Protein 9KMF (pdb70)

Foldseek 3Di:
DFLQDDADQDDLVQLLDLAHQFDKDKDWAQQVNADLFRTWMKIAGPDPVSDAAAEEEEEEAALDFLLLQVSLRRRLRRRGYTYIGGHGPDSHDALLSLLRSRVSRLVCQCPDPPRVRRHDSLQYEYEYAARNLSNRLNNCLVVVSHFEGEYEQYDDPDLARCSHAHEYEYEHECPEPPSHCVRHVVSNQVRPVNYPKYKYWYFYPDYSSVSRDDDSVVSSVVNLRSCCTSRVNCSSVVCQVVHDDCDPPDRTPDMDMD/DQLLDDADQDDLVQLLDLAHQFAKDKDWQQCVRADLFRTWMKIAGPDPPSDAAAEEEEEEAAQDFLLLQVSLRRRLRRNPYTYTRGHGPDSHDALLSLLRVRVSRLVCQCVDPPRVRRHDSQQYEYEYAARNLSNRLNNCLVPVSHFEYEYEQYDDPDLARCSHAHEYEYEHECAEPRRHCVRHVVSNQVRPPNYPKYKYWYFYPDYSSVSRDDDSVVRSVVNLRSCCGSSVNCSSVVCQVVHDDCDPPDRTVDMDMD

Nearest PDB structures (foldseek):
  7yko-assembly1_A  TM=9.903E-01  e=3.322E-44  Thermomonospora curvata DSM 43183
  7nei-assembly1_A  TM=9.880E-01  e=2.426E-43  unidentified
  1jfr-assembly2_B  TM=9.735E-01  e=8.978E-44  Streptomyces exfoliatus
  8a2c-assembly2_B  TM=9.863E-01  e=4.245E-43  unclassified Amycolatopsis
  8brb-assembly2_B  TM=9.893E-01  e=1.886E-42  unidentified

Structure (mmCIF, N/CA/C/O backbone):
data_9KMF
#
_entry.id   9KMF
#
_cell.length_a   43.670
_cell.length_b   71.748
_cell.length_c   168.896
_cell.angle_alpha   90.000
_cell.angle_beta   90.000
_cell.angle_gamma   90.000
#
_symmetry.space_group_name_H-M   'P 21 21 21'
#
loop_
_entity.id
_entity.type
_entity.pdbx_description
1 polymer 'Alpha/beta hydrolase'
2 non-polymer 2-AMINO-2-HYDROXYMETHYL-PROPANE-1,3-DIOL
3 non-polymer GLYCEROL
4 non-polymer 'CALCIUM ION'
5 non-polymer 1,2-ETHANEDIOL
6 water water
#
loop_
_atom_site.group_PDB
_atom_site.id
_atom_site.type_symbol
_atom_site.label_atom_id
_atom_site.label_alt_id
_atom_site.label_comp_id
_atom_site.label_asym_id
_atom_site.label_entity_id
_atom_site.label_seq_id
_atom_site.pdbx_PDB_ins_code
_atom_site.Cartn_x
_atom_site.Cartn_y
_atom_site.Cartn_z
_atom_site.occupancy
_atom_site.B_iso_or_equiv
_atom_site.auth_seq_id
_atom_site.auth_comp_id
_atom_site.auth_asym_id
_atom_site.auth_atom_id
_atom_site.pdbx_PDB_model_num
ATOM 1 N N . GLU A 1 4 ? -5.394 -9.645 9.760 1.000 40.613 4 GLU A N 1
ATOM 2 C CA . GLU A 1 4 ? -5.233 -10.489 8.541 1.000 41.673 4 GLU A CA 1
ATOM 3 C C . GLU A 1 4 ? -4.244 -9.779 7.610 1.000 36.401 4 GLU A C 1
ATOM 4 O O . GLU A 1 4 ? -4.418 -8.594 7.315 1.000 39.480 4 GLU A O 1
ATOM 10 N N . ASN A 1 5 ? -3.199 -10.489 7.165 1.000 29.911 5 ASN A N 1
ATOM 11 C CA . ASN A 1 5 ? -2.211 -9.910 6.252 1.000 22.037 5 ASN A CA 1
ATOM 12 C C . ASN A 1 5 ? -1.746 -10.955 5.217 1.000 16.264 5 ASN A C 1
ATOM 13 O O . ASN A 1 5 ? -0.917 -11.801 5.555 1.000 19.953 5 ASN A O 1
ATOM 18 N N . ASP A 1 6 ? -2.169 -10.711 3.981 1.000 17.645 6 ASP A N 1
ATOM 19 C CA . ASP A 1 6 ? -1.833 -11.463 2.774 1.000 17.485 6 ASP A CA 1
ATOM 20 C C . ASP A 1 6 ? -0.314 -11.449 2.503 1.000 15.088 6 ASP A C 1
ATOM 21 O O . ASP A 1 6 ? 0.161 -12.362 1.813 1.000 13.802 6 ASP A O 1
ATOM 26 N N . TYR A 1 7 ? 0.450 -10.474 3.057 1.000 12.528 7 TYR A N 1
ATOM 27 C CA . TYR A 1 7 ? 1.831 -10.235 2.623 1.000 11.019 7 TYR A CA 1
ATOM 28 C C . TYR A 1 7 ? 2.881 -10.809 3.553 1.000 10.535 7 TYR A C 1
ATOM 29 O O . TYR A 1 7 ? 4.074 -10.713 3.246 1.000 10.705 7 TYR A O 1
ATOM 38 N N . GLU A 1 8 ? 2.523 -11.486 4.657 1.000 11.260 8 GLU A N 1
ATOM 39 C CA . GLU A 1 8 ? 3.498 -12.058 5.548 1.000 11.593 8 GLU A CA 1
ATOM 40 C C . GLU A 1 8 ? 4.215 -13.215 4.848 1.000 10.791 8 GLU A C 1
ATOM 41 O O . GLU A 1 8 ? 3.566 -14.043 4.184 1.000 11.866 8 GLU A O 1
ATOM 47 N N . ARG A 1 9 ? 5.532 -13.239 5.004 1.000 10.544 9 ARG A N 1
ATOM 48 C CA . ARG A 1 9 ? 6.372 -14.290 4.461 1.000 10.753 9 ARG A CA 1
ATOM 49 C C . ARG A 1 9 ? 7.304 -14.766 5.557 1.000 11.926 9 ARG A C 1
ATOM 50 O O . ARG A 1 9 ? 7.818 -13.989 6.363 1.000 11.963 9 ARG A O 1
ATOM 58 N N . GLY A 1 10 ? 7.611 -16.078 5.566 1.000 12.806 10 GLY A N 1
ATOM 59 C CA . GLY A 1 10 ? 8.605 -16.602 6.465 1.000 12.191 10 GLY A CA 1
ATOM 60 C C . GLY A 1 10 ? 8.094 -16.863 7.879 1.000 12.922 10 GLY A C 1
ATOM 61 O O . GLY A 1 10 ? 7.018 -16.407 8.230 1.000 13.171 10 GLY A O 1
ATOM 62 N N . PRO A 1 11 ? 8.905 -17.562 8.701 1.000 15.004 11 PRO A N 1
ATOM 63 C CA . PRO A 1 11 ? 8.490 -17.860 10.067 1.000 17.898 11 PRO A CA 1
ATOM 64 C C . PRO A 1 11 ? 8.451 -16.630 10.964 1.000 17.768 11 PRO A C 1
ATOM 65 O O . PRO A 1 11 ? 8.973 -15.563 10.641 1.000 17.329 11 PRO A O 1
ATOM 69 N N . ASP A 1 12 ? 7.852 -16.782 12.127 1.000 16.429 12 ASP A N 1
ATOM 70 C CA . ASP A 1 12 ? 7.851 -15.709 13.094 1.000 17.248 12 ASP A CA 1
ATOM 71 C C . ASP A 1 12 ? 9.277 -15.358 13.454 1.000 16.951 12 ASP A C 1
ATOM 72 O O . ASP A 1 12 ? 10.112 -16.208 13.695 1.000 16.710 12 ASP A O 1
ATOM 77 N N . PRO A 1 13 ? 9.649 -14.058 13.475 1.000 14.292 13 PRO A N 1
ATOM 78 C CA . PRO A 1 13 ? 11.046 -13.691 13.656 1.000 14.431 13 PRO A CA 1
ATOM 79 C C . PRO A 1 13 ? 11.493 -13.681 15.107 1.000 15.052 13 PRO A C 1
ATOM 80 O O . PRO A 1 13 ? 10.659 -13.533 16.016 1.000 16.657 13 PRO A O 1
ATOM 84 N N . THR A 1 14 ? 12.804 -13.782 15.277 1.000 15.681 14 THR A N 1
ATOM 85 C CA . THR A 1 14 ? 13.479 -13.608 16.548 1.000 17.466 14 THR A CA 1
ATOM 86 C C . THR A 1 14 ? 14.695 -12.706 16.346 1.000 18.009 14 THR A C 1
ATOM 87 O O . THR A 1 14 ? 15.111 -12.484 15.226 1.000 16.407 14 THR A O 1
ATOM 91 N N . SER A 1 15 ? 15.335 -12.241 17.422 1.000 19.560 15 SER A N 1
ATOM 92 C CA . SER A 1 15 ? 16.566 -11.473 17.291 1.000 22.233 15 SER A CA 1
ATOM 93 C C . SER A 1 15 ? 17.609 -12.260 16.506 1.000 21.824 15 SER A C 1
ATOM 94 O O . SER A 1 15 ? 18.293 -11.766 15.602 1.000 20.538 15 SER A O 1
ATOM 97 N N . SER A 1 16 ? 17.691 -13.558 16.776 1.000 19.572 16 SER A N 1
ATOM 98 C CA . SER A 1 16 ? 18.653 -14.408 16.113 1.000 21.135 16 SER A CA 1
ATOM 99 C C . SER A 1 16 ? 18.344 -14.496 14.613 1.000 18.463 16 SER A C 1
ATOM 100 O O . SER A 1 16 ? 19.248 -14.427 13.761 1.000 17.510 16 SER A O 1
ATOM 103 N N . SER A 1 17 ? 17.066 -14.689 14.284 1.000 16.942 17 SER A N 1
ATOM 104 C CA . SER A 1 17 ? 16.691 -14.904 12.888 1.000 15.797 17 SER A CA 1
ATOM 105 C C . SER A 1 17 ? 17.016 -13.685 12.033 1.000 14.119 17 SER A C 1
ATOM 106 O O . SER A 1 17 ? 17.432 -13.841 10.896 1.000 14.538 17 SER A O 1
ATOM 109 N N . ILE A 1 18 ? 16.773 -12.487 12.559 1.000 13.953 18 ILE A N 1
ATOM 110 C CA . ILE A 1 18 ? 16.916 -11.273 11.764 1.000 13.026 18 ILE A CA 1
ATOM 111 C C . ILE A 1 18 ? 18.371 -10.875 11.673 1.000 13.929 18 ILE A C 1
ATOM 112 O O . ILE A 1 18 ? 18.728 -10.032 10.854 1.000 13.475 18 ILE A O 1
ATOM 117 N N . GLU A 1 19 ? 19.243 -11.470 12.491 1.000 12.633 19 GLU A N 1
ATOM 118 C CA . GLU A 1 19 ? 20.666 -11.233 12.436 1.000 14.341 19 GLU A CA 1
ATOM 119 C C . GLU A 1 19 ? 21.377 -12.206 11.493 1.000 12.934 19 GLU A C 1
ATOM 120 O O . GLU A 1 19 ? 22.559 -12.021 11.220 1.000 15.471 19 GLU A O 1
ATOM 126 N N . ALA A 1 20 ? 20.688 -13.253 11.039 1.000 13.449 20 ALA A N 1
ATOM 127 C CA . ALA A 1 20 ? 21.348 -14.311 10.275 1.000 13.726 20 ALA A CA 1
ATOM 128 C C . ALA A 1 20 ? 21.831 -13.780 8.922 1.000 12.873 20 ALA A C 1
ATOM 129 O O . ALA A 1 20 ? 21.204 -12.911 8.322 1.000 13.190 20 ALA A O 1
ATOM 131 N N . SER A 1 21 ? 22.946 -14.287 8.419 1.000 13.126 21 SER A N 1
ATOM 132 C CA A SER A 1 21 ? 23.501 -13.860 7.140 0.500 12.716 21 SER A CA 1
ATOM 133 C CA B SER A 1 21 ? 23.501 -13.866 7.141 0.500 12.788 21 SER A CA 1
ATOM 134 C C . SER A 1 21 ? 22.544 -14.130 5.978 1.000 11.788 21 SER A C 1
ATOM 135 O O . SER A 1 21 ? 22.561 -13.407 4.964 1.000 11.985 21 SER A O 1
ATOM 140 N N . ARG A 1 22 ? 21.779 -15.211 6.084 1.000 12.090 22 ARG A N 1
ATOM 141 C CA A ARG A 1 22 ? 20.754 -15.558 5.105 0.500 12.425 22 ARG A CA 1
ATOM 142 C CA B ARG A 1 22 ? 20.739 -15.513 5.110 0.500 13.275 22 ARG A CA 1
ATOM 143 C C . ARG A 1 22 ? 19.469 -15.894 5.847 1.000 12.761 22 ARG A C 1
ATOM 144 O O . ARG A 1 22 ? 19.517 -16.571 6.883 1.000 15.328 22 ARG A O 1
ATOM 159 N N . GLY A 1 23 ? 18.337 -15.457 5.330 1.000 11.446 23 GLY A N 1
ATOM 160 C CA . GLY A 1 23 ? 17.033 -15.855 5.793 1.000 11.625 23 GLY A CA 1
ATOM 161 C C . GLY A 1 23 ? 16.638 -17.203 5.191 1.000 11.525 23 GLY A C 1
ATOM 162 O O . GLY A 1 23 ? 17.472 -17.938 4.654 1.000 12.015 23 GLY A O 1
ATOM 163 N N . PRO A 1 24 ? 15.352 -17.501 5.235 1.000 10.950 24 PRO A N 1
ATOM 164 C CA . PRO A 1 24 ? 14.899 -18.841 4.891 1.000 12.103 24 PRO A CA 1
ATOM 165 C C . PRO A 1 24 ? 14.770 -19.124 3.412 1.000 12.543 24 PRO A C 1
ATOM 166 O O . PRO A 1 24 ? 14.519 -20.269 3.037 1.000 13.084 24 PRO A O 1
ATOM 170 N N . TYR A 1 25 ? 14.872 -18.118 2.531 1.000 10.225 25 TYR A N 1
ATOM 171 C CA . TYR A 1 25 ? 14.692 -18.309 1.097 1.000 9.503 25 TYR A CA 1
ATOM 172 C C . TYR A 1 25 ? 16.052 -18.497 0.444 1.000 9.210 25 TYR A C 1
ATOM 173 O O . TYR A 1 25 ? 16.903 -17.591 0.598 1.000 10.063 25 TYR A O 1
ATOM 182 N N . ALA A 1 26 ? 16.130 -19.508 -0.443 1.000 9.852 26 ALA A N 1
ATOM 183 C CA . ALA A 1 26 ? 17.167 -19.635 -1.438 1.000 9.060 26 ALA A CA 1
ATOM 184 C C . ALA A 1 26 ? 16.991 -18.490 -2.432 1.000 8.936 26 ALA A C 1
ATOM 185 O O . ALA A 1 26 ? 15.867 -18.070 -2.690 1.000 9.088 26 ALA A O 1
ATOM 187 N N . VAL A 1 27 ? 18.138 -18.004 -2.894 1.000 8.566 27 VAL A N 1
ATOM 188 C CA . VAL A 1 27 ? 18.158 -16.845 -3.770 1.000 8.325 27 VAL A CA 1
ATOM 189 C C . VAL A 1 27 ? 18.691 -17.187 -5.154 1.000 8.337 27 VAL A C 1
ATOM 190 O O . VAL A 1 27 ? 19.751 -17.846 -5.265 1.000 10.713 27 VAL A O 1
ATOM 194 N N . SER A 1 28 ? 18.025 -16.638 -6.176 1.000 8.368 28 SER A N 1
ATOM 195 C CA . SER A 1 28 ? 18.451 -16.695 -7.547 1.000 8.633 28 SER A CA 1
ATOM 196 C C . SER A 1 28 ? 18.897 -15.294 -7.963 1.000 8.698 28 SER A C 1
ATOM 197 O O . SER A 1 28 ? 18.494 -14.299 -7.341 1.000 8.816 28 SER A O 1
ATOM 200 N N . THR A 1 29 ? 19.671 -15.188 -9.046 1.000 8.374 29 THR A N 1
ATOM 201 C CA A THR A 1 29 ? 20.151 -13.883 -9.476 0.500 9.836 29 THR A CA 1
ATOM 202 C CA B THR A 1 29 ? 20.356 -13.967 -9.466 0.500 9.354 29 THR A CA 1
ATOM 203 C C . THR A 1 29 ? 20.118 -13.783 -10.977 1.000 9.764 29 THR A C 1
ATOM 204 O O . THR A 1 29 ? 20.231 -14.753 -11.755 1.000 11.974 29 THR A O 1
ATOM 211 N N . LYS A 1 30 ? 19.867 -12.569 -11.426 1.000 9.051 30 LYS A N 1
ATOM 212 C CA . LYS A 1 30 ? 19.851 -12.226 -12.837 1.000 8.537 30 LYS A CA 1
ATOM 213 C C . LYS A 1 30 ? 20.632 -10.949 -13.045 1.000 8.847 30 LYS A C 1
ATOM 214 O O . LYS A 1 30 ? 20.305 -9.908 -12.451 1.000 9.659 30 LYS A O 1
ATOM 220 N N . SER A 1 31 ? 21.637 -10.973 -13.901 1.000 9.202 31 SER A N 1
ATOM 221 C CA A SER A 1 31 ? 22.459 -9.809 -14.195 0.210 9.522 31 SER A CA 1
ATOM 222 C CA B SER A 1 31 ? 22.474 -9.827 -14.218 0.310 9.635 31 SER A CA 1
ATOM 223 C CA C SER A 1 31 ? 22.474 -9.824 -14.216 0.480 9.507 31 SER A CA 1
ATOM 224 C C . SER A 1 31 ? 21.842 -8.998 -15.325 1.000 9.094 31 SER A C 1
ATOM 225 O O . SER A 1 31 ? 21.219 -9.523 -16.251 1.000 11.055 31 SER A O 1
ATOM 232 N N . ILE A 1 32 ? 22.002 -7.688 -15.245 1.000 8.101 32 ILE A N 1
ATOM 233 C CA . ILE A 1 32 ? 21.576 -6.736 -16.251 1.000 8.641 32 ILE A CA 1
ATOM 234 C C . ILE A 1 32 ? 22.803 -5.899 -16.604 1.000 8.245 32 ILE A C 1
ATOM 235 O O . ILE A 1 32 ? 23.344 -5.189 -15.773 1.000 8.320 32 ILE A O 1
ATOM 240 N N . SER A 1 33 ? 23.274 -5.973 -17.838 1.000 8.151 33 SER A N 1
ATOM 241 C CA . SER A 1 33 ? 24.415 -5.191 -18.278 1.000 7.952 33 SER A CA 1
ATOM 242 C C . SER A 1 33 ? 24.066 -3.703 -18.296 1.000 8.016 33 SER A C 1
ATOM 243 O O . SER A 1 33 ? 22.922 -3.298 -18.334 1.000 8.104 33 SER A O 1
ATOM 246 N N . ARG A 1 34 ? 25.094 -2.859 -18.335 1.000 7.868 34 ARG A N 1
ATOM 247 C CA . ARG A 1 34 ? 24.902 -1.436 -18.449 1.000 7.791 34 ARG A CA 1
ATOM 248 C C . ARG A 1 34 ? 24.025 -1.105 -19.637 1.000 8.171 34 ARG A C 1
ATOM 249 O O . ARG A 1 34 ? 23.150 -0.241 -19.532 1.000 9.355 34 ARG A O 1
ATOM 257 N N . PHE A 1 35 ? 24.197 -1.794 -20.769 1.000 7.697 35 PHE A N 1
ATOM 258 C CA . PHE A 1 35 ? 23.475 -1.401 -21.975 1.000 8.088 35 PHE A CA 1
ATOM 259 C C . PHE A 1 35 ? 22.088 -2.040 -22.076 1.000 9.540 35 PHE A C 1
ATOM 260 O O . PHE A 1 35 ? 21.257 -1.498 -22.820 1.000 12.969 35 PHE A O 1
ATOM 268 N N . ALA A 1 36 ? 21.822 -3.037 -21.234 1.000 8.222 36 ALA A N 1
ATOM 269 C CA . ALA A 1 36 ? 20.495 -3.652 -21.121 1.000 9.388 36 ALA A CA 1
ATOM 270 C C . ALA A 1 36 ? 19.647 -2.954 -20.078 1.000 9.841 36 ALA A C 1
ATOM 271 O O . ALA A 1 36 ? 18.468 -3.266 -19.964 1.000 11.171 36 ALA A O 1
ATOM 273 N N . ALA A 1 37 ? 20.205 -2.021 -19.330 1.000 8.517 37 ALA A N 1
ATOM 274 C CA . ALA A 1 37 ? 19.490 -1.289 -18.292 1.000 8.410 37 ALA A CA 1
ATOM 275 C C . ALA A 1 37 ? 18.846 -0.029 -18.842 1.000 8.530 37 ALA A C 1
ATOM 276 O O . ALA A 1 37 ? 19.461 0.712 -19.603 1.000 10.019 37 ALA A O 1
ATOM 278 N N . ARG A 1 38 ? 17.596 0.219 -18.469 1.000 8.417 38 ARG A N 1
ATOM 279 C CA . ARG A 1 38 ? 16.856 1.364 -18.917 1.000 8.637 38 ARG A CA 1
ATOM 280 C C . ARG A 1 38 ? 16.840 2.380 -17.779 1.000 8.756 38 ARG A C 1
ATOM 281 O O . ARG A 1 38 ? 16.147 2.196 -16.774 1.000 8.154 38 ARG A O 1
ATOM 289 N N . GLY A 1 39 ? 17.657 3.413 -17.872 1.000 8.221 39 GLY A N 1
ATOM 290 C CA . GLY A 1 39 ? 17.620 4.514 -16.928 1.000 8.475 39 GLY A CA 1
ATOM 291 C C . GLY A 1 39 ? 18.586 4.372 -15.768 1.000 8.763 39 GLY A C 1
ATOM 292 O O . GLY A 1 39 ? 18.513 5.163 -14.833 1.000 11.546 39 GLY A O 1
ATOM 293 N N . PHE A 1 40 ? 19.461 3.394 -15.769 1.000 7.172 40 PHE A N 1
ATOM 294 C CA . PHE A 1 40 ? 20.476 3.211 -14.736 1.000 7.131 40 PHE A CA 1
ATOM 295 C C . PHE A 1 40 ? 21.633 2.463 -15.369 1.000 7.000 40 PHE A C 1
ATOM 296 O O . PHE A 1 40 ? 21.527 2.089 -16.543 1.000 8.091 40 PHE A O 1
ATOM 304 N N . GLY A 1 41 ? 22.702 2.208 -14.640 1.000 7.382 41 GLY A N 1
ATOM 305 C CA . GLY A 1 41 ? 23.968 1.737 -15.218 1.000 7.771 41 GLY A CA 1
ATOM 306 C C . GLY A 1 41 ? 24.232 0.242 -15.186 1.000 8.073 41 GLY A C 1
ATOM 307 O O . GLY A 1 41 ? 25.393 -0.160 -15.305 1.000 9.451 41 GLY A O 1
ATOM 308 N N . GLY A 1 42 ? 23.186 -0.553 -15.074 1.000 7.823 42 GLY A N 1
ATOM 309 C CA . GLY A 1 42 ? 23.335 -2.002 -14.971 1.000 8.169 42 GLY A CA 1
ATOM 310 C C . GLY A 1 42 ? 23.225 -2.415 -13.519 1.000 7.146 42 GLY A C 1
ATOM 311 O O . GLY A 1 42 ? 23.282 -1.589 -12.606 1.000 7.938 42 GLY A O 1
ATOM 312 N N . GLY A 1 43 ? 23.017 -3.707 -13.305 1.000 7.268 43 GLY A N 1
ATOM 313 C CA . GLY A 1 43 ? 22.902 -4.168 -11.938 1.000 7.429 43 GLY A CA 1
ATOM 314 C C . GLY A 1 43 ? 22.568 -5.642 -11.874 1.000 7.776 43 GLY A C 1
ATOM 315 O O . GLY A 1 43 ? 22.786 -6.373 -12.822 1.000 8.900 43 GLY A O 1
ATOM 316 N N . THR A 1 44 ? 22.081 -6.057 -10.723 1.000 6.934 44 THR A N 1
ATOM 317 C CA . THR A 1 44 ? 21.832 -7.449 -10.412 1.000 7.120 44 THR A CA 1
ATOM 318 C C . THR A 1 44 ? 20.505 -7.539 -9.685 1.000 7.074 44 THR A C 1
ATOM 319 O O . THR A 1 44 ? 20.296 -6.841 -8.668 1.000 6.722 44 THR A O 1
ATOM 323 N N . ILE A 1 45 ? 19.608 -8.404 -10.159 1.000 6.993 45 ILE A N 1
ATOM 324 C CA . ILE A 1 45 ? 18.377 -8.702 -9.443 1.000 6.785 45 ILE A CA 1
ATOM 325 C C . ILE A 1 45 ? 18.561 -9.957 -8.631 1.000 7.002 45 ILE A C 1
ATOM 326 O O . ILE A 1 45 ? 19.007 -10.983 -9.157 1.000 8.237 45 ILE A O 1
ATOM 331 N N . HIS A 1 46 ? 18.270 -9.903 -7.359 1.000 6.275 46 HIS A N 1
ATOM 332 C CA . HIS A 1 46 ? 18.353 -11.008 -6.408 1.000 6.880 46 HIS A CA 1
ATOM 333 C C . HIS A 1 46 ? 16.925 -11.333 -6.006 1.000 7.884 46 HIS A C 1
ATOM 334 O O . HIS A 1 46 ? 16.159 -10.434 -5.636 1.000 8.463 46 HIS A O 1
ATOM 341 N N . TYR A 1 47 ? 16.500 -12.600 -6.097 1.000 7.401 47 TYR A N 1
ATOM 342 C CA . TYR A 1 47 ? 15.089 -12.898 -5.896 1.000 7.354 47 TYR A CA 1
ATOM 343 C C . TYR A 1 47 ? 14.941 -14.261 -5.241 1.000 7.350 47 TYR A C 1
ATOM 344 O O . TYR A 1 47 ? 15.745 -15.159 -5.491 1.000 7.970 47 TYR A O 1
ATOM 353 N N . PRO A 1 48 ? 13.886 -14.486 -4.435 1.000 7.008 48 PRO A N 1
ATOM 354 C CA . PRO A 1 48 ? 13.665 -15.831 -3.897 1.000 7.514 48 PRO A CA 1
ATOM 355 C C . PRO A 1 48 ? 13.400 -16.798 -5.027 1.000 7.653 48 PRO A C 1
ATOM 356 O O . PRO A 1 48 ? 12.582 -16.537 -5.879 1.000 8.664 48 PRO A O 1
ATOM 360 N N . THR A 1 49 ? 14.132 -17.921 -5.059 1.000 8.486 49 THR A N 1
ATOM 361 C CA . THR A 1 49 ? 13.903 -18.924 -6.087 1.000 9.128 49 THR A CA 1
ATOM 362 C C . THR A 1 49 ? 12.457 -19.451 -6.101 1.000 8.636 49 THR A C 1
ATOM 363 O O . THR A 1 49 ? 11.877 -19.628 -7.156 1.000 9.438 49 THR A O 1
ATOM 367 N N . THR A 1 50 ? 11.890 -19.687 -4.925 1.000 8.613 50 THR A N 1
ATOM 368 C CA . THR A 1 50 ? 10.578 -20.317 -4.880 1.000 9.325 50 THR A CA 1
ATOM 369 C C . THR A 1 50 ? 9.470 -19.346 -5.272 1.000 9.736 50 THR A C 1
ATOM 370 O O . THR A 1 50 ? 9.499 -18.175 -4.892 1.000 9.366 50 THR A O 1
ATOM 374 N N . THR A 1 51 ? 8.457 -19.860 -5.941 1.000 9.568 51 THR A N 1
ATOM 375 C CA . THR A 1 51 ? 7.196 -19.190 -6.178 1.000 10.565 51 THR A CA 1
ATOM 376 C C . THR A 1 51 ? 6.104 -19.743 -5.224 1.000 9.538 51 THR A C 1
ATOM 377 O O . THR A 1 51 ? 4.952 -19.279 -5.286 1.000 10.453 51 THR A O 1
ATOM 381 N N . ALA A 1 52 ? 6.439 -20.666 -4.337 1.000 9.549 52 ALA A N 1
ATOM 382 C CA . ALA A 1 52 ? 5.407 -21.377 -3.572 1.000 10.672 52 ALA A CA 1
ATOM 383 C C . ALA A 1 52 ? 4.700 -20.501 -2.559 1.000 10.927 52 ALA A C 1
ATOM 384 O O . ALA A 1 52 ? 3.611 -20.845 -2.085 1.000 11.726 52 ALA A O 1
ATOM 386 N N . ASP A 1 53 ? 5.287 -19.354 -2.171 1.000 9.927 53 ASP A N 1
ATOM 387 C CA . ASP A 1 53 ? 4.756 -18.575 -1.075 1.000 11.123 53 ASP A CA 1
ATOM 388 C C . ASP A 1 53 ? 4.051 -17.306 -1.534 1.000 11.586 53 ASP A C 1
ATOM 389 O O . ASP A 1 53 ? 3.500 -16.575 -0.672 1.000 13.938 53 ASP A O 1
ATOM 394 N N . GLY A 1 54 ? 3.969 -17.084 -2.836 1.000 10.134 54 GLY A N 1
ATOM 395 C CA . GLY A 1 54 ? 3.392 -15.872 -3.406 1.000 10.441 54 GLY A CA 1
ATOM 396 C C . GLY A 1 54 ? 4.455 -14.875 -3.911 1.000 9.745 54 GLY A C 1
ATOM 397 O O . GLY A 1 54 ? 5.635 -15.194 -3.996 1.000 10.219 54 GLY A O 1
ATOM 398 N N . THR A 1 55 ? 3.962 -13.704 -4.273 1.000 8.828 55 THR A N 1
ATOM 399 C CA . THR A 1 55 ? 4.829 -12.631 -4.747 1.000 8.617 55 THR A CA 1
ATOM 400 C C . THR A 1 55 ? 5.416 -11.867 -3.566 1.000 8.484 55 THR A C 1
ATOM 401 O O . THR A 1 55 ? 5.014 -12.002 -2.420 1.000 9.135 55 THR A O 1
ATOM 405 N N . PHE A 1 56 ? 6.389 -11.005 -3.879 1.000 7.543 56 PHE A N 1
ATOM 406 C CA . PHE A 1 56 ? 7.164 -10.268 -2.886 1.000 7.124 56 PHE A CA 1
ATOM 407 C C . PHE A 1 56 ? 7.203 -8.810 -3.293 1.000 7.076 56 PHE A C 1
ATOM 408 O O . PHE A 1 56 ? 7.072 -8.447 -4.451 1.000 7.581 56 PHE A O 1
ATOM 416 N N . GLY A 1 57 ? 7.485 -7.957 -2.327 1.000 6.296 57 GLY A N 1
ATOM 417 C CA . GLY A 1 57 ? 7.811 -6.577 -2.644 1.000 6.461 57 GLY A CA 1
ATOM 418 C C . GLY A 1 57 ? 9.167 -6.441 -3.336 1.000 6.474 57 GLY A C 1
ATOM 419 O O . GLY A 1 57 ? 9.970 -7.365 -3.293 1.000 7.106 57 GLY A O 1
ATOM 420 N N . VAL A 1 58 ? 9.347 -5.288 -3.970 1.000 6.124 58 VAL A N 1
ATOM 421 C CA . VAL A 1 58 ? 10.539 -4.983 -4.758 1.000 5.874 58 VAL A CA 1
ATOM 422 C C . VAL A 1 58 ? 11.304 -3.829 -4.127 1.000 5.963 58 VAL A C 1
ATOM 423 O O . VAL A 1 58 ? 10.706 -2.818 -3.733 1.000 6.548 58 VAL A O 1
ATOM 427 N N . VAL A 1 59 ? 12.619 -4.009 -4.007 1.000 5.749 59 VAL A N 1
ATOM 428 C CA . VAL A 1 59 ? 13.510 -3.098 -3.285 1.000 5.993 59 VAL A CA 1
ATOM 429 C C . VAL A 1 59 ? 14.669 -2.749 -4.196 1.000 5.889 59 VAL A C 1
ATOM 430 O O . VAL A 1 59 ? 15.313 -3.690 -4.681 1.000 6.663 59 VAL A O 1
ATOM 434 N N . ALA A 1 60 ? 14.963 -1.481 -4.441 1.000 5.475 60 ALA A N 1
ATOM 435 C CA . ALA A 1 60 ? 16.173 -1.090 -5.159 1.000 5.773 60 ALA A CA 1
ATOM 436 C C . ALA A 1 60 ? 17.181 -0.526 -4.168 1.000 5.221 60 ALA A C 1
ATOM 437 O O . ALA A 1 60 ? 16.803 0.153 -3.215 1.000 5.915 60 ALA A O 1
ATOM 439 N N . VAL A 1 61 ? 18.459 -0.799 -4.440 1.000 5.636 61 VAL A N 1
ATOM 440 C CA . VAL A 1 61 ? 19.559 -0.426 -3.564 1.000 5.611 61 VAL A CA 1
ATOM 441 C C . VAL A 1 61 ? 20.617 0.347 -4.339 1.000 5.624 61 VAL A C 1
ATOM 442 O O . VAL A 1 61 ? 21.272 -0.235 -5.215 1.000 6.132 61 VAL A O 1
ATOM 446 N N . SER A 1 62 ? 20.803 1.635 -4.001 1.000 5.497 62 SER A N 1
ATOM 447 C CA . SER A 1 62 ? 21.739 2.524 -4.680 1.000 5.619 62 SER A CA 1
ATOM 448 C C . SER A 1 62 ? 23.069 2.630 -3.946 1.000 5.920 62 SER A C 1
ATOM 449 O O . SER A 1 62 ? 23.066 2.830 -2.720 1.000 6.245 62 SER A O 1
ATOM 452 N N . PRO A 1 63 ? 24.202 2.635 -4.677 1.000 6.398 63 PRO A N 1
ATOM 453 C CA . PRO A 1 63 ? 25.474 3.043 -4.104 1.000 6.161 63 PRO A CA 1
ATOM 454 C C . PRO A 1 63 ? 25.543 4.552 -3.926 1.000 6.843 63 PRO A C 1
ATOM 455 O O . PRO A 1 63 ? 24.634 5.290 -4.315 1.000 6.228 63 PRO A O 1
ATOM 459 N N . GLY A 1 64 ? 26.667 4.958 -3.319 1.000 7.200 64 GLY A N 1
ATOM 460 C CA . GLY A 1 64 ? 26.918 6.356 -3.048 1.000 7.389 64 GLY A CA 1
ATOM 461 C C . GLY A 1 64 ? 27.896 6.998 -4.011 1.000 6.879 64 GLY A C 1
ATOM 462 O O . GLY A 1 64 ? 28.329 6.431 -5.030 1.000 7.460 64 GLY A O 1
ATOM 463 N N . TYR A 1 65 ? 28.213 8.276 -3.712 1.000 7.760 65 TYR A N 1
ATOM 464 C CA . TYR A 1 65 ? 29.081 9.082 -4.536 1.000 7.789 65 TYR A CA 1
ATOM 465 C C . TYR A 1 65 ? 30.448 8.434 -4.718 1.000 7.238 65 TYR A C 1
ATOM 466 O O . TYR A 1 65 ? 31.042 7.987 -3.754 1.000 8.258 65 TYR A O 1
ATOM 475 N N . THR A 1 66 ? 30.881 8.382 -5.950 1.000 7.771 66 THR A N 1
ATOM 476 C CA . THR A 1 66 ? 32.127 7.786 -6.444 1.000 8.373 66 THR A CA 1
ATOM 477 C C . THR A 1 66 ? 32.076 6.274 -6.562 1.000 9.253 66 THR A C 1
ATOM 478 O O . THR A 1 66 ? 33.038 5.674 -7.056 1.000 10.200 66 THR A O 1
ATOM 482 N N . ALA A 1 67 ? 30.999 5.615 -6.115 1.000 7.400 67 ALA A N 1
ATOM 483 C CA . ALA A 1 67 ? 31.062 4.202 -5.785 1.000 8.114 67 ALA A CA 1
ATOM 484 C C . ALA A 1 67 ? 30.386 3.298 -6.813 1.000 7.799 67 ALA A C 1
ATOM 485 O O . ALA A 1 67 ? 29.398 3.636 -7.452 1.000 8.205 67 ALA A O 1
ATOM 487 N N . SER A 1 68 ? 30.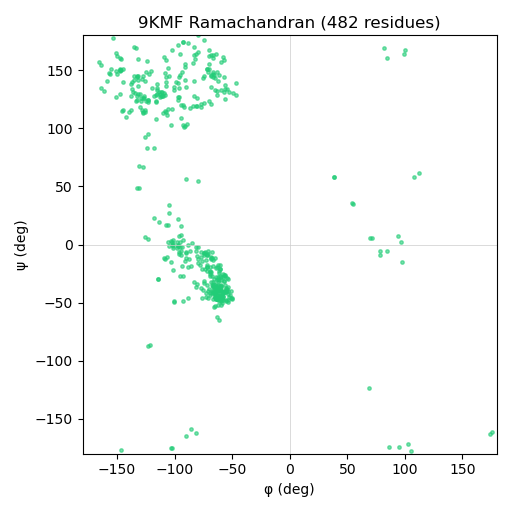898 2.082 -6.886 1.000 9.135 68 SER A N 1
ATOM 488 C CA A SER A 1 68 ? 30.306 1.042 -7.721 0.650 8.782 68 SER A CA 1
ATOM 489 C CA B SER A 1 68 ? 30.390 0.969 -7.673 0.350 8.271 68 SER A CA 1
ATOM 490 C C . SER A 1 68 ? 29.291 0.227 -6.914 1.000 7.978 68 SER A C 1
ATOM 491 O O . SER A 1 68 ? 29.196 0.266 -5.678 1.000 8.543 68 SER A O 1
ATOM 496 N N . GLU A 1 69 ? 28.478 -0.530 -7.655 1.000 8.109 69 GLU A N 1
ATOM 497 C CA A GLU A 1 69 ? 27.518 -1.477 -7.096 0.650 8.318 69 GLU A CA 1
ATOM 498 C CA B GLU A 1 69 ? 27.509 -1.452 -7.084 0.350 8.517 69 GLU A CA 1
ATOM 499 C C . GLU A 1 69 ? 28.139 -2.393 -6.064 1.000 8.377 69 GLU A C 1
ATOM 500 O O . GLU A 1 69 ? 27.486 -2.768 -5.100 1.000 8.130 69 GLU A O 1
ATOM 511 N N . SER A 1 70 ? 29.428 -2.746 -6.259 1.000 8.242 70 SER A N 1
ATOM 512 C CA . SER A 1 70 ? 30.065 -3.662 -5.342 1.000 8.626 70 SER A CA 1
ATOM 513 C C . SER A 1 70 ? 30.019 -3.191 -3.901 1.000 8.808 70 SER A C 1
ATOM 514 O O . SER A 1 70 ? 30.045 -4.013 -3.005 1.000 10.334 70 SER A O 1
ATOM 517 N N . THR A 1 71 ? 29.942 -1.879 -3.645 1.000 7.540 71 THR A N 1
ATOM 518 C CA . THR A 1 71 ? 29.927 -1.354 -2.297 1.000 8.339 71 THR A CA 1
ATOM 519 C C . THR A 1 71 ? 28.654 -1.595 -1.530 1.000 9.230 71 THR A C 1
ATOM 520 O O . THR A 1 71 ? 28.653 -1.490 -0.299 1.000 10.589 71 THR A O 1
ATOM 524 N N . ILE A 1 72 ? 27.554 -1.919 -2.242 1.000 7.643 72 ILE A N 1
ATOM 525 C CA . ILE A 1 72 ? 26.290 -2.197 -1.574 1.000 7.742 72 ILE A CA 1
ATOM 526 C C . ILE A 1 72 ? 25.727 -3.565 -1.978 1.000 7.329 72 ILE A C 1
ATOM 527 O O . ILE A 1 72 ? 24.676 -3.953 -1.498 1.000 7.040 72 ILE A O 1
ATOM 532 N N . ARG A 1 73 ? 26.493 -4.354 -2.740 1.000 7.397 73 ARG A N 1
ATOM 533 C CA A ARG A 1 73 ? 26.006 -5.614 -3.288 0.450 8.175 73 ARG A CA 1
ATOM 534 C CA B ARG A 1 73 ? 25.928 -5.577 -3.286 0.550 7.828 73 ARG A CA 1
ATOM 535 C C . ARG A 1 73 ? 25.554 -6.571 -2.188 1.000 8.160 73 ARG A C 1
ATOM 536 O O . ARG A 1 73 ? 24.596 -7.327 -2.354 1.000 7.364 73 ARG A O 1
ATOM 551 N N . TRP A 1 74 ? 26.273 -6.579 -1.066 1.000 7.052 74 TRP A N 1
ATOM 552 C CA . TRP A 1 74 ? 25.988 -7.518 0.021 1.000 6.790 74 TRP A CA 1
ATOM 553 C C . TRP A 1 74 ? 24.545 -7.481 0.506 1.000 7.272 74 TRP A C 1
ATOM 554 O O . TRP A 1 74 ? 23.997 -8.465 0.985 1.000 7.966 74 TRP A O 1
ATOM 565 N N . LEU A 1 75 ? 23.884 -6.328 0.388 1.000 7.157 75 LEU A N 1
ATOM 566 C CA . LEU A 1 75 ? 22.479 -6.216 0.775 1.000 7.415 75 LEU A CA 1
ATOM 567 C C . LEU A 1 75 ? 21.530 -6.995 -0.124 1.000 6.846 75 LEU A C 1
ATOM 568 O O . LEU A 1 75 ? 20.444 -7.338 0.323 1.000 7.851 75 LEU A O 1
ATOM 573 N N . GLY A 1 76 ? 21.954 -7.251 -1.350 1.000 6.933 76 GLY A N 1
ATOM 574 C CA . GLY A 1 76 ? 21.102 -7.926 -2.332 1.000 7.461 76 GLY A CA 1
ATOM 575 C C . GLY A 1 76 ? 20.740 -9.337 -1.922 1.000 7.547 76 GLY A C 1
ATOM 576 O O . GLY A 1 76 ? 19.581 -9.648 -1.712 1.000 7.683 76 GLY A O 1
ATOM 577 N N . PRO A 1 77 ? 21.741 -10.230 -1.779 1.000 7.570 77 PRO A N 1
ATOM 578 C CA . PRO A 1 77 ? 21.399 -11.603 -1.416 1.000 8.085 77 PRO A CA 1
ATOM 579 C C . PRO A 1 77 ? 20.834 -11.651 -0.015 1.000 8.065 77 PRO A C 1
ATOM 580 O O . PRO A 1 77 ? 19.971 -12.473 0.287 1.000 8.689 77 PRO A O 1
ATOM 584 N N . ARG A 1 78 ? 21.344 -10.823 0.896 1.000 7.654 78 ARG A N 1
ATOM 585 C CA . ARG A 1 78 ? 20.928 -10.924 2.284 1.000 7.593 78 ARG A CA 1
ATOM 586 C C . ARG A 1 78 ? 19.454 -10.556 2.378 1.000 7.743 78 ARG A C 1
ATOM 587 O O . ARG A 1 78 ? 18.642 -11.284 2.946 1.000 8.675 78 ARG A O 1
ATOM 595 N N . LEU A 1 79 ? 19.068 -9.378 1.868 1.000 7.559 79 LEU A N 1
ATOM 596 C CA . LEU A 1 79 ? 17.661 -8.984 1.953 1.000 7.881 79 LEU A CA 1
ATOM 597 C C . LEU A 1 79 ? 16.781 -9.935 1.153 1.000 7.575 79 LEU A C 1
ATOM 598 O O . LEU A 1 79 ? 15.679 -10.282 1.587 1.000 7.883 79 LEU A O 1
ATOM 603 N N . ALA A 1 80 ? 17.221 -10.321 -0.043 1.000 7.135 80 ALA A N 1
ATOM 604 C CA . ALA A 1 80 ? 16.372 -11.180 -0.854 1.000 7.245 80 ALA A CA 1
ATOM 605 C C . ALA A 1 80 ? 16.052 -12.492 -0.148 1.000 7.516 80 ALA A C 1
ATOM 606 O O . ALA A 1 80 ? 14.950 -13.013 -0.295 1.000 8.483 80 ALA A O 1
ATOM 608 N N . SER A 1 81 ? 17.018 -13.002 0.615 1.000 7.345 81 SER A N 1
ATOM 609 C CA . SER A 1 81 ? 16.870 -14.284 1.287 1.000 8.099 81 SER A CA 1
ATOM 610 C C . SER A 1 81 ? 15.832 -14.223 2.389 1.000 8.705 81 SER A C 1
ATOM 611 O O . SER A 1 81 ? 15.464 -15.269 2.928 1.000 9.050 81 SER A O 1
ATOM 614 N N . PHE A 1 82 ? 15.351 -13.023 2.775 1.000 8.152 82 PHE A N 1
ATOM 615 C CA . PHE A 1 82 ? 14.253 -12.908 3.704 1.000 8.352 82 PHE A CA 1
ATOM 616 C C . PHE A 1 82 ? 12.909 -12.685 3.042 1.000 8.533 82 PHE A C 1
ATOM 617 O O . PHE A 1 82 ? 11.889 -12.606 3.733 1.000 10.447 82 PHE A O 1
ATOM 625 N N . GLY A 1 83 ? 12.852 -12.665 1.717 1.000 7.954 83 GLY A N 1
ATOM 626 C CA . GLY A 1 83 ? 11.617 -12.563 0.985 1.000 7.214 83 GLY A CA 1
ATOM 627 C C . GLY A 1 83 ? 11.392 -11.215 0.321 1.000 6.957 83 GLY A C 1
ATOM 628 O O . GLY A 1 83 ? 10.361 -10.571 0.531 1.000 7.322 83 GLY A O 1
ATOM 629 N N . PHE A 1 84 ? 12.309 -10.795 -0.560 1.000 6.602 84 PHE A N 1
ATOM 630 C CA . PHE A 1 84 ? 12.184 -9.545 -1.312 1.000 6.674 84 PHE A CA 1
ATOM 631 C C . PHE A 1 84 ? 12.831 -9.769 -2.663 1.000 6.553 84 PHE A C 1
ATOM 632 O O . PHE A 1 84 ? 13.804 -10.538 -2.744 1.000 6.549 84 PHE A O 1
ATOM 640 N N . VAL A 1 85 ? 12.330 -9.091 -3.676 1.000 6.312 85 VAL A N 1
ATOM 641 C CA . VAL A 1 85 ? 13.071 -9.007 -4.935 1.000 6.392 85 VAL A CA 1
ATOM 642 C C . VAL A 1 85 ? 13.930 -7.758 -4.870 1.000 6.908 85 VAL A C 1
ATOM 643 O O . VAL A 1 85 ? 13.373 -6.667 -4.710 1.000 7.755 85 VAL A O 1
ATOM 647 N N . VAL A 1 86 ? 15.255 -7.887 -4.928 1.000 6.305 86 VAL A N 1
ATOM 648 C CA . VAL A 1 86 ? 16.160 -6.783 -4.606 1.000 6.376 86 VAL A CA 1
ATOM 649 C C . VAL A 1 86 ? 17.058 -6.519 -5.793 1.000 6.730 86 VAL A C 1
ATOM 650 O O . VAL A 1 86 ? 17.756 -7.434 -6.246 1.000 7.659 86 VAL A O 1
ATOM 654 N N . ILE A 1 87 ? 17.063 -5.289 -6.290 1.000 6.053 87 ILE A N 1
ATOM 655 C CA . ILE A 1 87 ? 17.929 -4.906 -7.373 1.000 6.384 87 ILE A CA 1
ATOM 656 C C . ILE A 1 87 ? 19.033 -3.993 -6.862 1.000 6.248 87 ILE A C 1
ATOM 657 O O . ILE A 1 87 ? 18.752 -2.879 -6.385 1.000 7.058 87 ILE A O 1
ATOM 662 N N . THR A 1 88 ? 20.288 -4.457 -6.919 1.000 6.187 88 THR A N 1
ATOM 663 C CA . THR A 1 88 ? 21.447 -3.638 -6.601 1.000 6.402 88 THR A CA 1
ATOM 664 C C . THR A 1 88 ? 21.966 -3.116 -7.925 1.000 7.268 88 THR A C 1
ATOM 665 O O . THR A 1 88 ? 21.907 -3.818 -8.940 1.000 9.320 88 THR A O 1
ATOM 669 N N . PHE A 1 89 ? 22.473 -1.897 -8.017 1.000 6.154 89 PHE A N 1
ATOM 670 C CA . PHE A 1 89 ? 22.804 -1.356 -9.323 1.000 6.215 89 PHE A CA 1
ATOM 671 C C . PHE A 1 89 ? 23.962 -0.370 -9.294 1.000 6.115 89 PHE A C 1
ATOM 672 O O . PHE A 1 89 ? 24.345 0.168 -8.239 1.000 6.836 89 PHE A O 1
ATOM 680 N N . ASP A 1 90 ? 24.518 -0.154 -10.502 1.000 6.378 90 ASP A N 1
ATOM 681 C CA . ASP A 1 90 ? 25.432 0.949 -10.765 1.000 7.059 90 ASP A CA 1
ATOM 682 C C . ASP A 1 90 ? 24.633 2.106 -11.304 1.000 6.726 90 ASP A C 1
ATOM 683 O O . ASP A 1 90 ? 23.662 1.947 -12.027 1.000 6.872 90 ASP A O 1
ATOM 688 N N . THR A 1 91 ? 25.088 3.314 -11.000 1.000 7.504 91 THR A N 1
ATOM 689 C CA . THR A 1 91 ? 24.513 4.531 -11.528 1.000 7.438 91 THR A CA 1
ATOM 690 C C . THR A 1 91 ? 25.063 4.870 -12.918 1.000 6.714 91 THR A C 1
ATOM 691 O O . THR A 1 91 ? 26.070 4.357 -13.378 1.000 8.040 91 THR A O 1
ATOM 695 N N . ASN A 1 92 ? 24.365 5.752 -13.614 1.000 6.353 92 ASN A N 1
ATOM 696 C CA . ASN A 1 92 ? 24.798 6.227 -14.925 1.000 6.847 92 ASN A CA 1
ATOM 697 C C . ASN A 1 92 ? 26.186 6.859 -14.816 1.000 7.768 92 ASN A C 1
ATOM 698 O O . ASN A 1 92 ? 27.043 6.590 -15.683 1.000 7.720 92 ASN A O 1
ATOM 703 N N . SER A 1 93 ? 26.407 7.680 -13.804 1.000 7.339 93 SER A N 1
ATOM 704 C CA . SER A 1 93 ? 27.725 8.218 -13.491 1.000 6.839 93 SER A CA 1
ATOM 705 C C . SER A 1 93 ? 28.058 7.905 -12.042 1.000 6.361 93 SER A C 1
ATOM 706 O O . SER A 1 93 ? 27.185 8.086 -11.157 1.000 6.869 93 SER A O 1
ATOM 709 N N . ARG A 1 94 ? 29.289 7.559 -11.739 1.000 6.705 94 ARG A N 1
ATOM 710 C CA . ARG A 1 94 ? 29.719 7.443 -10.361 1.000 7.216 94 ARG A CA 1
ATOM 711 C C . ARG A 1 94 ? 29.583 8.760 -9.615 1.000 7.342 94 ARG A C 1
ATOM 712 O O . ARG A 1 94 ? 29.545 8.712 -8.372 1.000 7.326 94 ARG A O 1
ATOM 720 N N . TYR A 1 95 ? 29.457 9.886 -10.297 1.000 6.649 95 TYR A N 1
ATOM 721 C CA . TYR A 1 95 ? 29.384 11.171 -9.620 1.000 7.131 95 TYR A CA 1
ATOM 722 C C . TYR A 1 95 ? 27.979 11.755 -9.673 1.000 7.979 95 TYR A C 1
ATOM 723 O O . TYR A 1 95 ? 27.802 12.940 -9.349 1.000 9.198 95 TYR A O 1
ATOM 732 N N . ASP A 1 96 ? 26.969 10.942 -9.975 1.000 7.172 96 ASP A N 1
ATOM 733 C CA . ASP A 1 96 ? 25.586 11.384 -9.905 1.000 7.324 96 ASP A CA 1
ATOM 734 C C . ASP A 1 96 ? 25.249 11.887 -8.494 1.000 6.425 96 ASP A C 1
ATOM 735 O O . ASP A 1 96 ? 25.717 11.349 -7.508 1.000 6.900 96 ASP A O 1
ATOM 740 N N . GLN A 1 97 ? 24.410 12.923 -8.481 1.000 6.788 97 GLN A N 1
ATOM 741 C CA . GLN A 1 97 ? 23.930 13.540 -7.252 1.000 6.811 97 GLN A CA 1
ATOM 742 C C . GLN A 1 97 ? 22.654 12.853 -6.741 1.000 6.823 97 GLN A C 1
ATOM 743 O O . GLN A 1 97 ? 22.063 12.028 -7.470 1.000 7.231 97 GLN A O 1
ATOM 749 N N . PRO A 1 98 ? 22.155 13.202 -5.544 1.000 6.884 98 PRO A N 1
ATOM 750 C CA . PRO A 1 98 ? 20.944 12.546 -5.033 1.000 6.978 98 PRO A CA 1
ATOM 751 C C . PRO A 1 98 ? 19.710 12.588 -5.924 1.000 7.891 98 PRO A C 1
ATOM 752 O O . PRO A 1 98 ? 19.011 11.565 -5.981 1.000 7.255 98 PRO A O 1
ATOM 756 N N . ARG A 1 99 ? 19.420 13.690 -6.603 1.000 7.484 99 ARG A N 1
ATOM 757 C CA . ARG A 1 99 ? 18.241 13.721 -7.470 1.000 8.447 99 ARG A CA 1
ATOM 758 C C . ARG A 1 99 ? 18.343 12.649 -8.548 1.000 8.446 99 ARG A C 1
ATOM 759 O O . ARG A 1 99 ? 17.376 11.892 -8.812 1.000 9.198 99 ARG A O 1
ATOM 767 N N . ALA A 1 100 ? 19.476 12.580 -9.212 1.000 8.374 100 ALA A N 1
ATOM 768 C CA . ALA A 1 100 ? 19.679 11.593 -10.252 1.000 7.680 100 ALA A CA 1
ATOM 769 C C . ALA A 1 100 ? 19.603 10.193 -9.673 1.000 7.643 100 ALA A C 1
ATOM 770 O O . ALA A 1 100 ? 19.057 9.278 -10.301 1.000 7.156 100 ALA A O 1
ATOM 772 N N . ARG A 1 101 ? 20.135 9.963 -8.481 1.000 6.949 101 ARG A N 1
ATOM 773 C CA . ARG A 1 101 ? 20.061 8.659 -7.852 1.000 6.439 101 ARG A CA 1
ATOM 774 C C . ARG A 1 101 ? 18.624 8.274 -7.527 1.000 6.562 101 ARG A C 1
ATOM 775 O O . ARG A 1 101 ? 18.257 7.094 -7.622 1.000 7.054 101 ARG A O 1
ATOM 783 N N . GLY A 1 102 ? 17.828 9.250 -7.115 1.000 6.710 102 GLY A N 1
ATOM 784 C CA . GLY A 1 102 ? 16.401 8.984 -6.910 1.000 6.916 102 GLY A CA 1
ATOM 785 C C . GLY A 1 102 ? 15.728 8.509 -8.183 1.000 6.655 102 GLY A C 1
ATOM 786 O O . GLY A 1 102 ? 14.984 7.504 -8.165 1.000 6.809 102 GLY A O 1
ATOM 787 N N . THR A 1 103 ? 15.985 9.172 -9.304 1.000 6.467 103 THR A N 1
ATOM 788 C CA . THR A 1 103 ? 15.399 8.783 -10.568 1.000 6.673 103 THR A CA 1
ATOM 789 C C . THR A 1 103 ? 15.850 7.378 -10.949 1.000 7.002 103 THR A C 1
ATOM 790 O O . THR A 1 103 ? 15.062 6.565 -11.432 1.000 7.021 103 THR A O 1
ATOM 794 N N . GLN A 1 104 ? 17.112 7.045 -10.682 1.000 6.275 104 GLN A N 1
ATOM 795 C CA . GLN A 1 104 ? 17.637 5.735 -11.020 1.000 6.291 104 GLN A CA 1
ATOM 796 C C . GLN A 1 104 ? 17.133 4.634 -10.088 1.000 6.556 104 GLN A C 1
ATOM 797 O O . GLN A 1 104 ? 16.930 3.505 -10.556 1.000 6.807 104 GLN A O 1
ATOM 803 N N . LEU A 1 105 ? 16.896 4.907 -8.799 1.000 5.979 105 LEU A N 1
ATOM 804 C CA . LEU A 1 105 ? 16.202 3.982 -7.954 1.000 6.091 105 LEU A CA 1
ATOM 805 C C . LEU A 1 105 ? 14.863 3.584 -8.559 1.000 6.330 105 LEU A C 1
ATOM 806 O O . LEU A 1 105 ? 14.540 2.393 -8.601 1.000 6.650 105 LEU A O 1
ATOM 811 N N . LEU A 1 106 ? 14.111 4.576 -8.997 1.000 6.292 106 LEU A N 1
ATOM 812 C CA . LEU A 1 106 ? 12.799 4.285 -9.578 1.000 6.447 106 LEU A CA 1
ATOM 813 C C . LEU A 1 106 ? 12.928 3.543 -10.901 1.000 6.711 106 LEU A C 1
ATOM 814 O O . LEU A 1 106 ? 12.107 2.643 -11.168 1.000 7.025 106 LEU A O 1
ATOM 819 N N . ALA A 1 107 ? 13.948 3.838 -11.688 1.000 6.123 107 ALA A N 1
ATOM 820 C CA . ALA A 1 107 ? 14.171 3.148 -12.953 1.000 6.082 107 ALA A CA 1
ATOM 821 C C . ALA A 1 107 ? 14.528 1.692 -12.680 1.000 6.454 107 ALA A C 1
ATOM 822 O O . ALA A 1 107 ? 14.085 0.778 -13.398 1.000 6.655 107 ALA A O 1
ATOM 824 N N . ALA A 1 108 ? 15.336 1.411 -11.664 1.000 6.142 108 ALA A N 1
ATOM 825 C CA . ALA A 1 108 ? 15.700 0.043 -11.331 1.000 6.256 108 ALA A CA 1
ATOM 826 C C . ALA A 1 108 ? 14.470 -0.741 -10.886 1.000 6.373 108 ALA A C 1
ATOM 827 O O . ALA A 1 108 ? 14.286 -1.882 -11.287 1.000 6.997 108 ALA A O 1
ATOM 829 N N . ILE A 1 109 ? 13.646 -0.147 -10.015 1.000 6.291 109 ILE A N 1
ATOM 830 C CA . ILE A 1 109 ? 12.378 -0.784 -9.625 1.000 6.720 109 ILE A CA 1
ATOM 831 C C . ILE A 1 109 ? 11.550 -1.102 -10.852 1.000 7.091 109 ILE A C 1
ATOM 832 O O . ILE A 1 109 ? 11.046 -2.224 -10.999 1.000 6.719 109 ILE A O 1
ATOM 837 N N . ASP A 1 110 ? 11.401 -0.138 -11.732 1.000 6.833 110 ASP A N 1
ATOM 838 C CA . ASP A 1 110 ? 10.500 -0.299 -12.863 1.000 7.247 110 ASP A CA 1
ATOM 839 C C . ASP A 1 110 ? 11.017 -1.370 -13.821 1.000 7.692 110 ASP A C 1
ATOM 840 O O . ASP A 1 110 ? 10.224 -2.112 -14.414 1.000 7.561 110 ASP A O 1
ATOM 845 N N . GLN A 1 111 ? 12.346 -1.476 -14.000 1.000 7.112 111 GLN A N 1
ATOM 846 C CA . GLN A 1 111 ? 12.869 -2.511 -14.882 1.000 7.177 111 GLN A CA 1
ATOM 847 C C . GLN A 1 111 ? 12.616 -3.884 -14.254 1.000 7.118 111 GLN A C 1
ATOM 848 O O . GLN A 1 111 ? 12.217 -4.814 -14.947 1.000 7.838 111 GLN A O 1
ATOM 854 N N . ALA A 1 112 ? 12.805 -4.042 -12.953 1.000 6.523 112 ALA A N 1
ATOM 855 C CA . ALA A 1 112 ? 12.512 -5.302 -12.296 1.000 6.899 112 ALA A CA 1
ATOM 856 C C . ALA A 1 112 ? 11.043 -5.665 -12.436 1.000 6.231 112 ALA A C 1
ATOM 857 O O . ALA A 1 112 ? 10.696 -6.794 -12.736 1.000 6.574 112 ALA A O 1
ATOM 859 N N . ILE A 1 113 ? 10.151 -4.694 -12.219 1.000 6.103 113 ILE A N 1
ATOM 860 C CA . ILE A 1 113 ? 8.706 -4.944 -12.333 1.000 6.752 113 ILE A CA 1
ATOM 861 C C . ILE A 1 113 ? 8.323 -5.529 -13.688 1.000 7.212 113 ILE A C 1
ATOM 862 O O . ILE A 1 113 ? 7.454 -6.398 -13.749 1.000 7.673 113 ILE A O 1
ATOM 867 N N . GLY A 1 114 ? 8.980 -5.064 -14.752 1.000 7.965 114 GLY A N 1
ATOM 868 C CA . GLY A 1 114 ? 8.647 -5.484 -16.100 1.000 8.886 114 GLY A CA 1
ATOM 869 C C . GLY A 1 114 ? 9.466 -6.651 -16.614 1.000 8.860 114 GLY A C 1
ATOM 870 O O . GLY A 1 114 ? 9.279 -7.106 -17.748 1.000 9.966 114 GLY A O 1
ATOM 871 N N . ASP A 1 115 ? 10.421 -7.146 -15.834 1.000 8.102 115 ASP A N 1
ATOM 872 C CA . ASP A 1 115 ? 11.404 -8.117 -16.297 1.000 8.232 115 ASP A CA 1
ATOM 873 C C . ASP A 1 115 ? 10.742 -9.466 -16.597 1.000 9.279 115 ASP A C 1
ATOM 874 O O . ASP A 1 115 ? 9.869 -9.919 -15.861 1.000 9.637 115 ASP A O 1
ATOM 879 N N . SER A 1 116 ? 11.255 -10.158 -17.625 1.000 9.399 116 SER A N 1
ATOM 880 C CA . SER A 1 116 ? 10.651 -11.411 -18.070 1.000 11.097 116 SER A CA 1
ATOM 881 C C . SER A 1 116 ? 10.836 -12.537 -17.060 1.000 11.736 116 SER A C 1
ATOM 882 O O . SER A 1 116 ? 10.056 -13.499 -17.098 1.000 15.017 116 SER A O 1
ATOM 885 N N . THR A 1 117 ? 11.842 -12.469 -16.191 1.000 10.120 117 THR A N 1
ATOM 886 C CA . THR A 1 117 ? 12.122 -13.502 -15.208 1.000 11.925 117 THR A CA 1
ATOM 887 C C . THR A 1 117 ? 11.418 -13.188 -13.893 1.000 11.486 117 THR A C 1
ATOM 888 O O . THR A 1 117 ? 10.829 -14.061 -13.253 1.000 13.986 117 THR A O 1
ATOM 892 N N . VAL A 1 118 ? 11.562 -11.948 -13.415 1.000 9.425 118 VAL A N 1
ATOM 893 C CA . VAL A 1 118 ? 11.147 -11.651 -12.049 1.000 9.690 118 VAL A CA 1
ATOM 894 C C . VAL A 1 118 ? 9.862 -10.846 -11.986 1.000 9.150 118 VAL A C 1
ATOM 895 O O . VAL A 1 118 ? 9.309 -10.707 -10.894 1.000 9.112 118 VAL A O 1
ATOM 899 N N . GLY A 1 119 ? 9.336 -10.300 -13.076 1.000 8.652 119 GLY A N 1
ATOM 900 C CA . GLY A 1 119 ? 8.115 -9.503 -12.986 1.000 8.411 119 GLY A CA 1
ATOM 901 C C . GLY A 1 119 ? 6.975 -10.255 -12.326 1.000 9.573 119 GLY A C 1
ATOM 902 O O . GLY A 1 119 ? 6.229 -9.671 -11.522 1.000 10.410 119 GLY A O 1
ATOM 903 N N . SER A 1 120 ? 6.824 -11.548 -12.644 1.000 9.375 120 SER A N 1
ATOM 904 C CA . SER A 1 120 ? 5.748 -12.359 -12.092 1.000 9.798 120 SER A CA 1
ATOM 905 C C . SER A 1 120 ? 5.986 -12.706 -10.639 1.000 9.457 120 SER A C 1
ATOM 906 O O . SER A 1 120 ? 5.108 -13.283 -9.985 1.000 11.616 120 SER A O 1
ATOM 909 N N . ARG A 1 121 ? 7.160 -12.358 -10.083 1.000 8.438 121 ARG A N 1
ATOM 910 C CA A ARG A 1 121 ? 7.465 -12.628 -8.685 0.610 8.274 121 ARG A CA 1
ATOM 911 C CA B ARG A 1 121 ? 7.523 -12.623 -8.695 0.390 8.047 121 ARG A CA 1
ATOM 912 C C . ARG A 1 121 ? 7.281 -11.400 -7.807 1.000 7.423 121 ARG A C 1
ATOM 913 O O . ARG A 1 121 ? 7.407 -11.512 -6.594 1.000 7.494 121 ARG A O 1
ATOM 928 N N . ILE A 1 122 ? 6.968 -10.265 -8.423 1.000 7.454 122 ILE A N 1
ATOM 929 C CA . ILE A 1 122 ? 6.878 -8.987 -7.720 1.000 7.460 122 ILE A CA 1
ATOM 930 C C . ILE A 1 122 ? 5.415 -8.570 -7.597 1.000 7.741 122 ILE A C 1
ATOM 931 O O . ILE A 1 122 ? 4.649 -8.667 -8.579 1.000 8.408 122 ILE A O 1
ATOM 936 N N . ASP A 1 123 ? 5.074 -8.025 -6.435 1.000 7.240 123 ASP A N 1
ATOM 937 C CA . ASP A 1 123 ? 3.861 -7.250 -6.270 1.000 8.105 123 ASP A CA 1
ATOM 938 C C . ASP A 1 123 ? 4.206 -5.780 -6.498 1.000 7.636 123 ASP A C 1
ATOM 939 O O . ASP A 1 123 ? 4.836 -5.130 -5.639 1.000 7.645 123 ASP A O 1
ATOM 944 N N . PRO A 1 124 ? 3.867 -5.198 -7.674 1.000 7.293 124 PRO A N 1
ATOM 945 C CA . PRO A 1 124 ? 4.345 -3.860 -8.001 1.000 8.179 124 PRO A CA 1
ATOM 946 C C . PRO A 1 124 ? 3.742 -2.785 -7.127 1.000 8.664 124 PRO A C 1
ATOM 947 O O . PRO A 1 124 ? 4.230 -1.660 -7.164 1.000 9.733 124 PRO A O 1
ATOM 951 N N . SER A 1 125 ? 2.698 -3.085 -6.364 1.000 8.665 125 SER A N 1
ATOM 952 C CA . SER A 1 125 ? 2.118 -2.127 -5.446 1.000 8.878 125 SER A CA 1
ATOM 953 C C . SER A 1 125 ? 2.997 -1.927 -4.216 1.000 9.503 125 SER A C 1
ATOM 954 O O . SER A 1 125 ? 2.665 -1.073 -3.362 1.000 11.524 125 SER A O 1
ATOM 957 N N . ARG A 1 126 ? 4.038 -2.729 -4.005 1.000 7.115 126 ARG A N 1
ATOM 958 C CA . ARG A 1 126 ? 4.816 -2.726 -2.766 1.000 7.078 126 ARG A CA 1
ATOM 959 C C . ARG A 1 126 ? 6.296 -2.535 -3.084 1.000 7.197 126 ARG A C 1
ATOM 960 O O . ARG A 1 126 ? 7.024 -3.515 -3.336 1.000 7.563 126 ARG A O 1
ATOM 968 N N . GLN A 1 127 ? 6.728 -1.270 -3.076 1.000 6.412 127 GLN A N 1
ATOM 969 C CA . GLN A 1 127 ? 8.063 -0.880 -3.500 1.000 6.628 127 GLN A CA 1
ATOM 970 C C . GLN A 1 127 ? 8.796 -0.187 -2.365 1.000 7.042 127 GLN A C 1
ATOM 971 O O . GLN A 1 127 ? 8.224 0.542 -1.547 1.000 7.551 127 GLN A O 1
ATOM 977 N N . ALA A 1 128 ? 10.123 -0.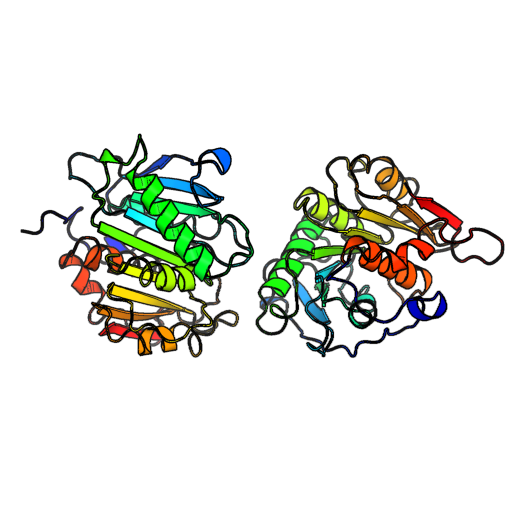344 -2.366 1.000 6.138 128 ALA A N 1
ATOM 978 C CA . ALA A 1 128 ? 10.988 0.307 -1.401 1.000 6.318 128 ALA A CA 1
ATOM 979 C C . ALA A 1 128 ? 12.337 0.663 -2.028 1.000 5.509 128 ALA A C 1
ATOM 980 O O . ALA A 1 128 ? 12.756 0.105 -3.048 1.000 5.651 128 ALA A O 1
ATOM 982 N N . VAL A 1 129 ? 12.998 1.624 -1.370 1.000 5.667 129 VAL A N 1
ATOM 983 C CA . VAL A 1 129 ? 14.281 2.138 -1.802 1.000 5.978 129 VAL A CA 1
ATOM 984 C C . VAL A 1 129 ? 15.254 2.176 -0.633 1.000 5.998 129 VAL A C 1
ATOM 985 O O . VAL A 1 129 ? 14.891 2.564 0.483 1.000 7.213 129 VAL A O 1
ATOM 989 N N . VAL A 1 130 ? 16.485 1.754 -0.881 1.000 5.788 130 VAL A N 1
ATOM 990 C CA . VAL A 1 130 ? 17.579 1.744 0.079 1.000 5.671 130 VAL A CA 1
ATOM 991 C C . VAL A 1 130 ? 18.789 2.357 -0.612 1.000 5.692 130 VAL A C 1
ATOM 992 O O . VAL A 1 130 ? 18.987 2.203 -1.811 1.000 6.019 130 VAL A O 1
ATOM 996 N N . GLY A 1 131 ? 19.643 3.097 0.125 1.000 5.828 131 GLY A N 1
ATOM 997 C CA . GLY A 1 131 ? 20.849 3.578 -0.521 1.000 5.923 131 GLY A CA 1
ATOM 998 C C . GLY A 1 131 ? 21.872 4.077 0.473 1.000 6.338 131 GLY A C 1
ATOM 999 O O . GLY A 1 131 ? 21.503 4.450 1.593 1.000 6.753 131 GLY A O 1
ATOM 1000 N N . HIS A 1 132 ? 23.140 4.069 0.026 1.000 5.920 132 HIS A N 1
ATOM 1001 C CA . HIS A 1 132 ? 24.264 4.581 0.807 1.000 6.784 132 HIS A CA 1
ATOM 1002 C C . HIS A 1 132 ? 24.655 5.970 0.345 1.000 7.019 132 HIS A C 1
ATOM 1003 O O . HIS A 1 132 ? 24.720 6.223 -0.848 1.000 6.231 132 HIS A O 1
ATOM 1010 N N . SER A 1 133 ? 24.908 6.897 1.280 1.000 6.898 133 SER A N 1
ATOM 1011 C CA A SER A 1 133 ? 25.543 8.169 0.941 0.730 7.636 133 SER A CA 1
ATOM 1012 C CA B SER A 1 133 ? 25.517 8.187 0.992 0.270 7.041 133 SER A CA 1
ATOM 1013 C C . SER A 1 133 ? 24.597 8.960 0.047 1.000 6.886 133 SER A C 1
ATOM 1014 O O . SER A 1 133 ? 23.422 9.135 0.420 1.000 7.100 133 SER A O 1
ATOM 1019 N N . MET A 1 134 ? 25.037 9.469 -1.083 1.000 6.883 134 MET A N 1
ATOM 1020 C CA . MET A 1 134 ? 24.126 10.178 -1.959 1.000 6.516 134 MET A CA 1
ATOM 1021 C C . MET A 1 134 ? 22.998 9.258 -2.441 1.000 7.401 134 MET A C 1
ATOM 1022 O O . MET A 1 134 ? 21.943 9.756 -2.833 1.000 7.383 134 MET A O 1
ATOM 1027 N N . GLY A 1 135 ? 23.212 7.937 -2.457 1.000 6.500 135 GLY A N 1
ATOM 1028 C CA . GLY A 1 135 ? 22.128 6.996 -2.720 1.000 6.934 135 GLY A CA 1
ATOM 1029 C C . GLY A 1 135 ? 21.102 7.004 -1.614 1.000 7.391 135 GLY A C 1
ATOM 1030 O O . GLY A 1 135 ? 19.918 6.798 -1.879 1.000 7.277 135 GLY A O 1
ATOM 1031 N N . GLY A 1 136 ? 21.550 7.195 -0.371 1.000 7.122 136 GLY A N 1
ATOM 1032 C CA . GLY A 1 136 ? 20.641 7.360 0.748 1.000 7.134 136 GLY A CA 1
ATOM 1033 C C . GLY A 1 136 ? 19.880 8.670 0.637 1.000 6.985 136 GLY A C 1
ATOM 1034 O O . GLY A 1 136 ? 18.681 8.710 0.872 1.000 8.313 136 GLY A O 1
ATOM 1035 N N . GLY A 1 137 ? 20.530 9.756 0.206 1.000 7.250 137 GLY A N 1
ATOM 1036 C CA . GLY A 1 137 ? 19.817 10.964 -0.147 1.000 7.345 137 GLY A CA 1
ATOM 1037 C C . GLY A 1 137 ? 18.829 10.738 -1.272 1.000 7.535 137 GLY A C 1
ATOM 1038 O O . GLY A 1 137 ? 17.723 11.305 -1.319 1.000 8.182 137 GLY A O 1
ATOM 1039 N N . GLY A 1 138 ? 19.195 9.878 -2.208 1.000 7.137 138 GLY A N 1
ATOM 1040 C CA . GLY A 1 138 ? 18.326 9.493 -3.305 1.000 7.371 138 GLY A CA 1
ATOM 1041 C C . GLY A 1 138 ? 17.074 8.749 -2.865 1.000 5.698 138 GLY A C 1
ATOM 1042 O O . GLY A 1 138 ? 16.078 8.868 -3.563 1.000 6.453 138 GLY A O 1
ATOM 1043 N N . THR A 1 139 ? 17.113 8.034 -1.748 1.000 5.899 139 THR A N 1
ATOM 1044 C CA . THR A 1 139 ? 15.906 7.378 -1.281 1.000 6.217 139 THR A CA 1
ATOM 1045 C C . THR A 1 139 ? 14.844 8.412 -0.966 1.000 6.663 139 THR A C 1
ATOM 1046 O O . THR A 1 139 ? 13.659 8.166 -1.257 1.000 6.925 139 THR A O 1
ATOM 1050 N N . LEU A 1 140 ? 15.230 9.537 -0.394 1.000 6.460 140 LEU A N 1
ATOM 1051 C CA . LEU A 1 140 ? 14.279 10.594 -0.052 1.000 7.500 140 LEU A CA 1
ATOM 1052 C C . LEU A 1 140 ? 13.782 11.261 -1.323 1.000 7.129 140 LEU A C 1
ATOM 1053 O O . LEU A 1 140 ? 12.577 11.538 -1.487 1.000 7.457 140 LEU A O 1
ATOM 1058 N N . GLU A 1 141 ? 14.659 11.479 -2.305 1.000 6.265 141 GLU A N 1
ATOM 1059 C CA . GLU A 1 141 ? 14.281 12.006 -3.584 1.000 6.535 141 GLU A CA 1
ATOM 1060 C C . GLU A 1 141 ? 13.250 11.115 -4.267 1.000 6.864 141 GLU A C 1
ATOM 1061 O O . GLU A 1 141 ? 12.236 11.586 -4.830 1.000 7.076 141 GLU A O 1
ATOM 1067 N N . ALA A 1 142 ? 13.497 9.818 -4.258 1.000 6.951 142 ALA A N 1
ATOM 1068 C CA . ALA A 1 142 ? 12.591 8.851 -4.899 1.000 6.847 142 ALA A CA 1
ATOM 1069 C C . ALA A 1 142 ? 11.239 8.808 -4.208 1.000 7.146 142 ALA A C 1
ATOM 1070 O O . ALA A 1 142 ? 10.206 8.770 -4.897 1.000 7.072 142 ALA A O 1
ATOM 1072 N N . ALA A 1 143 ? 11.235 8.865 -2.883 1.000 6.805 143 ALA A N 1
ATOM 1073 C CA . ALA A 1 143 ? 9.982 8.806 -2.119 1.000 7.291 143 ALA A CA 1
ATOM 1074 C C . ALA A 1 143 ? 9.207 10.118 -2.234 1.000 7.991 143 ALA A C 1
ATOM 1075 O O . ALA A 1 143 ? 7.983 10.120 -1.984 1.000 9.034 143 ALA A O 1
ATOM 1077 N N . LYS A 1 144 ? 9.857 11.229 -2.587 1.000 7.865 144 LYS A N 1
ATOM 1078 C CA . LYS A 1 144 ? 9.190 12.475 -2.875 1.000 8.169 144 LYS A CA 1
ATOM 1079 C C . LYS A 1 144 ? 8.546 12.396 -4.243 1.000 8.325 144 LYS A C 1
ATOM 1080 O O . LYS A 1 144 ? 7.376 12.770 -4.438 1.000 10.519 144 LYS A O 1
ATOM 1086 N N . THR A 1 145 ? 9.273 11.903 -5.255 1.000 7.980 145 THR A N 1
ATOM 1087 C CA . THR A 1 145 ? 8.769 11.798 -6.615 1.000 8.865 145 THR A CA 1
ATOM 1088 C C . THR A 1 145 ? 7.607 10.804 -6.687 1.000 9.746 145 THR A C 1
ATOM 1089 O O . THR A 1 145 ? 6.644 11.011 -7.475 1.000 10.946 145 THR A O 1
ATOM 1093 N N . ARG A 1 146 ? 7.731 9.656 -6.017 1.000 8.117 146 ARG A N 1
ATOM 1094 C CA . ARG A 1 146 ? 6.791 8.541 -6.086 1.000 8.239 146 ARG A CA 1
ATOM 1095 C C . ARG A 1 146 ? 6.240 8.374 -4.675 1.000 8.789 146 ARG A C 1
ATOM 1096 O O . ARG A 1 146 ? 6.701 7.542 -3.888 1.000 8.854 146 ARG A O 1
ATOM 1104 N N . PRO A 1 147 ? 5.215 9.159 -4.281 1.000 9.155 147 PRO A N 1
ATOM 1105 C CA . PRO A 1 147 ? 4.799 9.133 -2.911 1.000 9.146 147 PRO A CA 1
ATOM 1106 C C . PRO A 1 147 ? 4.287 7.793 -2.394 1.000 8.881 147 PRO A C 1
ATOM 1107 O O . PRO A 1 147 ? 4.353 7.520 -1.212 1.000 8.949 147 PRO A O 1
ATOM 1111 N N . SER A 1 148 ? 3.826 6.934 -3.334 1.000 8.607 148 SER A N 1
ATOM 1112 C CA . SER A 1 148 ? 3.336 5.601 -3.025 1.000 8.879 148 SER A CA 1
ATOM 1113 C C . SER A 1 148 ? 4.421 4.597 -2.595 1.000 8.726 148 SER A C 1
ATOM 1114 O O . SER A 1 148 ? 4.088 3.524 -2.123 1.000 9.763 148 SER A O 1
ATOM 1117 N N . ILE A 1 149 ? 5.716 4.949 -2.687 1.000 7.864 149 ILE A N 1
ATOM 1118 C CA A ILE A 1 149 ? 6.787 4.136 -2.112 0.500 7.952 149 ILE A CA 1
ATOM 1119 C CA B ILE A 1 149 ? 6.734 4.074 -2.134 0.500 8.311 149 ILE A CA 1
ATOM 1120 C C . ILE A 1 149 ? 6.379 3.717 -0.698 1.000 8.100 149 ILE A C 1
ATOM 1121 O O . ILE A 1 149 ? 5.977 4.567 0.098 1.000 8.236 149 ILE A O 1
ATOM 1130 N N . GLU A 1 150 ? 6.542 2.450 -0.345 1.000 7.550 150 GLU A N 1
ATOM 1131 C CA . GLU A 1 150 ? 6.183 1.987 0.984 1.000 7.249 150 GLU A CA 1
ATOM 1132 C C . GLU A 1 150 ? 7.194 2.364 2.048 1.000 7.686 150 GLU A C 1
ATOM 1133 O O . GLU A 1 150 ? 6.857 2.584 3.218 1.000 8.906 150 GLU A O 1
ATOM 1139 N N . ALA A 1 151 ? 8.493 2.333 1.697 1.000 6.965 151 ALA A N 1
ATOM 1140 C CA . ALA A 1 151 ? 9.524 2.442 2.709 1.000 7.203 151 ALA A CA 1
ATOM 1141 C C . ALA A 1 151 ? 10.797 2.949 2.039 1.000 7.044 151 ALA A C 1
ATOM 1142 O O . ALA A 1 151 ? 11.098 2.621 0.859 1.000 7.006 151 ALA A O 1
ATOM 1144 N N . ALA A 1 152 ? 11.567 3.707 2.802 1.000 7.436 152 ALA A N 1
ATOM 1145 C CA . ALA A 1 152 ? 12.838 4.272 2.369 1.000 7.369 152 ALA A CA 1
ATOM 1146 C C . ALA A 1 152 ? 13.846 4.094 3.480 1.000 8.503 152 ALA A C 1
ATOM 1147 O O . ALA A 1 152 ? 13.537 4.378 4.652 1.000 10.331 152 ALA A O 1
ATOM 1149 N N . VAL A 1 153 ? 15.045 3.589 3.180 1.000 7.057 153 VAL A N 1
ATOM 1150 C CA . VAL A 1 153 ? 16.116 3.425 4.167 1.000 7.022 153 VAL A CA 1
ATOM 1151 C C . VAL A 1 153 ? 17.363 4.106 3.672 1.000 7.208 153 VAL A C 1
ATOM 1152 O O . VAL A 1 153 ? 17.941 3.705 2.659 1.000 7.101 153 VAL A O 1
ATOM 1156 N N . GLY A 1 154 ? 17.788 5.166 4.352 1.000 7.312 154 GLY A N 1
ATOM 1157 C CA . GLY A 1 154 ? 19.018 5.847 4.033 1.000 7.441 154 GLY A CA 1
ATOM 1158 C C . GLY A 1 154 ? 20.146 5.391 4.917 1.000 7.720 154 GLY A C 1
ATOM 1159 O O . GLY A 1 154 ? 20.030 5.472 6.142 1.000 8.789 154 GLY A O 1
ATOM 1160 N N . LEU A 1 155 ? 21.228 4.934 4.313 1.000 7.028 155 LEU A N 1
ATOM 1161 C CA . LEU A 1 155 ? 22.413 4.463 5.028 1.000 7.270 155 LEU A CA 1
ATOM 1162 C C . LEU A 1 155 ? 23.492 5.523 4.880 1.000 7.136 155 LEU A C 1
ATOM 1163 O O . LEU A 1 155 ? 23.908 5.862 3.776 1.000 8.060 155 LEU A O 1
ATOM 1168 N N . THR A 1 156 ? 23.886 6.111 6.027 1.000 7.910 156 THR A N 1
ATOM 1169 C CA . THR A 1 156 ? 24.765 7.289 6.128 1.000 7.809 156 THR A CA 1
ATOM 1170 C C . THR A 1 156 ? 24.441 8.274 5.010 1.000 6.938 156 THR A C 1
ATOM 1171 O O . THR A 1 156 ? 25.252 8.616 4.164 1.000 7.695 156 THR A O 1
ATOM 1175 N N . PRO A 1 157 ? 23.163 8.744 4.945 1.000 7.049 157 PRO A N 1
ATOM 1176 C CA . PRO A 1 157 ? 22.700 9.467 3.784 1.000 7.393 157 PRO A CA 1
ATOM 1177 C C . PRO A 1 157 ? 23.304 10.856 3.678 1.000 7.429 157 PRO A C 1
ATOM 1178 O O . PRO A 1 157 ? 23.545 11.527 4.694 1.000 8.743 157 PRO A O 1
ATOM 1182 N N . TRP A 1 158 ? 23.435 11.350 2.477 1.000 6.670 158 TRP A N 1
ATOM 1183 C CA . TRP A 1 158 ? 23.924 12.671 2.131 1.000 6.813 158 TRP A CA 1
ATOM 1184 C C . TRP A 1 158 ? 22.898 13.340 1.230 1.000 7.154 158 TRP A C 1
ATOM 1185 O O . TRP A 1 158 ? 22.504 12.776 0.220 1.000 7.333 158 TRP A O 1
ATOM 1196 N N . ASN A 1 159 ? 22.477 14.576 1.579 1.000 7.171 159 ASN A N 1
ATOM 1197 C CA . ASN A 1 159 ? 21.638 15.391 0.752 1.000 7.797 159 ASN A CA 1
ATOM 1198 C C . ASN A 1 159 ? 21.766 16.818 1.248 1.000 8.317 159 ASN A C 1
ATOM 1199 O O . ASN A 1 159 ? 21.686 17.082 2.417 1.000 8.561 159 ASN A O 1
ATOM 1204 N N . LEU A 1 160 ? 21.977 17.672 0.335 1.000 10.049 160 LEU A N 1
ATOM 1205 C CA . LEU A 1 160 ? 22.003 19.119 0.577 1.000 9.053 160 LEU A CA 1
ATOM 1206 C C . LEU A 1 160 ? 20.638 19.680 0.962 1.000 9.997 160 LEU A C 1
ATOM 1207 O O . LEU A 1 160 ? 20.543 20.720 1.630 1.000 10.658 160 LEU A O 1
ATOM 1212 N N . ASP A 1 161 ? 19.549 19.036 0.524 1.000 8.790 161 ASP A N 1
ATOM 1213 C CA . ASP A 1 161 ? 18.202 19.437 0.906 1.000 9.886 161 ASP A CA 1
ATOM 1214 C C . ASP A 1 161 ? 17.853 18.745 2.214 1.000 8.814 161 ASP A C 1
ATOM 1215 O O . ASP A 1 161 ? 17.890 17.533 2.338 1.000 8.716 161 ASP A O 1
ATOM 1220 N N . LYS A 1 162 ? 17.621 19.533 3.248 1.000 8.814 162 LYS A N 1
ATOM 1221 C CA . LYS A 1 162 ? 17.448 19.035 4.594 1.000 8.628 162 LYS A CA 1
ATOM 1222 C C . LYS A 1 162 ? 15.998 18.818 4.986 1.000 8.679 162 LYS A C 1
ATOM 1223 O O . LYS A 1 162 ? 15.749 18.187 5.999 1.000 9.513 162 LYS A O 1
ATOM 1229 N N . THR A 1 163 ? 15.051 19.271 4.157 1.000 8.222 163 THR A N 1
ATOM 1230 C CA . THR A 1 163 ? 13.643 19.264 4.514 1.000 8.631 163 THR A CA 1
ATOM 1231 C C . THR A 1 163 ? 12.855 18.285 3.663 1.000 7.707 163 THR A C 1
ATOM 1232 O O . THR A 1 163 ? 12.898 18.352 2.444 1.000 7.803 163 THR A O 1
ATOM 1236 N N . TRP A 1 164 ? 12.099 17.390 4.293 1.000 6.917 164 TRP A N 1
ATOM 1237 C CA . TRP A 1 164 ? 11.436 16.305 3.594 1.000 7.491 164 TRP A CA 1
ATOM 1238 C C . TRP A 1 164 ? 9.966 16.149 3.934 1.000 7.731 164 TRP A C 1
ATOM 1239 O O . TRP A 1 164 ? 9.481 15.047 4.138 1.000 7.880 164 TRP A O 1
ATOM 1250 N N . PRO A 1 165 ? 9.181 17.256 3.904 1.000 7.802 165 PRO A N 1
ATOM 1251 C CA . PRO A 1 165 ? 7.740 17.121 4.149 1.000 8.280 165 PRO A CA 1
ATOM 1252 C C . PRO A 1 165 ? 6.982 16.393 3.055 1.000 8.356 165 PRO A C 1
ATOM 1253 O O . PRO A 1 165 ? 5.847 15.976 3.284 1.000 8.249 165 PRO A O 1
ATOM 1257 N N . GLU A 1 166 ? 7.574 16.150 1.886 1.000 8.146 166 GLU A N 1
ATOM 1258 C CA . GLU A 1 166 ? 6.890 15.465 0.806 1.000 9.134 166 GLU A CA 1
ATOM 1259 C C . GLU A 1 166 ? 6.811 13.964 0.993 1.000 9.429 166 GLU A C 1
ATOM 1260 O O . GLU A 1 166 ? 6.032 13.308 0.264 1.000 11.927 166 GLU A O 1
ATOM 1266 N N . VAL A 1 167 ? 7.637 13.382 1.868 1.000 7.757 167 VAL A N 1
ATOM 1267 C CA . VAL A 1 167 ? 7.729 11.950 1.960 1.000 7.600 167 VAL A CA 1
ATOM 1268 C C . VAL A 1 167 ? 6.594 11.390 2.792 1.000 8.275 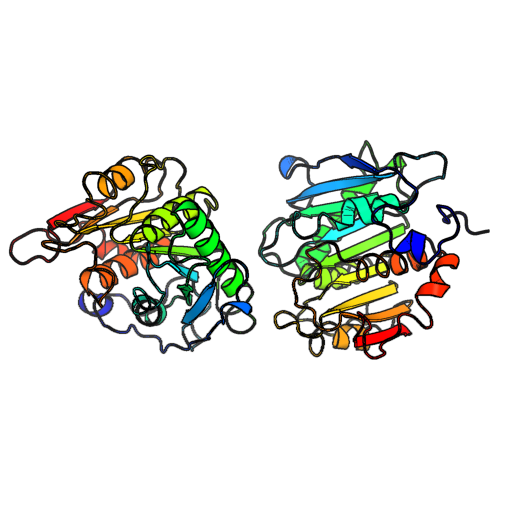167 VAL A C 1
ATOM 1269 O O . VAL A 1 167 ? 6.425 11.753 3.950 1.000 9.123 167 VAL A O 1
ATOM 1273 N N . GLU A 1 168 ? 5.860 10.442 2.223 1.000 8.307 168 GLU A N 1
ATOM 1274 C CA A GLU A 1 168 ? 4.775 9.751 2.906 0.500 9.476 168 GLU A CA 1
ATOM 1275 C CA B GLU A 1 168 ? 4.781 9.757 2.918 0.500 9.368 168 GLU A CA 1
ATOM 1276 C C . GLU A 1 168 ? 5.164 8.337 3.312 1.000 9.071 168 GLU A C 1
ATOM 1277 O O . GLU A 1 168 ? 4.592 7.760 4.225 1.000 10.530 168 GLU A O 1
ATOM 1288 N N . ALA A 1 169 ? 6.197 7.766 2.648 1.000 8.401 169 ALA A N 1
ATOM 1289 C CA . ALA A 1 169 ? 6.721 6.463 2.994 1.000 7.955 169 ALA A CA 1
ATOM 1290 C C . ALA A 1 169 ? 7.183 6.415 4.437 1.000 8.640 169 ALA A C 1
ATOM 1291 O O . ALA A 1 169 ? 7.541 7.451 5.014 1.000 9.964 169 ALA A O 1
ATOM 1293 N N . ALA A 1 170 ? 7.322 5.224 4.978 1.000 7.168 170 ALA A N 1
ATOM 1294 C CA . ALA A 1 170 ? 8.000 5.009 6.225 1.000 7.270 170 ALA A CA 1
ATOM 1295 C C . ALA A 1 170 ? 9.496 5.148 5.989 1.000 7.781 170 ALA A C 1
ATOM 1296 O O . ALA A 1 170 ? 10.054 4.409 5.148 1.000 8.191 170 ALA A O 1
ATOM 1298 N N . ALA A 1 171 ? 10.175 6.057 6.673 1.000 7.659 171 ALA A N 1
ATOM 1299 C CA . ALA A 1 171 ? 11.553 6.404 6.343 1.000 7.285 171 ALA A CA 1
ATOM 1300 C C . ALA A 1 171 ? 12.464 6.235 7.544 1.000 7.674 171 ALA A C 1
ATOM 1301 O O . ALA A 1 171 ? 12.254 6.843 8.616 1.000 8.274 171 ALA A O 1
ATOM 1303 N N . LEU A 1 172 ? 13.507 5.423 7.397 1.000 7.098 172 LEU A N 1
ATOM 1304 C CA . LEU A 1 172 ? 14.531 5.145 8.402 1.000 7.198 172 LEU A CA 1
ATOM 1305 C C . LEU A 1 172 ? 15.848 5.702 7.941 1.000 7.782 172 LEU A C 1
ATOM 1306 O O . LEU A 1 172 ? 16.245 5.426 6.794 1.000 8.268 172 LEU A O 1
ATOM 1311 N N . GLN A 1 173 ? 16.542 6.476 8.776 1.000 7.929 173 GLN A N 1
ATOM 1312 C CA . GLN A 1 173 ? 17.908 6.857 8.499 1.000 8.745 173 GLN A CA 1
ATOM 1313 C C . GLN A 1 173 ? 18.843 6.138 9.454 1.000 9.260 173 GLN A C 1
ATOM 1314 O O . GLN A 1 173 ? 18.612 6.175 10.666 1.000 9.289 173 GLN A O 1
ATOM 1320 N N . ILE A 1 174 ? 19.889 5.502 8.936 1.000 8.841 174 ILE A N 1
ATOM 1321 C CA . ILE A 1 174 ? 20.960 4.937 9.738 1.000 9.206 174 ILE A CA 1
ATOM 1322 C C . ILE A 1 174 ? 22.183 5.811 9.578 1.000 9.427 174 ILE A C 1
ATOM 1323 O O . ILE A 1 174 ? 22.777 5.933 8.504 1.000 11.112 174 ILE A O 1
ATOM 1328 N N . GLY A 1 175 ? 22.569 6.519 10.661 1.000 9.684 175 GLY A N 1
ATOM 1329 C CA . GLY A 1 175 ? 23.756 7.350 10.691 1.000 9.964 175 GLY A CA 1
ATOM 1330 C C . GLY A 1 175 ? 24.947 6.612 11.284 1.000 10.027 175 GLY A C 1
ATOM 1331 O O . GLY A 1 175 ? 24.774 5.573 11.894 1.000 11.115 175 GLY A O 1
ATOM 1332 N N . ALA A 1 176 ? 26.130 7.163 11.049 1.000 10.453 176 ALA A N 1
ATOM 1333 C CA . ALA A 1 176 ? 27.347 6.665 11.657 1.000 10.630 176 ALA A CA 1
ATOM 1334 C C . ALA A 1 176 ? 27.853 7.783 12.575 1.000 10.068 176 ALA A C 1
ATOM 1335 O O . ALA A 1 176 ? 28.083 8.906 12.155 1.000 11.213 176 ALA A O 1
ATOM 1337 N N . GLN A 1 177 ? 28.136 7.392 13.822 1.000 12.258 177 GLN A N 1
ATOM 1338 C CA . GLN A 1 177 ? 28.468 8.393 14.834 1.000 12.911 177 GLN A CA 1
ATOM 1339 C C . GLN A 1 177 ? 29.695 9.215 14.467 1.000 12.928 177 GLN A C 1
ATOM 1340 O O . GLN A 1 177 ? 29.689 10.419 14.734 1.000 14.783 177 GLN A O 1
ATOM 1346 N N . ASN A 1 178 ? 30.724 8.602 13.877 1.000 13.459 178 ASN A N 1
ATOM 1347 C CA . ASN A 1 178 ? 31.960 9.300 13.576 1.000 14.941 178 ASN A CA 1
ATOM 1348 C C . ASN A 1 178 ? 32.090 9.617 12.099 1.000 14.585 178 ASN A C 1
ATOM 1349 O O . ASN A 1 178 ? 33.190 9.787 11.572 1.000 17.146 178 ASN A O 1
ATOM 1354 N N . ASP A 1 179 ? 30.928 9.753 11.429 1.000 12.464 179 ASP A N 1
ATOM 1355 C CA . ASP A 1 179 ? 30.937 10.072 10.009 1.000 11.642 179 ASP A CA 1
ATOM 1356 C C . ASP A 1 179 ? 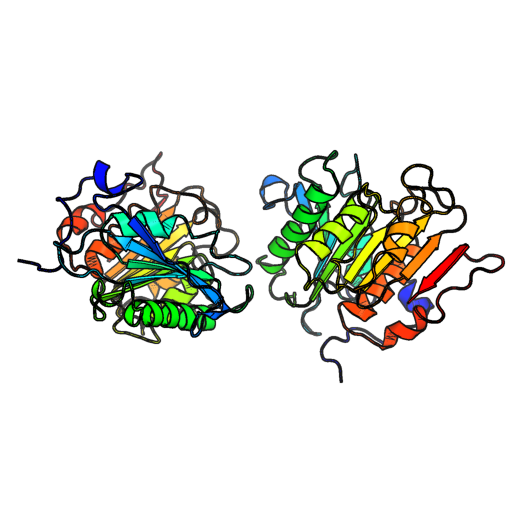31.442 11.499 9.768 1.000 12.365 179 ASP A C 1
ATOM 1357 O O . ASP A 1 179 ? 30.796 12.455 10.179 1.000 13.908 179 ASP A O 1
ATOM 1362 N N . SER A 1 180 ? 32.532 11.628 8.984 1.000 13.331 180 SER A N 1
ATOM 1363 C CA . SER A 1 180 ? 33.041 12.938 8.607 1.000 15.814 180 SER A CA 1
ATOM 1364 C C . SER A 1 180 ? 32.695 13.324 7.176 1.000 17.303 180 SER A C 1
ATOM 1365 O O . SER A 1 180 ? 33.065 14.403 6.723 1.000 20.261 180 SER A O 1
ATOM 1368 N N . VAL A 1 181 ? 31.932 12.473 6.451 1.000 13.033 181 VAL A N 1
ATOM 1369 C CA . VAL A 1 181 ? 31.571 12.749 5.071 1.000 13.305 181 VAL A CA 1
ATOM 1370 C C . VAL A 1 181 ? 30.149 13.300 4.995 1.000 13.158 181 VAL A C 1
ATOM 1371 O O . VAL A 1 181 ? 29.885 14.274 4.268 1.000 15.152 181 VAL A O 1
ATOM 1375 N N . ALA A 1 182 ? 29.240 12.592 5.669 1.000 12.888 182 ALA A N 1
ATOM 1376 C CA . ALA A 1 182 ? 27.838 13.003 5.763 1.000 12.864 182 ALA A CA 1
ATOM 1377 C C . ALA A 1 182 ? 27.462 13.019 7.229 1.000 11.930 182 ALA A C 1
ATOM 1378 O O . ALA A 1 182 ? 26.746 12.136 7.728 1.000 11.722 182 ALA A O 1
ATOM 1380 N N . PRO A 1 183 ? 28.050 13.946 8.023 1.000 12.436 183 PRO A N 1
ATOM 1381 C CA . PRO A 1 183 ? 27.798 13.878 9.450 1.000 11.279 183 PRO A CA 1
ATOM 1382 C C . PRO A 1 183 ? 26.309 13.873 9.788 1.000 10.141 183 PRO A C 1
ATOM 1383 O O . PRO A 1 183 ? 25.545 14.677 9.241 1.000 11.216 183 PRO A O 1
ATOM 1387 N N . PRO A 1 184 ? 25.866 12.979 10.681 1.000 10.490 184 PRO A N 1
ATOM 1388 C CA . PRO A 1 184 ? 24.449 12.927 10.993 1.000 11.734 184 PRO A CA 1
ATOM 1389 C C . PRO A 1 184 ? 23.856 14.231 11.498 1.000 11.424 184 PRO A C 1
ATOM 1390 O O . PRO A 1 184 ? 22.688 14.520 11.249 1.000 11.819 184 PRO A O 1
ATOM 1394 N N . ARG A 1 185 ? 24.656 15.053 12.202 1.000 11.987 185 ARG A N 1
ATOM 1395 C CA . ARG A 1 185 ? 24.078 16.285 12.727 1.000 14.954 185 ARG A CA 1
ATOM 1396 C C . ARG A 1 185 ? 23.599 17.194 11.598 1.000 12.160 185 ARG A C 1
ATOM 1397 O O . ARG A 1 185 ? 22.727 18.027 11.807 1.000 13.265 185 ARG A O 1
ATOM 1405 N N . SER A 1 186 ? 24.220 17.091 10.417 1.000 11.890 186 SER A N 1
ATOM 1406 C CA A SER A 1 186 ? 23.819 17.981 9.334 0.580 10.977 186 SER A CA 1
ATOM 1407 C CA B SER A 1 186 ? 23.986 17.931 9.247 0.420 11.438 186 SER A CA 1
ATOM 1408 C C . SER A 1 186 ? 23.093 17.249 8.191 1.000 9.669 186 SER A C 1
ATOM 1409 O O . SER A 1 186 ? 22.615 17.916 7.270 1.000 10.616 186 SER A O 1
ATOM 1414 N N . HIS A 1 187 ? 23.022 15.910 8.232 1.000 9.723 187 HIS A N 1
ATOM 1415 C CA . HIS A 1 187 ? 22.336 15.132 7.194 1.000 8.912 187 HIS A CA 1
ATOM 1416 C C . HIS A 1 187 ? 21.263 14.266 7.821 1.000 8.431 187 HIS A C 1
ATOM 1417 O O . HIS A 1 187 ? 20.125 14.738 7.926 1.000 8.874 187 HIS A O 1
ATOM 1424 N N . ALA A 1 188 ? 21.573 13.047 8.286 1.000 7.950 188 ALA A N 1
ATOM 1425 C CA . ALA A 1 188 ? 20.560 12.118 8.765 1.000 8.304 188 ALA A CA 1
ATOM 1426 C C . ALA A 1 188 ? 19.585 12.707 9.778 1.000 8.284 188 ALA A C 1
ATOM 1427 O O . ALA A 1 188 ? 18.380 12.433 9.697 1.000 8.834 188 ALA A O 1
ATOM 1429 N N . VAL A 1 189 ? 20.101 13.446 10.780 1.000 8.695 189 VAL A N 1
ATOM 1430 C CA . VAL A 1 189 ? 19.239 13.874 11.863 1.000 8.504 189 VAL A CA 1
ATOM 1431 C C . VAL A 1 189 ? 18.296 14.973 11.404 1.000 8.180 189 VAL A C 1
ATOM 1432 O O . VAL A 1 189 ? 17.088 14.831 11.681 1.000 8.517 189 VAL A O 1
ATOM 1436 N N . PRO A 1 190 ? 18.704 16.013 10.661 1.000 9.132 190 PRO A N 1
ATOM 1437 C CA . PRO A 1 190 ? 17.766 16.912 10.027 1.000 8.634 190 PRO A CA 1
ATOM 1438 C C . PRO A 1 190 ? 16.704 16.192 9.187 1.000 9.202 190 PRO A C 1
ATOM 1439 O O . PRO A 1 190 ? 15.533 16.546 9.206 1.000 9.279 190 PRO A O 1
ATOM 1443 N N . PHE A 1 191 ? 17.097 15.179 8.392 1.000 7.975 191 PHE A N 1
ATOM 1444 C CA . PHE A 1 191 ? 16.100 14.466 7.592 1.000 7.533 191 PHE A CA 1
ATOM 1445 C C . PHE A 1 191 ? 15.052 13.843 8.503 1.000 7.715 191 PHE A C 1
ATOM 1446 O O . PHE A 1 191 ? 13.871 14.032 8.259 1.000 8.097 191 PHE A O 1
ATOM 1454 N N . TYR A 1 192 ? 15.480 13.090 9.502 1.000 8.160 192 TYR A N 1
ATOM 1455 C CA . TYR A 1 192 ? 14.554 12.508 10.456 1.000 7.944 192 TYR A CA 1
ATOM 1456 C C . TYR A 1 192 ? 13.613 13.570 11.023 1.000 8.230 192 TYR A C 1
ATOM 1457 O O . TYR A 1 192 ? 12.394 13.377 11.126 1.000 8.719 192 TYR A O 1
ATOM 1466 N N . GLY A 1 193 ? 14.178 14.719 11.419 1.000 7.417 193 GLY A N 1
ATOM 1467 C CA . GLY A 1 193 ? 13.371 15.751 12.058 1.000 8.262 193 GLY A CA 1
ATOM 1468 C C . GLY A 1 193 ? 12.333 16.366 11.155 1.000 7.461 193 GLY A C 1
ATOM 1469 O O . GLY A 1 193 ? 11.302 16.869 11.621 1.000 8.612 193 GLY A O 1
ATOM 1470 N N . SER A 1 194 ? 12.580 16.430 9.857 1.000 7.685 194 SER A N 1
ATOM 1471 C CA . SER A 1 194 ? 11.723 17.141 8.909 1.000 8.451 194 SER A CA 1
ATOM 1472 C C . SER A 1 194 ? 10.741 16.202 8.217 1.000 8.653 194 SER A C 1
ATOM 1473 O O . SER A 1 194 ? 9.924 16.688 7.425 1.000 10.539 194 SER A O 1
ATOM 1476 N N . LEU A 1 195 ? 10.761 14.890 8.503 1.000 8.306 195 LEU A N 1
ATOM 1477 C CA . LEU A 1 195 ? 9.909 13.892 7.876 1.000 8.423 195 LEU A CA 1
ATOM 1478 C C . LEU A 1 195 ? 8.504 13.893 8.497 1.000 9.413 195 LEU A C 1
ATOM 1479 O O . LEU A 1 195 ? 8.019 12.856 8.922 1.000 10.274 195 LEU A O 1
ATOM 1484 N N . THR A 1 196 ? 7.866 15.070 8.498 1.000 10.539 196 THR A N 1
ATOM 1485 C CA . THR A 1 196 ? 6.646 15.333 9.264 1.000 12.154 196 THR A CA 1
ATOM 1486 C C . THR A 1 196 ? 5.497 14.445 8.809 1.000 11.825 196 THR A C 1
ATOM 1487 O O . THR A 1 196 ? 4.599 14.142 9.610 1.000 14.407 196 THR A O 1
ATOM 1491 N N . ASN A 1 197 ? 5.442 14.148 7.507 1.000 10.384 197 ASN A N 1
ATOM 1492 C CA . ASN A 1 197 ? 4.312 13.440 6.904 1.000 9.681 197 ASN A CA 1
ATOM 1493 C C . ASN A 1 197 ? 4.598 11.964 6.653 1.000 10.051 197 ASN A C 1
ATOM 1494 O O . ASN A 1 197 ? 3.747 11.259 6.087 1.000 12.322 197 ASN A O 1
ATOM 1499 N N . ALA A 1 198 ? 5.760 11.470 7.053 1.000 9.233 198 ALA A N 1
ATOM 1500 C CA . ALA A 1 198 ? 6.121 10.080 6.858 1.000 9.953 198 ALA A CA 1
ATOM 1501 C C . ALA A 1 198 ? 5.210 9.182 7.695 1.000 10.386 198 ALA A C 1
ATOM 1502 O O . ALA A 1 198 ? 4.845 9.540 8.816 1.000 11.027 198 ALA A O 1
ATOM 1504 N N . GLU A 1 199 ? 4.890 7.995 7.195 1.000 9.835 199 GLU A N 1
ATOM 1505 C CA . GLU A 1 199 ? 4.032 7.085 7.949 1.000 10.470 199 GLU A CA 1
ATOM 1506 C C . GLU A 1 199 ? 4.662 6.730 9.282 1.000 11.104 199 GLU A C 1
ATOM 1507 O O . GLU A 1 199 ? 3.971 6.564 10.293 1.000 11.457 199 GLU A O 1
ATOM 1513 N N . ARG A 1 200 ? 5.970 6.548 9.280 1.000 9.500 200 ARG A N 1
ATOM 1514 C CA . ARG A 1 200 ? 6.781 6.309 10.460 1.000 9.306 200 ARG A CA 1
ATOM 1515 C C . ARG A 1 200 ? 8.154 6.879 10.130 1.000 9.517 200 ARG A C 1
ATOM 1516 O O . ARG A 1 200 ? 8.534 6.866 8.953 1.000 9.925 200 ARG A O 1
ATOM 1524 N N . ARG A 1 201 ? 8.870 7.352 11.115 1.000 8.880 201 ARG A N 1
ATOM 1525 C CA A ARG A 1 201 ? 10.212 7.869 10.900 0.500 8.788 201 ARG A CA 1
ATOM 1526 C CA B ARG A 1 201 ? 10.219 7.825 10.888 0.500 9.367 201 ARG A CA 1
ATOM 1527 C C . ARG A 1 201 ? 11.113 7.362 12.015 1.000 8.979 201 ARG A C 1
ATOM 1528 O O . ARG A 1 201 ? 10.715 7.329 13.196 1.000 10.318 201 ARG A O 1
ATOM 1543 N N . ALA A 1 202 ? 12.347 7.042 11.684 1.000 8.628 202 ALA A N 1
ATOM 1544 C CA . ALA A 1 202 ? 13.289 6.584 12.671 1.000 8.763 202 ALA A CA 1
ATOM 1545 C C . ALA A 1 202 ? 14.699 7.029 12.318 1.000 9.444 202 ALA A C 1
ATOM 1546 O O . ALA A 1 202 ? 15.061 7.224 11.152 1.000 8.524 202 ALA A O 1
ATOM 1548 N N . TYR A 1 203 ? 15.506 7.202 13.366 1.000 9.011 203 TYR A N 1
ATOM 1549 C CA . TYR A 1 203 ? 16.916 7.480 13.290 1.000 9.557 203 TYR A CA 1
ATOM 1550 C C . TYR A 1 203 ? 17.665 6.455 14.132 1.000 9.267 203 TYR A C 1
ATOM 1551 O O . TYR A 1 203 ? 17.376 6.291 15.332 1.000 11.072 203 TYR A O 1
ATOM 1560 N N . LEU A 1 204 ? 18.648 5.752 13.579 1.000 9.122 204 LEU A N 1
ATOM 1561 C CA . LEU A 1 204 ? 19.469 4.781 14.281 1.000 9.065 204 LEU A CA 1
ATOM 1562 C C . LEU A 1 204 ? 20.910 5.112 13.999 1.000 9.780 204 LEU A C 1
ATOM 1563 O O . LEU A 1 204 ? 21.330 5.203 12.833 1.000 9.832 204 LEU A O 1
ATOM 1568 N N . GLU A 1 205 ? 21.736 5.333 15.042 1.000 10.462 205 GLU A N 1
ATOM 1569 C CA . GLU A 1 205 ? 23.119 5.734 14.864 1.000 11.121 205 GLU A CA 1
ATOM 1570 C C . GLU A 1 205 ? 24.032 4.567 15.227 1.000 11.127 205 GLU A C 1
ATOM 1571 O O . GLU A 1 205 ? 23.890 4.013 16.327 1.000 12.313 205 GLU A O 1
ATOM 1577 N N . LEU A 1 206 ? 24.968 4.209 14.358 1.000 10.737 206 LEU A N 1
ATOM 1578 C CA . LEU A 1 206 ? 25.971 3.182 14.608 1.000 11.285 206 LEU A CA 1
ATOM 1579 C C . LEU A 1 206 ? 27.123 3.784 15.431 1.000 11.447 206 LEU A C 1
ATOM 1580 O O . LEU A 1 206 ? 27.825 4.686 15.003 1.000 12.307 206 LEU A O 1
ATOM 1585 N N . ARG A 1 207 ? 27.314 3.202 16.627 1.000 13.296 207 ARG A N 1
ATOM 1586 C CA . ARG A 1 207 ? 28.348 3.661 17.543 1.000 14.277 207 ARG A CA 1
ATOM 1587 C C . ARG A 1 207 ? 29.741 3.478 16.955 1.000 14.182 207 ARG A C 1
ATOM 1588 O O . ARG A 1 207 ? 30.047 2.413 16.429 1.000 15.559 207 ARG A O 1
ATOM 1596 N N . GLY A 1 208 ? 30.550 4.534 17.044 1.000 15.647 208 GLY A N 1
ATOM 1597 C CA . GLY A 1 208 ? 31.945 4.460 16.660 1.000 17.487 208 GLY A CA 1
ATOM 1598 C C . GLY A 1 208 ? 32.174 4.317 15.157 1.000 17.278 208 GLY A C 1
ATOM 1599 O O . GLY A 1 208 ? 33.313 4.236 14.703 1.000 20.498 208 GLY A O 1
ATOM 1600 N N . ALA A 1 209 ? 31.103 4.390 14.334 1.000 15.145 209 ALA A N 1
ATOM 1601 C CA . ALA A 1 209 ? 31.229 3.970 12.946 1.000 14.487 209 ALA A CA 1
ATOM 1602 C C . ALA A 1 209 ? 31.628 5.126 12.054 1.000 11.882 209 ALA A C 1
ATOM 1603 O O . ALA A 1 209 ? 31.334 6.284 12.301 1.000 14.125 209 ALA A O 1
ATOM 1605 N N . SER A 1 210 ? 32.248 4.770 10.925 1.000 12.969 210 SER A N 1
ATOM 1606 C CA . SER A 1 210 ? 32.650 5.673 9.869 1.000 13.969 210 SER A CA 1
ATOM 1607 C C . SER A 1 210 ? 31.576 5.665 8.776 1.000 11.768 210 SER A C 1
ATOM 1608 O O . SER A 1 210 ? 30.688 4.813 8.778 1.000 12.354 210 SER A O 1
ATOM 1611 N N . HIS A 1 211 ? 31.756 6.588 7.853 1.000 11.361 211 HIS A N 1
ATOM 1612 C CA . HIS A 1 211 ? 30.867 6.757 6.714 1.000 10.644 211 HIS A CA 1
ATOM 1613 C C . HIS A 1 211 ? 30.827 5.473 5.892 1.000 11.644 211 HIS A C 1
ATOM 1614 O O . HIS A 1 211 ? 29.807 5.235 5.205 1.000 11.404 211 HIS A O 1
ATOM 1621 N N . PHE A 1 212 ? 31.877 4.656 5.893 1.000 11.666 212 PHE A N 1
ATOM 1622 C CA . PHE A 1 212 ? 31.961 3.513 5.012 1.000 12.108 212 PHE A CA 1
ATOM 1623 C C . PHE A 1 212 ? 31.467 2.253 5.673 1.000 11.923 212 PHE A C 1
ATOM 1624 O O . PHE A 1 212 ? 31.491 1.169 5.059 1.000 12.195 212 PHE A O 1
ATOM 1632 N N . ALA A 1 213 ? 30.867 2.332 6.866 1.000 12.442 213 ALA A N 1
ATOM 1633 C CA . ALA A 1 213 ? 30.321 1.167 7.551 1.000 12.070 213 ALA A CA 1
ATOM 1634 C C . ALA A 1 213 ? 29.314 0.397 6.673 1.000 11.815 213 ALA A C 1
ATOM 1635 O O . ALA A 1 213 ? 29.294 -0.858 6.664 1.000 12.059 213 ALA A O 1
ATOM 1637 N N . PRO A 1 214 ? 28.428 1.053 5.893 1.000 9.855 214 PRO A N 1
ATOM 1638 C CA . PRO A 1 214 ? 27.485 0.311 5.059 1.000 10.685 214 PRO A CA 1
ATOM 1639 C C . PRO A 1 214 ? 28.103 -0.469 3.905 1.000 10.340 214 PRO A C 1
ATOM 1640 O O . PRO A 1 214 ? 27.352 -1.164 3.246 1.000 10.610 214 PRO A O 1
ATOM 1644 N N . ASN A 1 215 ? 29.406 -0.337 3.631 1.000 10.496 215 ASN A N 1
ATOM 1645 C CA . ASN A 1 215 ? 30.024 -1.003 2.493 1.000 10.678 215 ASN A CA 1
ATOM 1646 C C . ASN A 1 215 ? 30.626 -2.362 2.834 1.000 12.080 215 ASN A C 1
ATOM 1647 O O . ASN A 1 215 ? 31.183 -3.006 1.942 1.000 12.544 215 ASN A O 1
ATOM 1652 N N . THR A 1 216 ? 30.469 -2.822 4.069 1.000 10.967 216 THR A N 1
ATOM 1653 C CA A THR A 1 216 ? 30.878 -4.157 4.502 0.500 12.186 216 THR A CA 1
ATOM 1654 C CA B THR A 1 216 ? 30.765 -4.222 4.321 0.500 12.877 216 THR A CA 1
ATOM 1655 C C . THR A 1 216 ? 29.695 -4.773 5.239 1.000 12.372 216 THR A C 1
ATOM 1656 O O . THR A 1 216 ? 29.027 -4.069 5.987 1.000 12.506 216 THR A O 1
ATOM 1663 N N . SER A 1 217 ? 29.489 -6.081 5.140 1.000 11.968 217 SER A N 1
ATOM 1664 C CA . SER A 1 217 ? 28.446 -6.744 5.863 1.000 11.597 217 SER A CA 1
ATOM 1665 C C . SER A 1 217 ? 28.436 -6.290 7.320 1.000 11.713 217 SER A C 1
ATOM 1666 O O . SER A 1 217 ? 29.479 -6.325 7.989 1.000 13.247 217 SER A O 1
ATOM 1669 N N . ASN A 1 218 ? 27.266 -5.888 7.795 1.000 11.564 218 ASN A N 1
ATOM 1670 C CA . ASN A 1 218 ? 27.124 -5.270 9.105 1.000 11.618 218 ASN A CA 1
ATOM 1671 C C . ASN A 1 218 ? 25.799 -5.741 9.658 1.000 11.351 218 ASN A C 1
ATOM 1672 O O . ASN A 1 218 ? 24.747 -5.458 9.065 1.000 11.383 218 ASN A O 1
ATOM 1677 N N . THR A 1 219 ? 25.813 -6.495 10.757 1.000 11.954 219 THR A N 1
ATOM 1678 C CA . THR A 1 219 ? 24.639 -7.132 11.291 1.000 11.744 219 THR A CA 1
ATOM 1679 C C . THR A 1 219 ? 23.625 -6.091 11.779 1.000 11.638 219 THR A C 1
ATOM 1680 O O . THR A 1 219 ? 22.417 -6.302 11.617 1.000 11.309 219 THR A O 1
ATOM 1684 N N . THR A 1 220 ? 24.089 -4.974 12.367 1.000 11.227 220 THR A N 1
ATOM 1685 C CA . THR A 1 220 ? 23.144 -3.983 12.863 1.000 12.265 220 THR A CA 1
ATOM 1686 C C . THR A 1 220 ? 22.393 -3.341 11.689 1.000 10.259 220 THR A C 1
ATOM 1687 O O . THR A 1 220 ? 21.176 -3.195 11.720 1.000 10.088 220 THR A O 1
ATOM 1691 N N . ILE A 1 221 ? 23.149 -2.946 10.648 1.000 9.439 221 ILE A N 1
ATOM 1692 C CA . ILE A 1 221 ? 22.495 -2.394 9.454 1.000 9.059 221 ILE A CA 1
ATOM 1693 C C . ILE A 1 221 ? 21.502 -3.387 8.862 1.000 10.170 221 ILE A C 1
ATOM 1694 O O . ILE A 1 221 ? 20.378 -3.039 8.538 1.000 9.625 221 ILE A O 1
ATOM 1699 N N . ALA A 1 222 ? 21.924 -4.641 8.705 1.000 9.498 222 ALA A N 1
ATOM 1700 C CA . ALA A 1 222 ? 21.079 -5.630 8.077 1.000 9.691 222 ALA A CA 1
ATOM 1701 C C . ALA A 1 222 ? 19.813 -5.881 8.874 1.000 9.165 222 ALA A C 1
ATOM 1702 O O . ALA A 1 222 ? 18.721 -5.909 8.333 1.000 9.520 222 ALA A O 1
ATOM 1704 N N . LYS A 1 223 ? 19.936 -6.063 10.204 1.000 10.246 223 LYS A N 1
ATOM 1705 C CA . LYS A 1 223 ? 18.775 -6.435 10.978 1.000 10.153 223 LYS A CA 1
ATOM 1706 C C . LYS A 1 223 ? 17.694 -5.341 10.985 1.000 9.456 223 LYS A C 1
ATOM 1707 O O . LYS A 1 223 ? 16.500 -5.650 10.920 1.000 9.807 223 LYS A O 1
ATOM 1713 N N . TYR A 1 224 ? 18.126 -4.060 11.098 1.000 8.972 224 TYR A N 1
ATOM 1714 C CA . TYR A 1 224 ? 17.150 -2.993 11.163 1.000 9.825 224 TYR A CA 1
ATOM 1715 C C . TYR A 1 224 ? 16.606 -2.594 9.789 1.000 9.248 224 TYR A C 1
ATOM 1716 O O . TYR A 1 224 ? 15.463 -2.189 9.680 1.000 9.329 224 TYR A O 1
ATOM 1725 N N . THR A 1 225 ? 17.462 -2.676 8.751 1.000 8.555 225 THR A N 1
ATOM 1726 C CA . THR A 1 225 ? 16.931 -2.517 7.393 1.000 8.246 225 THR A CA 1
ATOM 1727 C C . THR A 1 225 ? 15.870 -3.580 7.102 1.000 8.051 225 THR A C 1
ATOM 1728 O O . THR A 1 225 ? 14.782 -3.288 6.609 1.000 8.099 225 THR A O 1
ATOM 1732 N N . LEU A 1 226 ? 16.186 -4.822 7.456 1.000 8.099 226 LEU A N 1
ATOM 1733 C CA . LEU A 1 226 ? 15.242 -5.907 7.274 1.000 8.510 226 LEU A CA 1
ATOM 1734 C C . LEU A 1 226 ? 13.946 -5.656 8.037 1.000 7.629 226 LEU A C 1
ATOM 1735 O O . LEU A 1 226 ? 12.856 -5.804 7.508 1.000 9.272 226 LEU A O 1
ATOM 1740 N N . ALA A 1 227 ? 14.072 -5.320 9.325 1.000 9.173 227 ALA A N 1
ATOM 1741 C CA . ALA A 1 227 ? 12.863 -5.153 10.126 1.000 9.124 227 ALA A CA 1
ATOM 1742 C C . ALA A 1 227 ? 11.986 -4.024 9.579 1.000 8.888 227 ALA A C 1
ATOM 1743 O O . ALA A 1 227 ? 10.747 -4.097 9.569 1.000 8.785 227 ALA A O 1
ATOM 1745 N N . TRP A 1 228 ? 12.640 -2.927 9.142 1.000 8.410 228 TRP A N 1
ATOM 1746 C CA . TRP A 1 228 ? 11.903 -1.807 8.592 1.000 8.548 228 TRP A CA 1
ATOM 1747 C C . TRP A 1 228 ? 11.148 -2.194 7.311 1.000 7.887 228 TRP A C 1
ATOM 1748 O O . TRP A 1 228 ? 9.990 -1.878 7.107 1.000 8.202 228 TRP A O 1
ATOM 1759 N N . LEU A 1 229 ? 11.857 -2.911 6.400 1.000 7.611 229 LEU A N 1
ATOM 1760 C CA . LEU A 1 229 ? 11.242 -3.345 5.152 1.000 8.005 229 LEU A CA 1
ATOM 1761 C C . LEU A 1 229 ? 10.127 -4.352 5.392 1.000 7.273 229 LEU A C 1
ATOM 1762 O O . LEU A 1 229 ? 9.060 -4.250 4.787 1.000 8.373 229 LEU A O 1
ATOM 1767 N N . LYS A 1 230 ? 10.343 -5.291 6.309 1.000 7.583 230 LYS A N 1
ATOM 1768 C CA . LYS A 1 230 ? 9.238 -6.200 6.664 1.000 8.434 230 LYS A CA 1
ATOM 1769 C C . LYS A 1 230 ? 8.032 -5.456 7.236 1.000 8.702 230 LYS A C 1
ATOM 1770 O O . LYS A 1 230 ? 6.912 -5.690 6.811 1.000 8.575 230 LYS A O 1
ATOM 1776 N N . ARG A 1 231 ? 8.325 -4.501 8.122 1.000 8.392 231 ARG A N 1
ATOM 1777 C CA . ARG A 1 231 ? 7.247 -3.779 8.777 1.000 9.291 231 ARG A CA 1
ATOM 1778 C C . ARG A 1 231 ? 6.411 -2.970 7.799 1.000 9.329 231 ARG A C 1
ATOM 1779 O O . ARG A 1 231 ? 5.180 -2.851 7.945 1.000 10.097 231 ARG A O 1
ATOM 1787 N N . TYR A 1 232 ? 7.041 -2.381 6.768 1.000 8.057 232 TYR A N 1
ATOM 1788 C CA . TYR A 1 232 ? 6.356 -1.425 5.921 1.000 8.318 232 TYR A CA 1
ATOM 1789 C C . TYR A 1 232 ? 6.163 -1.852 4.472 1.000 7.549 232 TYR A C 1
ATOM 1790 O O . TYR A 1 232 ? 5.195 -1.435 3.847 1.000 8.294 232 TYR A O 1
ATOM 1799 N N . VAL A 1 233 ? 7.061 -2.678 3.898 1.000 7.661 233 VAL A N 1
ATOM 1800 C CA . VAL A 1 233 ? 6.765 -3.222 2.579 1.000 7.576 233 VAL A CA 1
ATOM 1801 C C . VAL A 1 233 ? 5.715 -4.335 2.676 1.000 7.465 233 VAL A C 1
ATOM 1802 O O . VAL A 1 233 ? 4.834 -4.407 1.842 1.000 8.214 233 VAL A O 1
ATOM 1806 N N . ASP A 1 234 ? 5.828 -5.155 3.719 1.000 8.404 234 ASP A N 1
ATOM 1807 C CA . ASP A 1 234 ? 4.913 -6.292 3.906 1.000 8.962 234 ASP A CA 1
ATOM 1808 C C . ASP A 1 234 ? 3.842 -5.975 4.944 1.000 10.683 234 ASP A C 1
ATOM 1809 O O . ASP A 1 234 ? 3.005 -6.847 5.197 1.000 10.592 234 ASP A O 1
ATOM 1814 N N . ASP A 1 235 ? 3.880 -4.803 5.579 1.000 10.013 235 ASP A N 1
ATOM 1815 C CA . ASP A 1 235 ? 2.932 -4.457 6.647 1.000 10.395 235 ASP A CA 1
ATOM 1816 C C . ASP A 1 235 ? 2.972 -5.535 7.708 1.000 11.186 235 ASP A C 1
ATOM 1817 O O . ASP A 1 235 ? 1.936 -5.793 8.347 1.000 13.406 235 ASP A O 1
ATOM 1822 N N . ASP A 1 236 ? 4.142 -6.104 7.960 1.000 10.374 236 ASP A N 1
ATOM 1823 C CA . ASP A 1 236 ? 4.256 -7.282 8.802 1.000 10.551 236 ASP A CA 1
ATOM 1824 C C . ASP A 1 236 ? 4.481 -6.785 10.228 1.000 12.816 236 ASP A C 1
ATOM 1825 O O . ASP A 1 236 ? 5.610 -6.459 10.672 1.000 11.860 236 ASP A O 1
ATOM 1830 N N . THR A 1 237 ? 3.371 -6.844 10.999 1.000 13.018 237 THR A N 1
ATOM 1831 C CA . THR A 1 237 ? 3.419 -6.354 12.372 1.000 13.661 237 THR A CA 1
ATOM 1832 C C . THR A 1 237 ? 4.210 -7.267 13.302 1.000 11.806 237 THR A C 1
ATOM 1833 O O . THR A 1 237 ? 4.532 -6.853 14.412 1.000 12.735 237 THR A O 1
ATOM 1837 N N . ARG A 1 238 ? 4.617 -8.474 12.850 1.000 11.673 238 ARG A N 1
ATOM 1838 C CA . ARG A 1 238 ? 5.502 -9.309 13.636 1.000 12.162 238 ARG A CA 1
ATOM 1839 C C . ARG A 1 238 ? 6.870 -8.690 13.874 1.000 11.582 238 ARG A C 1
ATOM 1840 O O . ARG A 1 238 ? 7.649 -9.131 14.704 1.000 12.847 238 ARG A O 1
ATOM 1848 N N . TYR A 1 239 ? 7.223 -7.698 13.016 1.000 11.971 239 TYR A N 1
ATOM 1849 C CA . TYR A 1 239 ? 8.520 -7.058 13.090 1.000 11.503 239 TYR A CA 1
ATOM 1850 C C . TYR A 1 239 ? 8.462 -5.733 13.852 1.000 10.852 239 TYR A C 1
ATOM 1851 O O . TYR A 1 239 ? 9.511 -5.179 14.135 1.000 10.948 239 TYR A O 1
ATOM 1860 N N . GLU A 1 240 ? 7.273 -5.313 14.290 1.000 11.571 240 GLU A N 1
ATOM 1861 C CA . GLU A 1 240 ? 7.195 -4.113 15.134 1.000 12.510 240 GLU A CA 1
ATOM 1862 C C . GLU A 1 240 ? 7.960 -4.259 16.447 1.000 12.511 240 GLU A C 1
ATOM 1863 O O . GLU A 1 240 ? 8.537 -3.305 16.943 1.000 13.965 240 GLU A O 1
ATOM 1869 N N . GLN A 1 241 ? 8.058 -5.485 16.974 1.000 13.036 241 GLN A N 1
ATOM 1870 C CA . GLN A 1 241 ? 8.769 -5.752 18.217 1.000 13.700 241 GLN A CA 1
ATOM 1871 C C . GLN A 1 241 ? 10.227 -5.308 18.207 1.000 14.543 241 GLN A C 1
ATOM 1872 O O . GLN A 1 241 ? 10.820 -5.055 19.266 1.000 15.878 241 GLN A O 1
ATOM 1878 N N . PHE A 1 242 ? 10.873 -5.247 17.015 1.000 13.198 242 PHE A N 1
ATOM 1879 C CA . PHE A 1 242 ? 12.271 -4.855 16.954 1.000 12.383 242 PHE A CA 1
ATOM 1880 C C . PHE A 1 242 ? 12.453 -3.347 16.884 1.000 10.930 242 PHE A C 1
ATOM 1881 O O . PHE A 1 242 ? 13.569 -2.894 17.084 1.000 12.647 242 PHE A O 1
ATOM 1889 N N . LEU A 1 243 ? 11.382 -2.641 16.515 1.000 12.171 243 LEU A N 1
ATOM 1890 C CA . LEU A 1 243 ? 11.438 -1.214 16.204 1.000 12.620 243 LEU A CA 1
ATOM 1891 C C . LEU A 1 243 ? 11.061 -0.363 17.417 1.000 15.770 243 LEU A C 1
ATOM 1892 O O . LEU A 1 243 ? 11.442 0.806 17.498 1.000 14.110 243 LEU A O 1
ATOM 1897 N N . ALA A 1 244 ? 10.246 -0.944 18.296 1.000 14.467 244 ALA A N 1
ATOM 1898 C CA . ALA A 1 244 ? 9.723 -0.209 19.439 1.000 16.952 244 ALA A CA 1
ATOM 1899 C C . ALA A 1 244 ? 9.742 -1.144 20.630 1.000 17.317 244 ALA A C 1
ATOM 1900 O O . ALA A 1 244 ? 9.077 -2.178 20.567 1.000 17.396 244 ALA A O 1
ATOM 1902 N N . PRO A 1 245 ? 10.553 -0.883 21.679 1.000 17.647 245 PRO A N 1
ATOM 1903 C CA . PRO A 1 245 ? 11.272 0.377 21.841 1.000 18.775 245 PRO A CA 1
ATOM 1904 C C . PRO A 1 245 ? 12.570 0.514 21.056 1.000 16.974 245 PRO A C 1
ATOM 1905 O O . PRO A 1 245 ? 13.170 1.591 21.052 1.000 17.847 245 PRO A O 1
ATOM 1909 N N . GLY A 1 246 ? 13.000 -0.559 20.390 1.000 16.773 246 GLY A N 1
ATOM 1910 C CA . GLY A 1 246 ? 14.144 -0.474 19.499 1.000 15.446 246 GLY A CA 1
ATOM 1911 C C . GLY A 1 246 ? 15.405 -0.885 20.229 1.000 14.872 246 GLY A C 1
ATOM 1912 O O . GLY A 1 246 ? 15.348 -1.342 21.388 1.000 19.163 246 GLY A O 1
ATOM 1913 N N . PRO A 1 247 ? 16.589 -0.760 19.609 1.000 14.573 247 PRO A N 1
ATOM 1914 C CA . PRO A 1 247 ? 17.842 -1.222 20.173 1.000 16.388 247 PRO A CA 1
ATOM 1915 C C . PRO A 1 247 ? 18.245 -0.431 21.410 1.000 16.807 247 PRO A C 1
ATOM 1916 O O . PRO A 1 247 ? 17.982 0.768 21.493 1.000 18.766 247 PRO A O 1
ATOM 1920 N N . SER A 1 248 ? 18.931 -1.122 22.314 1.000 19.918 248 SER A N 1
ATOM 1921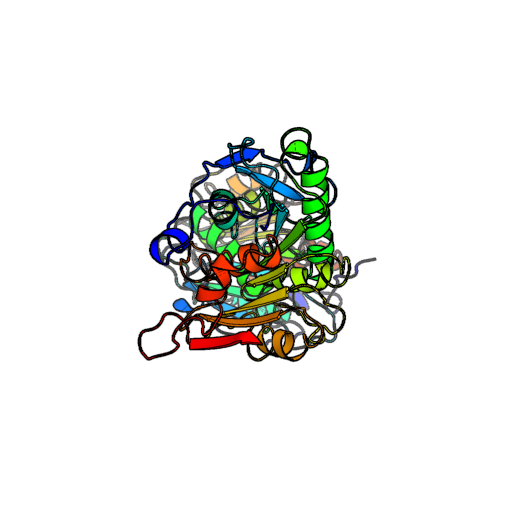 C CA A SER A 1 248 ? 19.565 -0.479 23.443 0.660 21.311 248 SER A CA 1
ATOM 1922 C CA B SER A 1 248 ? 19.518 -0.427 23.440 0.340 20.387 248 SER A CA 1
ATOM 1923 C C . SER A 1 248 ? 20.716 0.402 22.972 1.000 19.943 248 SER A C 1
ATOM 1924 O O . SER A 1 248 ? 21.365 0.104 21.959 1.000 18.727 248 SER A O 1
ATOM 1929 N N . THR A 1 249 ? 21.006 1.461 23.738 1.000 18.958 249 THR A N 1
ATOM 1930 C CA . THR A 1 249 ? 22.127 2.340 23.480 1.000 19.946 249 THR A CA 1
ATOM 1931 C C . THR A 1 249 ? 23.127 2.320 24.640 1.000 19.762 249 THR A C 1
ATOM 1932 O O . THR A 1 249 ? 23.966 3.223 24.734 1.000 24.797 249 THR A O 1
ATOM 1936 N N . GLY A 1 250 ? 23.111 1.236 25.425 1.000 22.542 250 GLY A N 1
ATOM 1937 C CA . GLY A 1 250 ? 23.947 1.148 26.611 1.000 23.703 250 GLY A CA 1
ATOM 1938 C C . GLY A 1 250 ? 25.318 0.537 26.338 1.000 28.204 250 GLY A C 1
ATOM 1939 O O . GLY A 1 250 ? 25.727 0.458 25.182 1.000 25.898 250 GLY A O 1
ATOM 1940 N N . PHE A 1 251 ? 26.013 0.129 27.428 1.000 24.115 251 PHE A N 1
ATOM 1941 C CA . PHE A 1 251 ? 27.358 -0.408 27.382 1.000 25.830 251 PHE A CA 1
ATOM 1942 C C . PHE A 1 251 ? 27.424 -1.605 26.453 1.000 26.097 251 PHE A C 1
ATOM 1943 O O . PHE A 1 251 ? 26.658 -2.558 26.617 1.000 27.112 251 PHE A O 1
ATOM 1951 N N . GLY A 1 252 ? 28.354 -1.514 25.494 1.000 25.164 252 GLY A N 1
ATOM 1952 C CA . GLY A 1 252 ? 28.623 -2.595 24.570 1.000 27.395 252 GLY A CA 1
ATOM 1953 C C . GLY A 1 252 ? 27.675 -2.584 23.368 1.000 24.354 252 GLY A C 1
ATOM 1954 O O . GLY A 1 252 ? 27.830 -3.444 22.513 1.000 28.623 252 GLY A O 1
ATOM 1955 N N . SER A 1 253 ? 26.662 -1.702 23.331 1.000 22.307 253 SER A N 1
ATOM 1956 C CA . SER A 1 253 ? 25.733 -1.714 22.192 1.000 19.721 253 SER A CA 1
ATOM 1957 C C . SER A 1 253 ? 26.451 -1.186 20.957 1.000 16.627 253 SER A C 1
ATOM 1958 O O . SER A 1 253 ? 27.287 -0.299 21.006 1.000 19.392 253 SER A O 1
ATOM 1961 N N . ALA A 1 254 ? 26.033 -1.718 19.798 1.000 17.857 254 ALA A N 1
ATOM 1962 C CA . ALA A 1 254 ? 26.470 -1.188 18.519 1.000 16.312 254 ALA A CA 1
ATOM 1963 C C . ALA A 1 254 ? 25.708 0.072 18.087 1.000 13.858 254 ALA A C 1
ATOM 1964 O O . ALA A 1 254 ? 26.091 0.701 17.095 1.000 14.442 254 ALA A O 1
ATOM 1966 N N . VAL A 1 255 ? 24.742 0.499 18.878 1.000 13.316 255 VAL A N 1
ATOM 1967 C CA . VAL A 1 255 ? 23.879 1.636 18.577 1.000 13.164 255 VAL A CA 1
ATOM 1968 C C . VAL A 1 255 ? 24.130 2.723 19.619 1.000 15.215 255 VAL A C 1
ATOM 1969 O O . VAL A 1 255 ? 24.041 2.428 20.829 1.000 15.899 255 VAL A O 1
ATOM 1973 N N . SER A 1 256 ? 24.389 3.951 19.183 1.000 13.924 256 SER A N 1
ATOM 1974 C CA . SER A 1 256 ? 24.665 5.072 20.081 1.000 13.284 256 SER A CA 1
ATOM 1975 C C . SER A 1 256 ? 23.468 6.003 20.227 1.000 15.772 256 SER A C 1
ATOM 1976 O O . SER A 1 256 ? 23.438 6.845 21.143 1.000 17.269 256 SER A O 1
ATOM 1979 N N . ASP A 1 257 ? 22.475 5.905 19.339 1.000 13.686 257 ASP A N 1
ATOM 1980 C CA . ASP A 1 257 ? 21.295 6.764 19.405 1.000 13.634 257 ASP A CA 1
ATOM 1981 C C . ASP A 1 257 ? 20.187 6.052 18.636 1.000 13.493 257 ASP A C 1
ATOM 1982 O O . ASP A 1 257 ? 20.452 5.437 17.592 1.000 13.481 257 ASP A O 1
ATOM 1987 N N . TYR A 1 258 ? 18.967 6.100 19.128 1.000 12.057 258 TYR A N 1
ATOM 1988 C CA . TYR A 1 258 ? 17.808 5.536 18.471 1.000 12.437 258 TYR A CA 1
ATOM 1989 C C . TYR A 1 258 ? 16.595 6.375 18.794 1.000 14.129 258 TYR A C 1
ATOM 1990 O O . TYR A 1 258 ? 16.269 6.583 19.980 1.000 15.292 258 TYR A O 1
ATOM 1999 N N . ARG A 1 259 ? 15.865 6.768 17.762 1.000 12.966 259 ARG A N 1
ATOM 2000 C CA . ARG A 1 259 ? 14.655 7.557 17.858 1.000 12.373 259 ARG A CA 1
ATOM 2001 C C . ARG A 1 259 ? 13.622 7.010 16.886 1.000 12.966 259 ARG A C 1
ATOM 2002 O O . ARG A 1 259 ? 13.971 6.700 15.737 1.000 11.533 259 ARG A O 1
ATOM 2010 N N . ILE A 1 260 ? 12.355 6.917 17.280 1.000 11.870 260 ILE A N 1
ATOM 2011 C CA . ILE A 1 260 ? 11.284 6.531 16.370 1.000 12.542 260 ILE A CA 1
ATOM 2012 C C . ILE A 1 260 ? 10.022 7.279 16.721 1.000 13.270 260 ILE A C 1
ATOM 2013 O O . ILE A 1 260 ? 9.743 7.441 17.926 1.000 15.445 260 ILE A O 1
ATOM 2018 N N . GLN A 1 261 ? 9.293 7.725 15.707 1.000 12.857 261 GLN A N 1
ATOM 2019 C CA . GLN A 1 261 ? 8.025 8.430 15.828 1.000 14.987 261 GLN A CA 1
ATOM 2020 C C . GLN A 1 261 ? 7.054 8.038 14.709 1.000 17.102 261 GLN A C 1
ATOM 2021 O O . GLN A 1 261 ? 7.510 7.481 13.693 1.000 14.948 261 GLN A O 1
ATOM 2028 N N . GLU B 1 4 ? -16.638 6.670 -55.328 1.000 39.016 4 GLU B N 1
ATOM 2029 C CA . GLU B 1 4 ? -16.039 7.760 -54.510 1.000 36.046 4 GLU B CA 1
ATOM 2030 C C . GLU B 1 4 ? -16.175 7.402 -53.031 1.000 28.269 4 GLU B C 1
ATOM 2031 O O . GLU B 1 4 ? -17.282 7.188 -52.523 1.000 28.483 4 GLU B O 1
ATOM 2037 N N . ASN B 1 5 ? -15.031 7.393 -52.349 1.000 18.315 5 ASN B N 1
ATOM 2038 C CA . ASN B 1 5 ? -14.957 7.105 -50.925 1.000 16.013 5 ASN B CA 1
ATOM 2039 C C . ASN B 1 5 ? -14.990 8.425 -50.167 1.000 13.061 5 ASN B C 1
ATOM 2040 O O . ASN B 1 5 ? -14.001 9.165 -50.137 1.000 12.911 5 ASN B O 1
ATOM 2045 N N . ASP B 1 6 ? -16.123 8.641 -49.516 1.000 14.487 6 ASP B N 1
ATOM 2046 C CA . ASP B 1 6 ? -16.408 9.846 -48.764 1.000 16.616 6 ASP B CA 1
ATOM 2047 C C . ASP B 1 6 ? -15.526 10.005 -47.529 1.000 13.112 6 ASP B C 1
ATOM 2048 O O . ASP B 1 6 ? -15.567 11.063 -46.932 1.000 15.236 6 ASP B O 1
ATOM 2053 N N . TYR B 1 7 ? -14.809 8.947 -47.128 1.000 10.422 7 TYR B N 1
ATOM 2054 C CA . TYR B 1 7 ? -13.927 9.022 -45.956 1.000 9.659 7 TYR B CA 1
ATOM 2055 C C . TYR B 1 7 ? -12.509 9.458 -46.289 1.000 9.229 7 TYR B C 1
ATOM 2056 O O . TYR B 1 7 ? -11.721 9.661 -45.360 1.000 9.838 7 TYR B O 1
ATOM 2065 N N . GLU B 1 8 ? -12.162 9.579 -47.569 1.000 9.310 8 GLU B N 1
ATOM 2066 C CA . GLU B 1 8 ? -10.816 9.982 -47.908 1.000 9.499 8 GLU B CA 1
ATOM 2067 C C . GLU B 1 8 ? -10.530 11.395 -47.427 1.000 8.764 8 GLU B C 1
ATOM 2068 O O . GLU B 1 8 ? -11.346 12.311 -47.619 1.000 10.368 8 GLU B O 1
ATOM 2074 N N . ARG B 1 9 ? -9.374 11.585 -46.784 1.000 8.376 9 ARG B N 1
ATOM 2075 C CA . ARG B 1 9 ? -8.934 12.880 -46.314 1.000 8.386 9 ARG B CA 1
ATOM 2076 C C . ARG B 1 9 ? -7.477 13.094 -46.726 1.000 9.512 9 ARG B C 1
ATOM 2077 O O . ARG B 1 9 ? -6.656 12.174 -46.758 1.000 9.386 9 ARG B O 1
ATOM 2085 N N . GLY B 1 10 ? -7.166 14.358 -47.058 1.000 10.044 10 GLY B N 1
ATOM 2086 C CA . GLY B 1 10 ? -5.820 14.787 -47.372 1.000 10.269 10 GLY B CA 1
ATOM 2087 C C . GLY B 1 10 ? -5.437 14.531 -48.819 1.000 9.792 10 GLY B C 1
ATOM 2088 O O . GLY B 1 10 ? -6.031 13.701 -49.511 1.000 9.701 10 GLY B O 1
ATOM 2089 N N . PRO B 1 11 ? -4.386 15.242 -49.306 1.000 9.726 11 PRO B N 1
ATOM 2090 C CA . PRO B 1 11 ? -3.853 14.960 -50.624 1.000 10.000 11 PRO B CA 1
ATOM 2091 C C . PRO B 1 11 ? -3.417 13.518 -50.775 1.000 10.782 11 PRO B C 1
ATOM 2092 O O . PRO B 1 11 ? -3.053 12.853 -49.785 1.000 10.845 11 PRO B O 1
ATOM 2096 N N . ASP B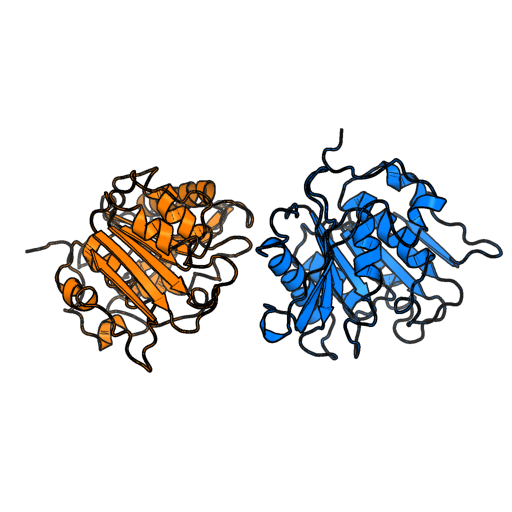 1 12 ? -3.328 13.066 -52.002 1.000 10.626 12 ASP B N 1
ATOM 2097 C CA . ASP B 1 12 ? -2.852 11.729 -52.289 1.000 10.705 12 ASP B CA 1
ATOM 2098 C C . ASP B 1 12 ? -1.473 11.531 -51.686 1.000 11.029 12 ASP B C 1
ATOM 2099 O O . ASP B 1 12 ? -0.607 12.404 -51.749 1.000 12.267 12 ASP B O 1
ATOM 2104 N N . PRO B 1 13 ? -1.229 10.352 -51.059 1.000 10.292 13 PRO B N 1
ATOM 2105 C CA . PRO B 1 13 ? -0.002 10.150 -50.293 1.000 9.719 13 PRO B CA 1
ATOM 2106 C C . PRO B 1 13 ? 1.197 9.733 -51.125 1.000 10.584 13 PRO B C 1
ATOM 2107 O O . PRO B 1 13 ? 1.021 9.145 -52.184 1.000 12.358 13 PRO B O 1
ATOM 2111 N N . THR B 1 14 ? 2.362 10.026 -50.583 1.000 10.864 14 THR B N 1
ATOM 2112 C CA . THR B 1 14 ? 3.634 9.592 -51.148 1.000 12.148 14 THR B CA 1
ATOM 2113 C C . THR B 1 14 ? 4.483 9.083 -50.015 1.000 12.500 14 THR B C 1
ATOM 2114 O O . THR B 1 14 ? 4.210 9.344 -48.853 1.000 11.325 14 THR B O 1
ATOM 2118 N N . SER B 1 15 ? 5.599 8.445 -50.348 1.000 13.155 15 SER B N 1
ATOM 2119 C CA . SER B 1 15 ? 6.568 8.103 -49.318 1.000 13.957 15 SER B CA 1
ATOM 2120 C C . SER B 1 15 ? 6.969 9.317 -48.494 1.000 13.402 15 SER B C 1
ATOM 2121 O O . SER B 1 15 ? 7.050 9.290 -47.260 1.000 13.965 15 SER B O 1
ATOM 2124 N N . SER B 1 16 ? 7.199 10.448 -49.148 1.000 13.255 16 SER B N 1
ATOM 2125 C CA . SER B 1 16 ? 7.568 11.660 -48.463 1.000 12.989 16 SER B CA 1
ATOM 2126 C C . SER B 1 16 ? 6.474 12.101 -47.488 1.000 12.483 16 SER B C 1
ATOM 2127 O O . SER B 1 16 ? 6.765 12.429 -46.353 1.000 13.526 16 SER B O 1
ATOM 2130 N N . SER B 1 17 ? 5.228 12.144 -47.932 1.000 11.396 17 SER B N 1
ATOM 2131 C CA . SER B 1 17 ? 4.156 12.663 -47.087 1.000 11.851 17 SER B CA 1
ATOM 2132 C C . SER B 1 17 ? 3.953 11.775 -45.853 1.000 9.709 17 SER B C 1
ATOM 2133 O O . SER B 1 17 ? 3.842 12.292 -44.749 1.000 10.359 17 SER B O 1
ATOM 2136 N N . ILE B 1 18 ? 4.001 10.446 -46.025 1.000 10.456 18 ILE B N 1
ATOM 2137 C CA . ILE B 1 18 ? 3.657 9.546 -44.925 1.000 10.667 18 ILE B CA 1
ATOM 2138 C C . ILE B 1 18 ? 4.813 9.404 -43.972 1.000 10.624 18 ILE B C 1
ATOM 2139 O O . ILE B 1 18 ? 4.592 8.939 -42.857 1.000 10.452 18 ILE B O 1
ATOM 2144 N N . GLU B 1 19 ? 6.034 9.784 -44.363 1.000 9.190 19 GLU B N 1
ATOM 2145 C CA . GLU B 1 19 ? 7.190 9.756 -43.491 1.000 10.708 19 GLU B CA 1
ATOM 2146 C C . GLU B 1 19 ? 7.418 11.057 -42.731 1.000 9.841 19 GLU B C 1
ATOM 2147 O O . GLU B 1 19 ? 8.201 11.099 -41.784 1.000 11.914 19 GLU B O 1
ATOM 2153 N N . ALA B 1 20 ? 6.762 12.132 -43.144 1.000 12.063 20 ALA B N 1
ATOM 2154 C CA . ALA B 1 20 ? 6.976 13.416 -42.486 1.000 11.451 20 ALA B CA 1
ATOM 2155 C C . ALA B 1 20 ? 6.380 13.423 -41.090 1.000 10.534 20 ALA B C 1
ATOM 2156 O O . ALA B 1 20 ? 5.406 12.724 -40.767 1.000 11.581 20 ALA B O 1
ATOM 2158 N N . SER B 1 21 ? 6.925 14.291 -40.242 1.000 10.985 21 SER B N 1
ATOM 2159 C CA A SER B 1 21 ? 6.581 14.484 -38.848 0.260 10.534 21 SER B CA 1
ATOM 2160 C CA B SER B 1 21 ? 6.525 14.304 -38.850 0.740 11.741 21 SER B CA 1
ATOM 2161 C C . SER B 1 21 ? 5.101 14.836 -38.694 1.000 9.471 21 SER B C 1
ATOM 2162 O O . SER B 1 21 ? 4.446 14.506 -37.710 1.000 9.573 21 SER B O 1
ATOM 2167 N N . ARG B 1 22 ? 4.612 15.651 -39.640 1.000 8.814 22 ARG B N 1
ATOM 2168 C CA . ARG B 1 22 ? 3.238 16.101 -39.629 1.000 8.239 22 ARG B CA 1
ATOM 2169 C C . ARG B 1 22 ? 2.647 15.997 -41.024 1.000 8.432 22 ARG B C 1
ATOM 2170 O O . ARG B 1 22 ? 3.317 16.319 -42.028 1.000 9.522 22 ARG B O 1
ATOM 2178 N N . GLY B 1 23 ? 1.391 15.594 -41.087 1.000 7.945 23 GLY B N 1
ATOM 2179 C CA . GLY B 1 23 ? 0.611 15.533 -42.296 1.000 7.484 23 GLY B CA 1
ATOM 2180 C C . GLY B 1 23 ? -0.055 16.860 -42.611 1.000 7.962 23 GLY B C 1
ATOM 2181 O O . GLY B 1 23 ? 0.421 17.909 -42.180 1.000 8.083 23 GLY B O 1
ATOM 2182 N N . PRO B 1 24 ? -1.113 16.838 -43.420 1.000 7.653 24 PRO B N 1
ATOM 2183 C CA . PRO B 1 24 ? -1.662 18.055 -43.977 1.000 7.522 24 PRO B CA 1
ATOM 2184 C C . PRO B 1 24 ? -2.650 18.770 -43.083 1.000 8.350 24 PRO B C 1
ATOM 2185 O O . PRO B 1 24 ? -3.204 19.792 -43.504 1.000 8.292 24 PRO B O 1
ATOM 2189 N N . TYR B 1 25 ? -2.912 18.266 -41.877 1.000 8.197 25 TYR B N 1
ATOM 2190 C CA . TYR B 1 25 ? -3.795 18.923 -40.934 1.000 7.641 25 TYR B CA 1
ATOM 2191 C C . TYR B 1 25 ? -3.027 19.461 -39.747 1.000 8.421 25 TYR B C 1
ATOM 2192 O O . TYR B 1 25 ? -2.185 18.777 -39.161 1.000 9.266 25 TYR B O 1
ATOM 2201 N N . ALA B 1 26 ? -3.292 20.721 -39.412 1.000 8.740 26 ALA B N 1
ATOM 2202 C CA . ALA B 1 26 ? -2.811 21.278 -38.155 1.000 8.548 26 ALA B CA 1
ATOM 2203 C C . ALA B 1 26 ? -3.576 20.648 -36.993 1.000 8.477 26 ALA B C 1
ATOM 2204 O O . ALA B 1 26 ? -4.732 20.274 -37.197 1.000 9.096 26 ALA B O 1
ATOM 2206 N N . VAL B 1 27 ? -2.936 20.553 -35.841 1.000 8.496 27 VAL B N 1
ATOM 2207 C CA . VAL B 1 27 ? -3.507 19.803 -34.723 1.000 8.727 27 VAL B CA 1
ATOM 2208 C C . VAL B 1 27 ? -3.720 20.720 -33.516 1.000 9.161 27 VAL B C 1
ATOM 2209 O O . VAL B 1 27 ? -2.815 21.476 -33.165 1.000 10.612 27 VAL B O 1
ATOM 2213 N N . SER B 1 28 ? -4.885 20.586 -32.917 1.000 9.866 28 SER B N 1
ATOM 2214 C CA . SER B 1 28 ? -5.237 21.208 -31.654 1.000 10.974 28 SER B CA 1
ATOM 2215 C C . SER B 1 28 ? -5.270 20.121 -30.587 1.000 10.928 28 SER B C 1
ATOM 2216 O O . SER B 1 28 ? -5.373 18.928 -30.918 1.000 10.781 28 SER B O 1
ATOM 2219 N N . THR B 1 29 ? -5.143 20.499 -29.319 1.000 10.586 29 THR B N 1
ATOM 2220 C CA . THR B 1 29 ? -5.183 19.555 -28.210 1.000 11.673 29 THR B CA 1
ATOM 2221 C C . THR B 1 29 ? -6.247 19.978 -27.219 1.000 10.832 29 THR B C 1
ATOM 2222 O O . THR B 1 29 ? -6.516 21.174 -27.010 1.000 12.193 29 THR B O 1
ATOM 2226 N N . LYS B 1 30 ? -6.848 18.986 -26.565 1.000 10.686 30 LYS B N 1
ATOM 2227 C CA . LYS B 1 30 ? -7.694 19.186 -25.405 1.000 10.314 30 LYS B CA 1
ATOM 2228 C C . LYS B 1 30 ? -7.247 18.229 -24.299 1.000 10.472 30 LYS B C 1
ATOM 2229 O O . LYS B 1 30 ? -7.304 17.000 -24.488 1.000 10.517 30 LYS B O 1
ATOM 2235 N N . SER B 1 31 ? -6.799 18.741 -23.144 1.000 11.271 31 SER B N 1
ATOM 2236 C CA A SER B 1 31 ? -6.380 17.954 -21.996 0.310 11.239 31 SER B CA 1
ATOM 2237 C CA B SER B 1 31 ? -6.381 17.924 -22.020 0.230 11.323 31 SER B CA 1
ATOM 2238 C CA C SER B 1 31 ? -6.378 17.921 -22.019 0.460 11.336 31 SER B CA 1
ATOM 2239 C C . SER B 1 31 ? -7.615 17.458 -21.256 1.000 11.449 31 SER B C 1
ATOM 2240 O O . SER B 1 31 ? -8.559 18.198 -21.033 1.000 11.941 31 SER B O 1
ATOM 2247 N N . ILE B 1 32 ? -7.602 16.178 -20.882 1.000 9.549 32 ILE B N 1
ATOM 2248 C CA . ILE B 1 32 ? -8.625 15.572 -20.037 1.000 9.416 32 ILE B CA 1
ATOM 2249 C C . ILE B 1 32 ? -7.901 15.157 -18.782 1.000 9.091 32 ILE B C 1
ATOM 2250 O O . ILE B 1 32 ? -7.110 14.228 -18.775 1.000 9.645 32 ILE B O 1
ATOM 2255 N N . SER B 1 33 ? -8.126 15.869 -17.660 1.000 8.565 33 SER B N 1
ATOM 2256 C CA . SER B 1 33 ? -7.532 15.467 -16.412 1.000 8.521 33 SER B CA 1
ATOM 2257 C C . SER B 1 33 ? -8.047 14.100 -15.961 1.000 8.567 33 SER B C 1
ATOM 2258 O O . SER B 1 33 ? -9.103 13.667 -16.390 1.000 8.736 33 SER B O 1
ATOM 2261 N N . ARG B 1 34 ? -7.312 13.518 -15.021 1.000 9.342 34 ARG B N 1
ATOM 2262 C CA . ARG B 1 34 ? -7.808 12.294 -14.402 1.000 10.234 34 ARG B CA 1
ATOM 2263 C C . ARG B 1 34 ? -9.198 12.512 -13.797 1.000 10.684 34 ARG B C 1
ATOM 2264 O O . ARG B 1 34 ? -10.077 11.670 -13.791 1.000 10.108 34 ARG B O 1
ATOM 2272 N N . PHE B 1 35 ? -9.435 13.723 -13.265 1.000 9.515 35 PHE B N 1
ATOM 2273 C CA . PHE B 1 35 ? -10.678 14.082 -12.592 1.000 9.799 35 PHE B CA 1
ATOM 2274 C C . PHE B 1 35 ? -11.834 14.173 -13.568 1.000 9.857 35 PHE B C 1
ATOM 2275 O O . PHE B 1 35 ? -12.990 14.015 -13.204 1.000 13.654 35 PHE B O 1
ATOM 2283 N N . ALA B 1 36 ? -11.551 14.487 -14.845 1.000 9.272 36 ALA B N 1
ATOM 2284 C CA . ALA B 1 36 ? -12.557 14.647 -15.887 1.000 9.732 36 ALA B CA 1
ATOM 2285 C C . ALA B 1 36 ? -12.753 13.381 -16.729 1.000 9.437 36 ALA B C 1
ATOM 2286 O O . ALA B 1 36 ? -13.649 13.341 -17.573 1.000 11.331 36 ALA B O 1
ATOM 2288 N N . ALA B 1 37 ? -11.881 12.389 -16.521 1.000 8.412 37 ALA B N 1
ATOM 2289 C CA . ALA B 1 37 ? -11.926 11.155 -17.318 1.000 8.296 37 ALA B CA 1
ATOM 2290 C C . ALA B 1 37 ? -12.924 10.138 -16.812 1.000 8.802 37 ALA B C 1
ATOM 2291 O O . ALA B 1 37 ? -13.115 9.986 -15.604 1.000 9.696 37 ALA B O 1
ATOM 2293 N N . ARG B 1 38 ? -13.604 9.481 -17.770 1.000 8.208 38 ARG B N 1
ATOM 2294 C CA A ARG B 1 38 ? -14.612 8.466 -17.490 0.500 8.130 38 ARG B CA 1
ATOM 2295 C CA B ARG B 1 38 ? -14.613 8.470 -17.504 0.500 8.431 38 ARG B CA 1
ATOM 2296 C C . ARG B 1 38 ? -14.052 7.099 -17.881 1.000 8.169 38 ARG B C 1
ATOM 2297 O O . ARG B 1 38 ? -14.075 6.727 -19.048 1.000 7.584 38 ARG B O 1
ATOM 2312 N N . GLY B 1 39 ? -13.516 6.373 -16.912 1.000 7.917 39 GLY B N 1
ATOM 2313 C CA . GLY B 1 39 ? -13.129 4.976 -17.128 1.000 8.561 39 GLY B CA 1
ATOM 2314 C C . GLY B 1 39 ? -11.660 4.795 -17.447 1.000 9.488 39 GLY B C 1
ATOM 2315 O O . GLY B 1 39 ? -11.282 3.650 -17.746 1.000 11.288 39 GLY B O 1
ATOM 2316 N N . PHE B 1 40 ? -10.839 5.841 -17.471 1.000 8.336 40 PHE B N 1
ATOM 2317 C CA . PHE B 1 40 ? -9.396 5.761 -17.652 1.000 7.597 40 PHE B CA 1
ATOM 2318 C C . PHE B 1 40 ? -8.775 6.880 -16.843 1.000 7.791 40 PHE B C 1
ATOM 2319 O O . PHE B 1 40 ? -9.487 7.614 -16.160 1.000 8.897 40 PHE B O 1
ATOM 2327 N N . GLY B 1 41 ? -7.461 7.041 -16.920 1.000 7.176 41 GLY B N 1
ATOM 2328 C CA . GLY B 1 41 ? -6.682 7.871 -16.008 1.000 7.895 41 GLY B CA 1
ATOM 2329 C C . GLY B 1 41 ? -6.411 9.305 -16.467 1.000 8.468 41 GLY B C 1
ATOM 2330 O O . GLY B 1 41 ? -5.487 9.925 -15.923 1.000 9.916 41 GLY B O 1
ATOM 2331 N N . GLY B 1 42 ? -7.141 9.790 -17.453 1.000 8.203 42 GLY B N 1
ATOM 2332 C CA . GLY B 1 42 ? -6.850 11.099 -18.043 1.000 8.043 42 GLY B CA 1
ATOM 2333 C C . GLY B 1 42 ? -6.082 10.933 -19.336 1.000 8.310 42 GLY B C 1
ATOM 2334 O O . GLY B 1 42 ? -5.530 9.863 -19.603 1.000 8.418 42 GLY B O 1
ATOM 2335 N N . GLY B 1 43 ? -5.975 12.010 -20.097 1.000 8.391 43 GLY B N 1
ATOM 2336 C CA . GLY B 1 43 ? -5.221 11.924 -21.342 1.000 8.882 43 GLY B CA 1
ATOM 2337 C C . GLY B 1 43 ? -5.344 13.194 -22.136 1.000 9.139 43 GLY B C 1
ATOM 2338 O O . GLY B 1 43 ? -5.683 14.263 -21.622 1.000 9.818 43 GLY B O 1
ATOM 2339 N N . THR B 1 44 ? -5.018 13.133 -23.408 1.000 8.735 44 THR B N 1
ATOM 2340 C CA . THR B 1 44 ? -5.010 14.281 -24.282 1.000 8.343 44 THR B CA 1
ATOM 2341 C C . THR B 1 44 ? -5.688 13.911 -25.577 1.000 7.389 44 THR B C 1
ATOM 2342 O O . THR B 1 44 ? -5.346 12.894 -26.199 1.000 7.841 44 THR B O 1
ATOM 2346 N N . ILE B 1 45 ? -6.627 14.715 -26.045 1.000 7.205 45 ILE B N 1
ATOM 2347 C CA . ILE B 1 45 ? -7.249 14.534 -27.331 1.000 7.367 45 ILE B CA 1
ATOM 2348 C C . ILE B 1 45 ? -6.548 15.436 -28.336 1.000 8.695 45 ILE B C 1
ATOM 2349 O O . ILE B 1 45 ? -6.397 16.640 -28.115 1.000 9.768 45 ILE B O 1
ATOM 2354 N N . HIS B 1 46 ? -6.091 14.875 -29.437 1.000 7.820 46 HIS B N 1
ATOM 2355 C CA . HIS B 1 46 ? -5.416 15.557 -30.533 1.000 7.665 46 HIS B CA 1
ATOM 2356 C C . HIS B 1 46 ? -6.356 15.537 -31.716 1.000 8.739 46 HIS B C 1
ATOM 2357 O O . HIS B 1 46 ? -6.861 14.489 -32.078 1.000 8.914 46 HIS B O 1
ATOM 2364 N N . TYR B 1 47 ? -6.638 16.691 -32.348 1.000 8.086 47 TYR B N 1
ATOM 2365 C CA . TYR B 1 47 ? -7.598 16.698 -33.434 1.000 8.432 47 TYR B CA 1
ATOM 2366 C C . TYR B 1 47 ? -7.236 17.692 -34.526 1.000 8.234 47 TYR B C 1
ATOM 2367 O O . TYR B 1 47 ? -6.622 18.724 -34.252 1.000 8.707 47 TYR B O 1
ATOM 2376 N N . PRO B 1 48 ? -7.631 17.396 -35.761 1.000 7.874 48 PRO B N 1
ATOM 2377 C CA . PRO B 1 48 ? -7.412 18.351 -36.853 1.000 8.084 48 PRO B CA 1
ATOM 2378 C C . PRO B 1 48 ? -8.162 19.636 -36.622 1.000 8.738 48 PRO B C 1
ATOM 2379 O O . PRO B 1 48 ? -9.311 19.609 -36.210 1.000 9.422 48 PRO B O 1
ATOM 2383 N N . THR B 1 49 ? -7.534 20.773 -36.949 1.000 9.145 49 THR B N 1
ATOM 2384 C CA . THR B 1 49 ? -8.252 22.041 -36.832 1.000 10.129 49 THR B CA 1
ATOM 2385 C C . THR B 1 49 ? -9.235 22.229 -37.979 1.000 10.632 49 THR B C 1
ATOM 2386 O O . THR B 1 49 ? -10.101 23.111 -37.870 1.000 14.550 49 THR B O 1
ATOM 2390 N N . THR B 1 50 ? -9.144 21.454 -39.036 1.000 9.204 50 THR B N 1
ATOM 2391 C CA . THR B 1 50 ? -10.047 21.572 -40.176 1.000 9.254 50 THR B CA 1
ATOM 2392 C C . THR B 1 50 ? -11.344 20.826 -39.918 1.000 9.521 50 THR B C 1
ATOM 2393 O O . THR B 1 50 ? -11.292 19.609 -39.614 1.000 10.001 50 THR B O 1
ATOM 2397 N N . THR B 1 51 ? -12.485 21.485 -40.094 1.000 10.843 51 THR B N 1
ATOM 2398 C CA . THR B 1 51 ? -13.806 20.849 -40.098 1.000 11.106 51 THR B CA 1
ATOM 2399 C C . THR B 1 51 ? -14.416 20.795 -41.479 1.000 11.378 51 THR B C 1
ATOM 2400 O O . THR B 1 51 ? -15.360 20.046 -41.714 1.000 12.574 51 THR B O 1
ATOM 2404 N N . ALA B 1 52 ? -13.846 21.520 -42.458 1.000 10.659 52 ALA B N 1
ATOM 2405 C CA . ALA B 1 52 ? -14.453 21.637 -43.770 1.000 12.949 52 ALA B CA 1
ATOM 2406 C C . ALA B 1 52 ? -14.358 20.383 -44.613 1.000 12.439 52 ALA B C 1
ATOM 2407 O O . ALA B 1 52 ? -15.041 20.275 -45.642 1.000 13.767 52 ALA B O 1
ATOM 2409 N N . ASP B 1 53 ? -13.522 19.421 -44.202 1.000 12.656 53 ASP B N 1
ATOM 2410 C CA . ASP B 1 53 ? -13.346 18.205 -44.979 1.000 12.552 53 ASP B CA 1
ATOM 2411 C C . ASP B 1 53 ? -14.244 17.075 -44.491 1.000 12.724 53 ASP B C 1
ATOM 2412 O O . ASP B 1 53 ? -14.222 15.988 -45.094 1.000 15.363 53 ASP B O 1
ATOM 2417 N N . GLY B 1 54 ? -15.012 17.317 -43.440 1.000 12.564 54 GLY B N 1
ATOM 2418 C CA . GLY B 1 54 ? -15.860 16.275 -42.883 1.000 12.823 54 GLY B CA 1
ATOM 2419 C C . GLY B 1 54 ? -15.297 15.722 -41.566 1.000 12.038 54 GLY B C 1
ATOM 2420 O O . GLY B 1 54 ? -14.336 16.244 -40.998 1.000 12.717 54 GLY B O 1
ATOM 2421 N N . THR B 1 55 ? -15.998 14.720 -41.025 1.000 10.524 55 THR B N 1
ATOM 2422 C CA . THR B 1 55 ? -15.604 14.083 -39.776 1.000 9.348 55 THR B CA 1
ATOM 2423 C C . THR B 1 55 ? -14.477 13.078 -40.027 1.000 8.971 55 THR B C 1
ATOM 2424 O O . THR B 1 55 ? -14.167 12.712 -41.159 1.000 9.691 55 THR B O 1
ATOM 2428 N N . PHE B 1 56 ? -13.847 12.679 -38.930 1.000 8.372 56 PHE B N 1
ATOM 2429 C CA . PHE B 1 56 ? -12.706 11.786 -38.935 1.000 7.678 56 PHE B CA 1
ATOM 2430 C C . PHE B 1 56 ? -12.985 10.572 -38.062 1.000 7.548 56 PHE B C 1
ATOM 2431 O O . PHE B 1 56 ? -13.751 10.612 -37.110 1.000 8.262 56 PHE B O 1
ATOM 2439 N N . GLY B 1 57 ? -12.265 9.501 -38.325 1.000 7.330 57 GLY B N 1
ATOM 2440 C CA . GLY B 1 57 ? -12.229 8.384 -37.394 1.000 6.961 57 GLY B CA 1
ATOM 2441 C C . GLY B 1 57 ? -11.540 8.759 -36.089 1.000 6.926 57 GLY B C 1
ATOM 2442 O O . GLY B 1 57 ? -10.775 9.734 -36.016 1.000 6.956 57 GLY B O 1
ATOM 2443 N N . VAL B 1 58 ? -11.826 7.959 -35.064 1.000 6.405 58 VAL B N 1
ATOM 2444 C CA . VAL B 1 58 ? -11.316 8.140 -33.719 1.000 6.017 58 VAL B CA 1
ATOM 2445 C C . VAL B 1 58 ? -10.410 6.990 -33.335 1.000 6.186 58 VAL B C 1
ATOM 2446 O O . VAL B 1 58 ? -10.759 5.817 -33.523 1.000 6.631 58 VAL B O 1
ATOM 2450 N N . VAL B 1 59 ? -9.263 7.327 -32.743 1.000 5.735 59 VAL B N 1
ATOM 2451 C CA . VAL B 1 59 ? -8.212 6.378 -32.424 1.000 6.048 59 VAL B CA 1
ATOM 2452 C C . VAL B 1 59 ? -7.776 6.591 -30.990 1.000 5.757 59 VAL B C 1
ATOM 2453 O O . VAL B 1 59 ? -7.445 7.735 -30.607 1.000 7.125 59 VAL B O 1
ATOM 2457 N N . ALA B 1 60 ? -7.708 5.550 -30.166 1.000 5.648 60 ALA B N 1
ATOM 2458 C CA . ALA B 1 60 ? -7.161 5.644 -28.808 1.000 5.728 60 ALA B CA 1
ATOM 2459 C C . ALA B 1 60 ? -5.811 4.944 -28.777 1.000 5.982 60 ALA B C 1
ATOM 2460 O O . ALA B 1 60 ? -5.631 3.934 -29.475 1.000 6.431 60 ALA B O 1
ATOM 2462 N N . VAL B 1 61 ? -4.882 5.480 -27.992 1.000 6.063 61 VAL B N 1
ATOM 2463 C CA . VAL B 1 61 ? -3.507 5.009 -27.899 1.000 6.059 61 VAL B CA 1
ATOM 2464 C C . VAL B 1 61 ? -3.124 4.763 -26.447 1.000 5.978 61 VAL B C 1
ATOM 2465 O O . VAL B 1 61 ? -3.061 5.700 -25.631 1.000 7.034 61 VAL B O 1
ATOM 2469 N N . SER B 1 62 ? -2.852 3.515 -26.113 1.000 6.160 62 SER B N 1
ATOM 2470 C CA . SER B 1 62 ? -2.527 3.058 -24.772 1.000 6.096 62 SER B CA 1
ATOM 2471 C C . SER B 1 62 ? -1.036 2.899 -24.540 1.000 6.492 62 SER B C 1
ATOM 2472 O O . SER B 1 62 ? -0.338 2.271 -25.367 1.000 6.459 62 SER B O 1
ATOM 2475 N N . PRO B 1 63 ? -0.519 3.290 -23.355 1.000 6.543 63 PRO B N 1
ATOM 2476 C CA . PRO B 1 63 ? 0.826 2.925 -22.958 1.000 6.716 63 PRO B CA 1
ATOM 2477 C C . PRO B 1 63 ? 0.862 1.510 -22.430 1.000 6.912 63 PRO B C 1
ATOM 2478 O O . PRO B 1 63 ? -0.167 0.847 -22.316 1.000 7.103 63 PRO B O 1
ATOM 2482 N N . GLY B 1 64 ? 2.069 1.079 -22.036 1.000 7.443 64 GLY B N 1
ATOM 2483 C CA . GLY B 1 64 ? 2.302 -0.222 -21.458 1.000 7.983 64 GLY B CA 1
ATOM 2484 C C . GLY B 1 64 ? 2.485 -0.249 -19.957 1.000 7.640 64 GLY B C 1
ATOM 2485 O O . GLY B 1 64 ? 2.366 0.738 -19.264 1.000 7.921 64 GLY B O 1
ATOM 2486 N N . TYR B 1 65 ? 2.807 -1.458 -19.491 1.000 8.184 65 TYR B N 1
ATOM 2487 C CA . TYR B 1 65 ? 3.024 -1.708 -18.076 1.000 8.437 65 TYR B CA 1
ATOM 2488 C C . TYR B 1 65 ? 4.110 -0.788 -17.533 1.000 8.092 65 TYR B C 1
ATOM 2489 O O . TYR B 1 65 ? 5.176 -0.635 -18.149 1.000 9.355 65 TYR B O 1
ATOM 2498 N N . THR B 1 66 ? 3.827 -0.181 -16.379 1.000 7.717 66 THR B N 1
ATOM 2499 C CA . THR B 1 66 ? 4.693 0.762 -15.665 1.000 8.937 66 THR B CA 1
ATOM 2500 C C . THR B 1 66 ? 4.653 2.144 -16.289 1.000 10.084 66 THR B C 1
ATOM 2501 O O . THR B 1 66 ? 5.268 3.041 -15.702 1.000 12.527 66 THR B O 1
ATOM 2505 N N . ALA B 1 67 ? 4.038 2.371 -17.452 1.000 8.447 67 ALA B N 1
ATOM 2506 C CA . ALA B 1 67 ? 4.345 3.549 -18.265 1.000 7.940 67 ALA B CA 1
ATOM 2507 C C . ALA B 1 67 ? 3.240 4.583 -18.266 1.000 7.946 67 ALA B C 1
ATOM 2508 O O . ALA B 1 67 ? 2.042 4.310 -18.212 1.000 9.011 67 ALA B O 1
ATOM 2510 N N . SER B 1 68 ? 3.700 5.821 -18.366 1.000 8.353 68 SER B N 1
ATOM 2511 C CA A SER B 1 68 ? 2.788 6.944 -18.484 0.650 9.162 68 SER B CA 1
ATOM 2512 C CA B SER B 1 68 ? 2.899 7.022 -18.507 0.350 8.267 68 SER B CA 1
ATOM 2513 C C . SER B 1 68 ? 2.439 7.224 -19.957 1.000 8.415 68 SER B C 1
ATOM 2514 O O . SER B 1 68 ? 3.113 6.783 -20.905 1.000 8.066 68 SER B O 1
ATOM 2519 N N . GLU B 1 69 ? 1.421 8.062 -20.142 1.000 8.525 69 GLU B N 1
ATOM 2520 C CA A GLU B 1 69 ? 0.999 8.613 -21.427 0.630 8.451 69 GLU B CA 1
ATOM 2521 C CA B GLU B 1 69 ? 1.007 8.568 -21.441 0.370 8.685 69 GLU B CA 1
ATOM 2522 C C . GLU B 1 69 ? 2.191 9.172 -22.186 1.000 8.447 69 GLU B C 1
ATOM 2523 O O . GLU B 1 69 ? 2.246 9.129 -23.416 1.000 8.352 69 GLU B O 1
ATOM 2534 N N . SER B 1 70 ? 3.119 9.799 -21.476 1.000 8.209 70 SER B N 1
ATOM 2535 C CA . SER B 1 70 ? 4.264 10.431 -22.123 1.000 8.814 70 SER B CA 1
ATOM 2536 C C . SER B 1 70 ? 5.019 9.465 -23.046 1.000 8.633 70 SER B C 1
ATOM 2537 O O . SER B 1 70 ? 5.649 9.924 -24.007 1.000 9.810 70 SER B O 1
ATOM 2540 N N . THR B 1 71 ? 5.026 8.160 -22.772 1.000 8.416 71 THR B N 1
ATOM 2541 C CA . THR B 1 71 ? 5.771 7.187 -23.561 1.000 9.150 71 THR B CA 1
ATOM 2542 C C . THR B 1 71 ? 5.160 6.949 -24.930 1.000 9.193 71 THR B C 1
ATOM 2543 O O . THR B 1 71 ? 5.850 6.425 -25.796 1.000 10.038 71 THR B O 1
ATOM 2547 N N . ILE B 1 72 ? 3.894 7.292 -25.134 1.000 7.585 72 ILE B N 1
ATOM 2548 C CA . ILE B 1 72 ? 3.248 7.117 -26.419 1.000 7.294 72 ILE B CA 1
ATOM 2549 C C . ILE B 1 72 ? 2.685 8.426 -26.964 1.000 7.596 72 ILE B C 1
ATOM 2550 O O . ILE B 1 72 ? 2.089 8.452 -28.052 1.000 7.706 72 ILE B O 1
ATOM 2555 N N . ARG B 1 73 ? 2.923 9.542 -26.292 1.000 7.963 73 ARG B N 1
ATOM 2556 C CA A ARG B 1 73 ? 2.269 10.800 -26.642 0.500 8.322 73 ARG B CA 1
ATOM 2557 C CA B ARG B 1 73 ? 2.321 10.825 -26.627 0.500 8.365 73 ARG B CA 1
ATOM 2558 C C . ARG B 1 73 ? 2.645 11.262 -28.054 1.000 8.139 73 ARG B C 1
ATOM 2559 O O . ARG B 1 73 ? 1.772 11.844 -28.718 1.000 8.485 73 ARG B O 1
ATOM 2574 N N . TRP B 1 74 ? 3.857 10.964 -28.513 1.000 7.696 74 TRP B N 1
ATOM 2575 C CA . TRP B 1 74 ? 4.294 11.430 -29.821 1.000 7.639 74 TRP B CA 1
ATOM 2576 C C . TRP B 1 74 ? 3.376 10.969 -30.937 1.000 8.181 74 TRP B C 1
ATOM 2577 O O . TRP B 1 74 ? 3.273 11.622 -31.986 1.000 8.198 74 TRP B O 1
ATOM 2588 N N . LEU B 1 75 ? 2.706 9.830 -30.769 1.000 7.107 75 LEU B N 1
ATOM 2589 C CA . LEU B 1 75 ? 1.792 9.330 -31.780 1.000 7.781 75 LEU B CA 1
ATOM 2590 C C . LEU B 1 75 ? 0.540 10.172 -31.913 1.000 7.466 75 LEU B C 1
ATOM 2591 O O . LEU B 1 75 ? -0.088 10.162 -32.963 1.000 8.425 75 LEU B O 1
ATOM 2596 N N . GLY B 1 76 ? 0.195 10.917 -30.865 1.000 7.206 76 GLY B N 1
ATOM 2597 C CA . GLY B 1 76 ? -1.030 11.705 -30.848 1.000 8.226 76 GLY B CA 1
ATOM 2598 C C . GLY B 1 76 ? -1.051 12.762 -31.941 1.000 7.700 76 GLY B C 1
ATOM 2599 O O . GLY B 1 76 ? -1.906 12.727 -32.828 1.000 8.283 76 GLY B O 1
ATOM 2600 N N . PRO B 1 77 ? -0.147 13.759 -31.884 1.000 8.120 77 PRO B N 1
ATOM 2601 C CA . PRO B 1 77 ? -0.162 14.796 -32.900 1.000 8.245 77 PRO B CA 1
ATOM 2602 C C . PRO B 1 77 ? 0.244 14.284 -34.262 1.000 7.881 77 PRO B C 1
ATOM 2603 O O . PRO B 1 77 ? -0.255 14.764 -35.273 1.000 8.921 77 PRO B O 1
ATOM 2607 N N . ARG B 1 78 ? 1.146 13.295 -34.285 1.000 7.431 78 ARG B N 1
ATOM 2608 C CA . ARG B 1 78 ? 1.614 12.800 -35.565 1.000 7.895 78 ARG B CA 1
ATOM 2609 C C . ARG B 1 78 ? 0.479 12.141 -36.326 1.000 7.951 78 ARG B C 1
ATOM 2610 O O . ARG B 1 78 ? 0.193 12.474 -37.464 1.000 8.408 78 ARG B O 1
ATOM 2618 N N . LEU B 1 79 ? -0.213 11.186 -35.692 1.000 7.270 79 LEU B N 1
ATOM 2619 C CA . LEU B 1 79 ? -1.328 10.540 -36.374 1.000 7.119 79 LEU B CA 1
ATOM 2620 C C . LEU B 1 79 ? -2.456 11.548 -36.620 1.000 6.501 79 LEU B C 1
ATOM 2621 O O . LEU B 1 79 ? -3.087 11.514 -37.694 1.000 6.769 79 LEU B O 1
ATOM 2626 N N . ALA B 1 80 ? -2.764 12.412 -35.649 1.000 6.419 80 ALA B N 1
ATOM 2627 C CA . ALA B 1 80 ? -3.912 13.294 -35.824 1.000 6.756 80 ALA B CA 1
ATOM 2628 C C . ALA B 1 80 ? -3.734 14.197 -37.058 1.000 6.315 80 ALA B C 1
ATOM 2629 O O . ALA B 1 80 ? -4.681 14.526 -37.742 1.000 7.490 80 ALA B O 1
ATOM 2631 N N . SER B 1 81 ? -2.473 14.607 -37.289 1.000 6.694 81 SER B N 1
ATOM 2632 C CA . SER B 1 81 ? -2.130 15.516 -38.366 1.000 6.954 81 SER B CA 1
ATOM 2633 C C . SER B 1 81 ? -2.392 14.907 -39.731 1.000 7.288 81 SER B C 1
ATOM 2634 O O . SER B 1 81 ? -2.331 15.629 -40.727 1.000 7.778 81 SER B O 1
ATOM 2637 N N . PHE B 1 82 ? -2.652 13.598 -39.833 1.000 6.671 82 PHE B N 1
ATOM 2638 C CA . PHE B 1 82 ? -3.035 12.998 -41.102 1.000 7.070 82 PHE B CA 1
ATOM 2639 C C . PHE B 1 82 ? -4.533 12.897 -41.287 1.000 7.836 82 PHE B C 1
ATOM 2640 O O . PHE B 1 82 ? -4.986 12.531 -42.365 1.000 9.466 82 PHE B O 1
ATOM 2648 N N . GLY B 1 83 ? -5.286 13.244 -40.245 1.000 7.580 83 GLY B N 1
ATOM 2649 C CA . GLY B 1 83 ? -6.742 13.256 -40.304 1.000 7.698 83 GLY B CA 1
ATOM 2650 C C . GLY B 1 83 ? -7.397 12.181 -39.435 1.000 7.188 83 GLY B C 1
ATOM 2651 O O . GLY B 1 83 ? -8.139 11.342 -39.920 1.000 7.768 83 GLY B O 1
ATOM 2652 N N . PHE B 1 84 ? -7.140 12.289 -38.122 1.000 7.087 84 PHE B N 1
ATOM 2653 C CA . PHE B 1 84 ? -7.763 11.412 -37.123 1.000 6.879 84 PHE B CA 1
ATOM 2654 C C . PHE B 1 84 ? -7.939 12.222 -35.862 1.000 7.093 84 PHE B C 1
ATOM 2655 O O . PHE B 1 84 ? -7.137 13.097 -35.580 1.000 7.295 84 PHE B O 1
ATOM 2663 N N . VAL B 1 85 ? -8.967 11.886 -35.076 1.000 6.691 85 VAL B N 1
ATOM 2664 C CA . VAL B 1 85 ? -9.035 12.352 -33.709 1.000 6.675 85 VAL B CA 1
ATOM 2665 C C . VAL B 1 85 ? -8.397 11.289 -32.842 1.000 6.339 85 VAL B C 1
ATOM 2666 O O . VAL B 1 85 ? -8.876 10.145 -32.841 1.000 7.694 85 VAL B O 1
ATOM 2670 N N . VAL B 1 86 ? -7.342 11.637 -32.134 1.000 6.243 86 VAL B N 1
ATOM 2671 C CA . VAL B 1 86 ? -6.490 10.652 -31.472 1.000 6.704 86 VAL B CA 1
ATOM 2672 C C . VAL B 1 86 ? -6.445 10.985 -29.990 1.000 7.521 86 VAL B C 1
ATOM 2673 O O . VAL B 1 86 ? -6.049 12.104 -29.626 1.000 8.576 86 VAL B O 1
ATOM 2677 N N . ILE B 1 87 ? -6.801 10.039 -29.116 1.000 7.032 87 ILE B N 1
ATOM 2678 C CA . ILE B 1 87 ? -6.712 10.244 -27.686 1.000 7.083 87 ILE B CA 1
ATOM 2679 C C . ILE B 1 87 ? -5.589 9.378 -27.131 1.000 6.681 87 ILE B C 1
ATOM 2680 O O . ILE B 1 87 ? -5.648 8.148 -27.228 1.000 7.554 87 ILE B O 1
ATOM 2685 N N . THR B 1 88 ? -4.498 9.983 -26.629 1.000 6.865 88 THR B N 1
ATOM 2686 C CA . THR B 1 88 ? -3.420 9.338 -25.892 1.000 6.941 88 THR B CA 1
ATOM 2687 C C . THR B 1 88 ? -3.796 9.406 -24.434 1.000 8.137 88 THR B C 1
ATOM 2688 O O . THR B 1 88 ? -4.374 10.421 -24.007 1.000 9.487 88 THR B O 1
ATOM 2692 N N . PHE B 1 89 ? -3.533 8.389 -23.625 1.000 6.903 89 PHE B N 1
ATOM 2693 C CA . PHE B 1 89 ? -4.044 8.434 -22.265 1.000 6.645 89 PHE B CA 1
ATOM 2694 C C . PHE B 1 89 ? -3.165 7.675 -21.283 1.000 7.444 89 PHE B C 1
ATOM 2695 O O . PHE B 1 89 ? -2.284 6.879 -21.631 1.000 7.777 89 PHE B O 1
ATOM 2703 N N . ASP B 1 90 ? -3.414 7.965 -20.001 1.000 7.012 90 ASP B N 1
ATOM 2704 C CA . ASP B 1 90 ? -2.930 7.217 -18.866 1.000 7.119 90 ASP B CA 1
ATOM 2705 C C . ASP B 1 90 ? -3.985 6.223 -18.428 1.000 6.612 90 ASP B C 1
ATOM 2706 O O . ASP B 1 90 ? -5.176 6.479 -18.489 1.000 6.741 90 ASP B O 1
ATOM 2711 N N . THR B 1 91 ? -3.491 5.071 -17.960 1.000 7.262 91 THR B N 1
ATOM 2712 C CA . THR B 1 91 ? -4.349 4.064 -17.377 1.000 7.199 91 THR B CA 1
ATOM 2713 C C . THR B 1 91 ? -4.668 4.391 -15.922 1.000 7.724 91 THR B C 1
ATOM 2714 O O . THR B 1 91 ? -4.007 5.167 -15.265 1.000 9.222 91 THR B O 1
ATOM 2718 N N . ASN B 1 92 ? -5.686 3.738 -15.391 1.000 7.504 92 ASN B N 1
ATOM 2719 C CA . ASN B 1 92 ? -6.095 3.939 -14.019 1.000 8.076 92 ASN B CA 1
ATOM 2720 C C . ASN B 1 92 ? -4.964 3.611 -13.077 1.000 9.928 92 ASN B C 1
ATOM 2721 O O . ASN B 1 92 ? -4.746 4.345 -12.108 1.000 12.045 92 ASN B O 1
ATOM 2726 N N . SER B 1 93 ? -4.259 2.508 -13.332 1.000 8.726 93 SER B N 1
ATOM 2727 C CA . SER B 1 93 ? -3.051 2.119 -12.604 1.000 8.664 93 SER B CA 1
ATOM 2728 C C . SER B 1 93 ? -1.959 1.850 -13.626 1.000 8.066 93 SER B C 1
ATOM 2729 O O . SER B 1 93 ? -2.217 1.234 -14.681 1.000 7.450 93 SER B O 1
ATOM 2732 N N . ARG B 1 94 ? -0.724 2.178 -13.291 1.000 8.592 94 ARG B N 1
ATOM 2733 C CA . ARG B 1 94 ? 0.400 1.824 -14.135 1.000 8.719 94 ARG B CA 1
ATOM 2734 C C . ARG B 1 94 ? 0.537 0.309 -14.255 1.000 7.744 94 ARG B C 1
ATOM 2735 O O . ARG B 1 94 ? 1.268 -0.138 -15.150 1.000 8.363 94 ARG B O 1
ATOM 2743 N N . TYR B 1 95 ? -0.073 -0.465 -13.357 1.000 7.265 95 TYR B N 1
ATOM 2744 C CA . TYR B 1 95 ? 0.108 -1.905 -13.326 1.000 7.299 95 TYR B CA 1
ATOM 2745 C C . TYR B 1 95 ? -1.106 -2.646 -13.848 1.000 7.510 95 TYR B C 1
ATOM 2746 O O . TYR B 1 95 ? -1.198 -3.859 -13.742 1.000 9.286 95 TYR B O 1
ATOM 2755 N N . ASP B 1 96 ? -1.987 -1.930 -14.574 1.000 7.415 96 ASP B N 1
ATOM 2756 C CA . ASP B 1 96 ? -3.101 -2.590 -15.248 1.000 7.637 96 ASP B CA 1
ATOM 2757 C C . ASP B 1 96 ? -2.583 -3.602 -16.269 1.000 7.849 96 ASP B C 1
ATOM 2758 O O . ASP B 1 96 ? -1.603 -3.353 -16.953 1.000 7.814 96 ASP B O 1
ATOM 2763 N N . GLN B 1 97 ? -3.320 -4.702 -16.421 1.000 7.419 97 GLN B N 1
ATOM 2764 C CA . GLN B 1 97 ? -2.999 -5.760 -17.351 1.000 7.165 97 GLN B CA 1
ATOM 2765 C C . GLN B 1 97 ? -3.704 -5.548 -18.694 1.000 7.362 97 GLN B C 1
ATOM 2766 O O . GLN B 1 97 ? -4.515 -4.636 -18.831 1.000 6.827 97 GLN B O 1
ATOM 2772 N N . PRO B 1 98 ? -3.432 -6.372 -19.740 1.000 6.894 98 PRO B N 1
ATOM 2773 C CA . PRO B 1 98 ? -4.038 -6.129 -21.038 1.000 7.012 98 PRO B CA 1
ATOM 2774 C C . PRO B 1 98 ? -5.552 -6.053 -21.061 1.000 7.616 98 PRO B C 1
ATOM 2775 O O . PRO B 1 98 ? -6.059 -5.204 -21.767 1.000 7.462 98 PRO B O 1
ATOM 2779 N N . ARG B 1 99 ? -6.271 -6.861 -20.294 1.000 7.504 99 ARG B N 1
ATOM 2780 C CA . ARG B 1 99 ? -7.724 -6.787 -20.366 1.000 8.797 99 ARG B CA 1
ATOM 2781 C C . ARG B 1 99 ? -8.215 -5.422 -19.922 1.000 8.380 99 ARG B C 1
ATOM 2782 O O . ARG B 1 99 ? -9.055 -4.804 -20.572 1.000 8.790 99 ARG B O 1
ATOM 2790 N N . ALA B 1 100 ? -7.699 -4.942 -18.798 1.000 7.572 100 ALA B N 1
ATOM 2791 C CA . ALA B 1 100 ? -8.075 -3.617 -18.324 1.000 7.560 100 ALA B CA 1
ATOM 2792 C C . ALA B 1 100 ? -7.653 -2.526 -19.299 1.000 6.975 100 ALA B C 1
ATOM 2793 O O . ALA B 1 100 ? -8.360 -1.522 -19.449 1.000 7.244 100 ALA B O 1
ATOM 2795 N N . ARG B 1 101 ? -6.505 -2.686 -19.958 1.000 6.950 101 ARG B N 1
ATOM 2796 C CA . ARG B 1 101 ? -6.116 -1.715 -20.960 1.000 6.777 101 ARG B CA 1
ATOM 2797 C C . ARG B 1 101 ? -7.057 -1.712 -22.163 1.000 6.632 101 ARG B C 1
ATOM 2798 O O . ARG B 1 101 ? -7.334 -0.648 -22.737 1.000 6.566 101 ARG B O 1
ATOM 2806 N N . GLY B 1 102 ? -7.592 -2.887 -22.516 1.000 6.665 102 GLY B N 1
ATOM 2807 C CA . GLY B 1 102 ? -8.623 -2.946 -23.554 1.000 6.531 102 GLY B CA 1
ATOM 2808 C C . GLY B 1 102 ? -9.843 -2.143 -23.163 1.000 6.719 102 GLY B C 1
ATOM 2809 O O . GLY B 1 102 ? -10.388 -1.399 -23.975 1.000 7.010 102 GLY B O 1
ATOM 2810 N N . THR B 1 103 ? -10.322 -2.334 -21.927 1.000 6.496 103 THR B N 1
ATOM 2811 C CA . THR B 1 103 ? -11.486 -1.589 -21.455 1.000 6.837 103 THR B CA 1
ATOM 2812 C C . THR B 1 103 ? -11.218 -0.083 -21.543 1.000 6.389 103 THR B C 1
ATOM 2813 O O . THR B 1 103 ? -12.077 0.692 -21.953 1.000 6.911 103 THR B O 1
ATOM 2817 N N . GLN B 1 104 ? -10.001 0.329 -21.178 1.000 5.753 104 GLN B N 1
ATOM 2818 C CA . GLN B 1 104 ? -9.686 1.745 -21.146 1.000 5.942 104 GLN B CA 1
ATOM 2819 C C . GLN B 1 104 ? -9.492 2.355 -22.541 1.000 5.945 104 GLN B C 1
ATOM 2820 O O . GLN B 1 104 ? -9.866 3.507 -22.764 1.000 6.615 104 GLN B O 1
ATOM 2826 N N . LEU B 1 105 ? -8.991 1.573 -23.502 1.000 5.786 105 LEU B N 1
ATOM 2827 C CA . LEU B 1 105 ? -8.974 1.985 -24.899 1.000 6.018 105 LEU B CA 1
ATOM 2828 C C . LEU B 1 105 ? -10.375 2.344 -25.345 1.000 6.186 105 LEU B C 1
ATOM 2829 O O . LEU B 1 105 ? -10.596 3.392 -25.970 1.000 6.242 105 LEU B O 1
ATOM 2834 N N . LEU B 1 106 ? -11.339 1.480 -25.046 1.000 6.150 106 LEU B N 1
ATOM 2835 C CA . LEU B 1 106 ? -12.710 1.707 -25.486 1.000 6.735 106 LEU B CA 1
ATOM 2836 C C . LEU B 1 106 ? -13.324 2.882 -24.729 1.000 6.678 106 LEU B C 1
ATOM 2837 O O . LEU B 1 106 ? -14.057 3.661 -25.307 1.000 7.779 106 LEU B O 1
ATOM 2842 N N . ALA B 1 107 ? -13.008 3.002 -23.434 1.000 6.168 107 ALA B N 1
ATOM 2843 C CA . ALA B 1 107 ? -13.504 4.126 -22.675 1.000 6.402 107 ALA B CA 1
ATOM 2844 C C . ALA B 1 107 ? -12.975 5.437 -23.219 1.000 6.661 107 ALA B C 1
ATOM 2845 O O . ALA B 1 107 ? -13.657 6.463 -23.220 1.000 6.730 107 ALA B O 1
ATOM 2847 N N . ALA B 1 1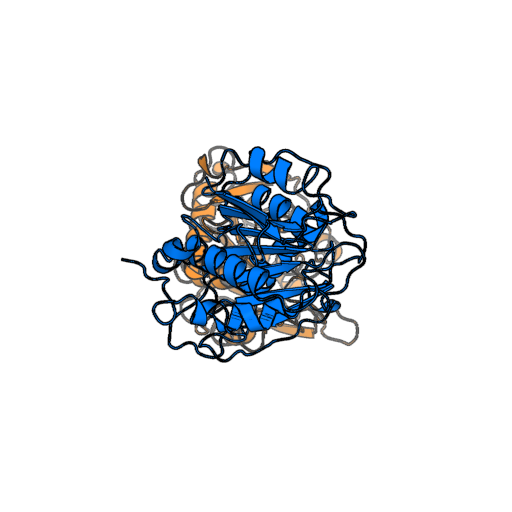08 ? -11.706 5.461 -23.621 1.000 6.287 108 ALA B N 1
ATOM 2848 C CA . ALA B 1 108 ? -11.111 6.677 -24.153 1.000 6.405 108 ALA B CA 1
ATOM 2849 C C . ALA B 1 108 ? -11.815 7.073 -25.458 1.000 6.869 108 ALA B C 1
ATOM 2850 O O . ALA B 1 108 ? -12.143 8.246 -25.681 1.000 7.394 108 ALA B O 1
ATOM 2852 N N . ILE B 1 109 ? -12.016 6.096 -26.354 1.000 6.570 109 ILE B N 1
ATOM 2853 C CA . ILE B 1 109 ? -12.765 6.350 -27.583 1.000 7.126 109 ILE B CA 1
ATOM 2854 C C . ILE B 1 109 ? -14.117 6.950 -27.214 1.000 7.596 109 ILE B C 1
ATOM 2855 O O . ILE B 1 109 ? -14.539 7.938 -27.809 1.000 8.161 109 ILE B O 1
ATOM 2860 N N . ASP B 1 110 ? -14.835 6.326 -26.263 1.000 7.461 110 ASP B N 1
ATOM 2861 C CA . ASP B 1 110 ? -16.192 6.755 -25.962 1.000 8.063 110 ASP B CA 1
ATOM 2862 C C . ASP B 1 110 ? -16.217 8.153 -25.356 1.000 8.104 110 ASP B C 1
ATOM 2863 O O . ASP B 1 110 ? -17.144 8.930 -25.633 1.000 9.252 110 ASP B O 1
ATOM 2868 N N . GLN B 1 111 ? -15.190 8.517 -24.602 1.000 7.920 111 GLN B N 1
ATOM 2869 C CA . GLN B 1 111 ? -15.190 9.864 -24.065 1.000 9.064 111 GLN B CA 1
ATOM 2870 C C . GLN B 1 111 ? -14.990 10.864 -25.199 1.000 8.706 111 GLN B C 1
ATOM 2871 O O . GLN B 1 111 ? -15.610 11.919 -25.214 1.000 9.359 111 GLN B O 1
ATOM 2877 N N . ALA B 1 112 ? -14.072 10.592 -26.129 1.000 8.362 112 ALA B N 1
ATOM 2878 C CA . ALA B 1 112 ? -13.872 11.499 -27.269 1.000 7.710 112 ALA B CA 1
ATOM 2879 C C . ALA B 1 112 ? -15.179 11.648 -28.044 1.000 8.068 112 ALA B C 1
ATOM 2880 O O . ALA B 1 112 ? -15.559 12.745 -28.436 1.000 8.471 112 ALA B O 1
ATOM 2882 N N . ILE B 1 113 ? -15.880 10.551 -28.304 1.000 7.375 113 ILE B N 1
ATOM 2883 C CA . ILE B 1 113 ? -17.130 10.589 -29.058 1.000 8.731 113 ILE B CA 1
ATOM 2884 C C . ILE B 1 113 ? -18.118 11.527 -28.384 1.000 9.463 113 ILE B C 1
ATOM 2885 O O . ILE B 1 113 ? -18.859 12.235 -29.088 1.000 11.756 113 ILE B O 1
ATOM 2890 N N . GLY B 1 114 ? -18.170 11.512 -27.055 1.000 9.747 114 GLY B N 1
ATOM 2891 C CA . GLY B 1 114 ? -19.129 12.324 -26.300 1.000 10.383 114 GLY B CA 1
ATOM 2892 C C . GLY B 1 114 ? -18.623 13.711 -25.965 1.000 12.384 114 GLY B C 1
ATOM 2893 O O . GLY B 1 114 ? -19.359 14.517 -25.367 1.000 14.678 114 GLY B O 1
ATOM 2894 N N . ASP B 1 115 ? -17.411 14.086 -26.339 1.000 10.599 115 ASP B N 1
ATOM 2895 C CA . ASP B 1 115 ? -16.787 15.315 -25.853 1.000 11.176 115 ASP B CA 1
ATOM 2896 C C . ASP B 1 115 ? -17.397 16.534 -26.551 1.000 11.358 115 ASP B C 1
ATOM 2897 O O . ASP B 1 115 ? -17.682 16.545 -27.750 1.000 11.546 115 ASP B O 1
ATOM 2902 N N . SER B 1 116 ? -17.530 17.618 -25.775 1.000 13.136 116 SER B N 1
ATOM 2903 C CA . SER B 1 116 ? -18.178 18.834 -26.267 1.000 13.725 116 SER B CA 1
ATOM 2904 C C . SER B 1 116 ? -17.343 19.553 -27.324 1.000 14.323 116 SER B C 1
ATOM 2905 O O . SER B 1 116 ? -17.890 20.322 -28.101 1.000 17.251 116 SER B O 1
ATOM 2908 N N . THR B 1 117 ? -16.030 19.383 -27.335 1.000 12.692 117 THR B N 1
ATOM 2909 C CA . THR B 1 117 ? -15.143 20.010 -28.314 1.000 13.415 117 THR B CA 1
ATOM 2910 C C . THR B 1 117 ? -14.987 19.152 -29.567 1.000 14.299 117 THR B C 1
ATOM 2911 O O . THR B 1 117 ? -14.980 19.687 -30.684 1.000 15.523 117 THR B O 1
ATOM 2915 N N . VAL B 1 118 ? -14.762 17.837 -29.408 1.000 11.753 118 VAL B N 1
ATOM 2916 C CA . VAL B 1 118 ? -14.359 17.040 -30.555 1.000 11.922 118 VAL B CA 1
ATOM 2917 C C . VAL B 1 118 ? -15.456 16.098 -31.002 1.000 11.516 118 VAL B C 1
ATOM 2918 O O . VAL B 1 118 ? -15.314 15.498 -32.084 1.000 12.548 118 VAL B O 1
ATOM 2922 N N . GLY B 1 119 ? -16.542 15.881 -30.240 1.000 11.439 119 GLY B N 1
ATOM 2923 C CA . GLY B 1 119 ? -17.523 14.930 -30.671 1.000 11.833 119 GLY B CA 1
ATOM 2924 C C . GLY B 1 119 ? -18.040 15.200 -32.074 1.000 12.176 119 GLY B C 1
ATOM 2925 O O . GLY B 1 119 ? -18.247 14.274 -32.824 1.000 11.819 119 GLY B O 1
ATOM 2926 N N . SER B 1 120 ? -18.226 16.478 -32.422 1.000 11.552 120 SER B N 1
ATOM 2927 C CA . SER B 1 120 ? -18.780 16.846 -33.708 1.000 11.685 120 SER B CA 1
ATOM 2928 C C . SER B 1 120 ? -17.785 16.675 -34.843 1.000 11.016 120 SER B C 1
ATOM 2929 O O . SER B 1 120 ? -18.187 16.779 -35.992 1.000 12.829 120 SER B O 1
ATOM 2932 N N . ARG B 1 121 ? -16.521 16.370 -34.513 1.000 10.042 121 ARG B N 1
ATOM 2933 C CA . ARG B 1 121 ? -15.443 16.140 -35.478 1.000 10.340 121 ARG B CA 1
ATOM 2934 C C . ARG B 1 121 ? -15.240 14.652 -35.772 1.000 9.548 121 ARG B C 1
ATOM 2935 O O . ARG B 1 121 ? -14.423 14.290 -36.617 1.000 9.020 121 ARG B O 1
ATOM 2943 N N . ILE B 1 122 ? -15.940 13.782 -35.036 1.000 8.604 122 ILE B N 1
ATOM 2944 C CA . ILE B 1 122 ? -15.733 12.341 -35.056 1.000 8.351 122 ILE B CA 1
ATOM 2945 C C . ILE B 1 122 ? -16.877 11.646 -35.764 1.000 8.757 122 ILE B C 1
ATOM 2946 O O . ILE B 1 122 ? -18.059 11.956 -35.508 1.000 9.866 122 ILE B O 1
ATOM 2951 N N . ASP B 1 123 ? -16.545 10.665 -36.616 1.000 8.631 123 ASP B N 1
ATOM 2952 C CA . ASP B 1 123 ? -17.510 9.694 -37.077 1.000 8.791 123 ASP B CA 1
ATOM 2953 C C . ASP B 1 123 ? -17.489 8.532 -36.098 1.000 9.159 123 ASP B C 1
ATOM 2954 O O . ASP B 1 123 ? -16.531 7.745 -36.107 1.000 9.370 123 ASP B O 1
ATOM 2959 N N . PRO B 1 124 ? -18.475 8.382 -35.198 1.000 8.677 124 PRO B N 1
ATOM 2960 C CA . PRO B 1 124 ? -18.392 7.377 -34.143 1.000 9.100 124 PRO B CA 1
ATOM 2961 C C . PRO B 1 124 ? -18.463 5.953 -34.654 1.000 8.991 124 PRO B C 1
ATOM 2962 O O . PRO B 1 124 ? -18.166 5.024 -33.899 1.000 10.366 124 PRO B O 1
ATOM 2966 N N . SER B 1 125 ? -18.824 5.726 -35.923 1.000 9.086 125 SER B N 1
ATOM 2967 C CA . SER B 1 125 ? -18.829 4.402 -36.495 1.000 9.407 125 SER B CA 1
ATOM 2968 C C . SER B 1 125 ? -17.431 3.897 -36.862 1.000 9.099 125 SER B C 1
ATOM 2969 O O . SER B 1 125 ? -17.315 2.742 -37.255 1.000 10.483 125 SER B O 1
ATOM 2972 N N . ARG B 1 126 ? -16.410 4.759 -36.843 1.000 7.896 126 ARG B N 1
ATOM 2973 C CA . ARG B 1 126 ? -15.094 4.416 -37.380 1.000 7.325 126 ARG B CA 1
ATOM 2974 C C . ARG B 1 126 ? -14.057 4.601 -36.269 1.000 6.859 126 ARG B C 1
ATOM 2975 O O . ARG B 1 126 ? -13.533 5.697 -36.037 1.000 7.495 126 ARG B O 1
ATOM 2983 N N . GLN B 1 127 ? -13.749 3.503 -35.591 1.000 6.422 127 GLN B N 1
ATOM 2984 C CA . GLN B 1 127 ? -12.960 3.488 -34.355 1.000 6.216 127 GLN B CA 1
ATOM 2985 C C . GLN B 1 127 ? -11.738 2.603 -34.555 1.000 6.672 127 GLN B C 1
ATOM 2986 O O . GLN B 1 127 ? -11.805 1.547 -35.202 1.000 6.998 127 GLN B O 1
ATOM 2992 N N . ALA B 1 128 ? -10.635 2.963 -33.903 1.000 5.865 128 ALA B N 1
ATOM 2993 C CA . ALA B 1 128 ? -9.425 2.152 -33.919 1.000 5.742 128 ALA B CA 1
ATOM 2994 C C . ALA B 1 128 ? -8.672 2.277 -32.603 1.000 5.653 128 ALA B C 1
ATOM 2995 O O . ALA B 1 128 ? -8.853 3.222 -31.838 1.000 6.113 128 ALA B O 1
ATOM 2997 N N . VAL B 1 129 ? -7.798 1.285 -32.364 1.000 5.742 129 VAL B N 1
ATOM 2998 C CA . VAL B 1 129 ? -7.001 1.196 -31.150 1.000 5.754 129 VAL B CA 1
ATOM 2999 C C . VAL B 1 129 ? -5.549 0.935 -31.523 1.000 5.834 129 VAL B C 1
ATOM 3000 O O . VAL B 1 129 ? -5.265 0.110 -32.387 1.000 6.989 129 VAL B O 1
ATOM 3004 N N . VAL B 1 130 ? -4.660 1.574 -30.779 1.000 5.582 130 VAL B N 1
ATOM 3005 C CA . VAL B 1 130 ? -3.211 1.439 -30.896 1.000 5.591 130 VAL B CA 1
ATOM 3006 C C . VAL B 1 130 ? -2.669 1.311 -29.490 1.000 5.762 130 VAL B C 1
ATOM 3007 O O . VAL B 1 130 ? -3.183 1.939 -28.545 1.000 6.393 130 VAL B O 1
ATOM 3011 N N . GLY B 1 131 ? -1.615 0.518 -29.282 1.000 5.569 131 GLY B N 1
ATOM 3012 C CA . GLY B 1 131 ? -1.052 0.469 -27.932 1.000 5.954 131 GLY B CA 1
ATOM 3013 C C . GLY B 1 131 ? 0.330 -0.129 -27.908 1.000 6.272 131 GLY B C 1
ATOM 3014 O O . GLY B 1 131 ? 0.651 -0.916 -28.804 1.000 6.545 131 GLY B O 1
ATOM 3015 N N . HIS B 1 132 ? 1.116 0.242 -26.899 1.000 6.046 132 HIS B N 1
ATOM 3016 C CA . HIS B 1 132 ? 2.462 -0.300 -26.692 1.000 6.766 132 HIS B CA 1
ATOM 3017 C C . HIS B 1 132 ? 2.430 -1.372 -25.615 1.000 6.605 132 HIS B C 1
ATOM 3018 O O . HIS B 1 132 ? 1.923 -1.134 -24.527 1.000 6.588 132 HIS B O 1
ATOM 3025 N N . SER B 1 133 ? 3.051 -2.518 -25.859 1.000 6.824 133 SER B N 1
ATOM 3026 C CA . SER B 1 133 ? 3.408 -3.499 -24.844 1.000 7.647 133 SER B CA 1
ATOM 3027 C C . SER B 1 133 ? 2.118 -4.126 -24.310 1.000 7.256 133 SER B C 1
ATOM 3028 O O . SER B 1 133 ? 1.309 -4.589 -25.114 1.000 7.017 133 SER B O 1
ATOM 3031 N N . MET B 1 134 ? 1.827 -4.087 -23.001 1.000 6.887 134 MET B N 1
ATOM 3032 C CA . MET B 1 134 ? 0.527 -4.550 -22.554 1.000 6.896 134 MET B CA 1
ATOM 3033 C C . MET B 1 134 ? -0.611 -3.727 -23.171 1.000 6.463 134 MET B C 1
ATOM 3034 O O . MET B 1 134 ? -1.734 -4.238 -23.301 1.000 6.947 134 MET B O 1
ATOM 3039 N N . GLY B 1 135 ? -0.356 -2.457 -23.532 1.000 6.292 135 GLY B N 1
ATOM 3040 C CA . GLY B 1 135 ? -1.331 -1.670 -24.271 1.000 6.575 135 GLY B CA 1
ATOM 3041 C C . GLY B 1 135 ? -1.594 -2.245 -25.664 1.000 7.059 135 GLY B C 1
ATOM 3042 O O . GLY B 1 135 ? -2.704 -2.154 -26.188 1.000 7.420 135 GLY B O 1
ATOM 3043 N N . GLY B 1 136 ? -0.550 -2.802 -26.278 1.000 7.014 136 GLY B N 1
ATOM 3044 C CA . GLY B 1 136 ? -0.715 -3.493 -27.554 1.000 7.167 136 GLY B CA 1
ATOM 3045 C C . GLY B 1 136 ? -1.427 -4.824 -27.403 1.000 7.105 136 GLY B C 1
ATOM 3046 O O . GLY B 1 136 ? -2.312 -5.132 -28.184 1.000 7.768 136 GLY B O 1
ATOM 3047 N N . GLY B 1 137 ? -1.198 -5.550 -26.300 1.000 7.357 137 GLY B N 1
ATOM 3048 C CA . GLY B 1 137 ? -2.079 -6.658 -25.966 1.000 7.393 137 GLY B CA 1
ATOM 3049 C C . GLY B 1 137 ? -3.513 -6.186 -25.766 1.000 7.396 137 GLY B C 1
ATOM 3050 O O . GLY B 1 137 ? -4.482 -6.891 -26.079 1.000 8.083 137 GLY B O 1
ATOM 3051 N N . GLY B 1 138 ? -3.677 -5.005 -25.179 1.000 7.329 138 GLY B N 1
ATOM 3052 C CA . GLY B 1 138 ? -4.971 -4.426 -24.966 1.000 7.572 138 GLY B CA 1
ATOM 3053 C C . GLY B 1 138 ? -5.724 -4.134 -26.249 1.000 6.633 138 GLY B C 1
ATOM 3054 O O . GLY B 1 138 ? -6.951 -4.092 -26.238 1.000 6.888 138 GLY B O 1
ATOM 3055 N N . THR B 1 139 ? -4.994 -3.842 -27.352 1.000 6.226 139 THR B N 1
ATOM 3056 C CA . THR B 1 139 ? -5.687 -3.610 -28.611 1.000 5.989 139 THR B CA 1
ATOM 3057 C C . THR B 1 139 ? -6.486 -4.843 -29.049 1.000 6.093 139 THR B C 1
ATOM 3058 O O . THR B 1 139 ? -7.598 -4.731 -29.554 1.000 6.778 139 THR B O 1
ATOM 3062 N N . LEU B 1 140 ? -5.905 -6.021 -28.813 1.000 6.539 140 LEU B N 1
ATOM 3063 C CA . LEU B 1 140 ? -6.576 -7.283 -29.142 1.000 7.673 140 LEU B CA 1
ATOM 3064 C C . LEU B 1 140 ? -7.762 -7.516 -28.209 1.000 7.610 140 LEU B C 1
ATOM 3065 O O . LEU B 1 140 ? -8.849 -7.907 -28.651 1.000 7.630 140 LEU B O 1
ATOM 3070 N N . GLU B 1 141 ? -7.573 -7.219 -26.919 1.000 7.563 141 GLU B N 1
ATOM 3071 C CA . GLU B 1 141 ? -8.668 -7.335 -25.980 1.000 7.058 141 GLU B CA 1
ATOM 3072 C C . GLU B 1 141 ? -9.821 -6.423 -26.358 1.000 6.630 141 GLU B C 1
ATOM 3073 O O . GLU B 1 141 ? -10.970 -6.834 -26.340 1.000 7.955 141 GLU B O 1
ATOM 3079 N N . ALA B 1 142 ? -9.515 -5.176 -26.750 1.000 6.257 142 ALA B N 1
ATOM 3080 C CA . ALA B 1 142 ? -10.531 -4.219 -27.172 1.000 6.792 142 ALA B CA 1
ATOM 3081 C C . ALA B 1 142 ? -11.280 -4.679 -28.423 1.000 6.577 142 ALA B C 1
ATOM 3082 O O . ALA B 1 142 ? -12.501 -4.526 -28.540 1.000 7.661 142 ALA B O 1
ATOM 3084 N N . ALA B 1 143 ? -10.523 -5.199 -29.402 1.000 6.929 143 ALA B N 1
ATOM 3085 C CA . ALA B 1 143 ? -11.120 -5.622 -30.667 1.000 7.008 143 ALA B CA 1
ATOM 3086 C C . ALA B 1 143 ? -11.937 -6.914 -30.481 1.000 7.817 143 ALA B C 1
ATOM 3087 O O . ALA B 1 143 ? -12.776 -7.201 -31.349 1.000 8.443 143 ALA B O 1
ATOM 3089 N N . LYS B 1 144 ? -11.710 -7.682 -29.415 1.000 7.745 144 LYS B N 1
ATOM 3090 C CA A LYS B 1 144 ? -12.565 -8.814 -29.058 0.500 8.406 144 LYS B CA 1
ATOM 3091 C CA B LYS B 1 144 ? -12.569 -8.814 -29.069 0.500 8.876 144 LYS B CA 1
ATOM 3092 C C . LYS B 1 144 ? -13.833 -8.308 -28.375 1.000 8.843 144 LYS B C 1
ATOM 3093 O O . LYS B 1 144 ? -14.943 -8.764 -28.647 1.000 10.401 144 LYS B O 1
ATOM 3104 N N . THR B 1 145 ? -13.674 -7.363 -27.448 1.000 8.100 145 THR B N 1
ATOM 3105 C CA . THR B 1 145 ? -14.797 -6.832 -26.671 1.000 8.667 145 THR B CA 1
ATOM 3106 C C . THR B 1 145 ? -15.740 -6.090 -27.594 1.000 8.545 145 THR B C 1
ATOM 3107 O O . THR B 1 145 ? -16.960 -6.155 -27.428 1.000 10.379 145 THR B O 1
ATOM 3111 N N . ARG B 1 146 ? -15.219 -5.310 -28.553 1.000 7.767 146 ARG B N 1
ATOM 3112 C CA . ARG B 1 146 ? -15.995 -4.486 -29.471 1.000 7.532 146 ARG B CA 1
ATOM 3113 C C . ARG B 1 146 ? -15.602 -4.911 -30.868 1.000 8.033 146 ARG B C 1
ATOM 3114 O O . ARG B 1 146 ? -14.740 -4.287 -31.482 1.000 8.006 146 ARG B O 1
ATOM 3122 N N . PRO B 1 147 ? -16.198 -5.984 -31.406 1.000 8.694 147 PRO B N 1
ATOM 3123 C CA . PRO B 1 147 ? -15.760 -6.507 -32.671 1.000 9.048 147 PRO B CA 1
ATOM 3124 C C . PRO B 1 147 ? -15.875 -5.535 -33.832 1.000 8.266 147 PRO B C 1
ATOM 3125 O O . PRO B 1 147 ? -15.141 -5.692 -34.820 1.000 8.938 147 PRO B O 1
ATOM 3129 N N . SER B 1 148 ? -16.720 -4.514 -33.724 1.000 8.128 148 SER B N 1
ATOM 3130 C CA . SER B 1 148 ? -16.909 -3.512 -34.758 1.000 8.294 148 SER B CA 1
ATOM 3131 C C . SER B 1 148 ? -15.726 -2.545 -34.916 1.000 8.740 148 SER B C 1
ATOM 3132 O O . SER B 1 148 ? -15.714 -1.755 -35.846 1.000 9.283 148 SER B O 1
ATOM 3135 N N . ILE B 1 149 ? -14.745 -2.563 -34.020 1.000 8.048 149 ILE B N 1
ATOM 3136 C CA . ILE B 1 149 ? -13.514 -1.775 -34.198 1.000 8.359 149 ILE B CA 1
ATOM 3137 C C . ILE B 1 149 ? -13.024 -1.991 -35.641 1.000 7.759 149 ILE B C 1
ATOM 3138 O O . ILE B 1 149 ? -12.956 -3.117 -36.112 1.000 8.048 149 ILE B O 1
ATOM 3143 N N . GLU B 1 150 ? -12.552 -0.915 -36.296 1.000 7.009 150 GLU B N 1
ATOM 3144 C CA . GLU B 1 150 ? -12.112 -1.008 -37.682 1.000 6.973 150 GLU B CA 1
ATOM 3145 C C . GLU B 1 150 ? -10.689 -1.545 -37.808 1.000 6.470 150 GLU B C 1
ATOM 3146 O O . GLU B 1 150 ? -10.345 -2.242 -38.763 1.000 7.328 150 GLU B O 1
ATOM 3152 N N . ALA B 1 151 ? -9.824 -1.170 -36.864 1.000 6.839 151 ALA B N 1
ATOM 3153 C CA . ALA B 1 151 ? -8.406 -1.487 -36.962 1.000 6.767 151 ALA B CA 1
ATOM 3154 C C . ALA B 1 151 ? -7.793 -1.515 -35.574 1.000 6.623 151 ALA B C 1
ATOM 3155 O O . ALA B 1 151 ? -8.201 -0.755 -34.688 1.000 6.883 151 ALA B O 1
ATOM 3157 N N . ALA B 1 152 ? -6.754 -2.333 -35.444 1.000 6.427 152 ALA B N 1
ATOM 3158 C CA . ALA B 1 152 ? -5.996 -2.480 -34.215 1.000 6.843 152 ALA B CA 1
ATOM 3159 C C . ALA B 1 152 ? -4.524 -2.519 -34.593 1.000 7.970 152 ALA B C 1
ATOM 3160 O O . ALA B 1 152 ? -4.151 -3.262 -35.530 1.000 9.809 152 ALA B O 1
ATOM 3162 N N . VAL B 1 153 ? -3.684 -1.779 -33.899 1.000 7.135 153 VAL B N 1
ATOM 3163 C CA . VAL B 1 153 ? -2.237 -1.776 -34.117 1.000 6.876 153 VAL B CA 1
ATOM 3164 C C . VAL B 1 153 ? -1.552 -2.024 -32.786 1.000 6.516 153 VAL B C 1
ATOM 3165 O O . VAL B 1 153 ? -1.625 -1.210 -31.868 1.000 6.712 153 VAL B O 1
ATOM 3169 N N . GLY B 1 154 ? -0.904 -3.167 -32.664 1.000 5.941 154 GLY B N 1
ATOM 3170 C CA . GLY B 1 154 ? -0.113 -3.525 -31.503 1.000 6.087 154 GLY B CA 1
ATOM 3171 C C . GLY B 1 154 ? 1.356 -3.185 -31.695 1.000 6.329 154 GLY B C 1
ATOM 3172 O O . GLY B 1 154 ? 1.934 -3.682 -32.651 1.000 7.448 154 GLY B O 1
ATOM 3173 N N . LEU B 1 155 ? 1.931 -2.333 -30.845 1.000 5.998 155 LEU B N 1
ATOM 3174 C CA . LEU B 1 155 ? 3.343 -1.958 -30.913 1.000 6.373 155 LEU B CA 1
ATOM 3175 C C . LEU B 1 155 ? 4.083 -2.725 -29.854 1.000 6.707 155 LEU B C 1
ATOM 3176 O O . LEU B 1 155 ? 3.763 -2.624 -28.673 1.000 6.652 155 LEU B O 1
ATOM 3181 N N . THR B 1 156 ? 5.016 -3.581 -30.279 1.000 6.335 156 THR B N 1
ATOM 3182 C CA . THR B 1 156 ? 5.719 -4.557 -29.445 1.000 6.173 156 THR B CA 1
ATOM 3183 C C . THR B 1 156 ? 4.760 -5.161 -28.434 1.000 6.262 156 THR B C 1
ATOM 3184 O O . THR B 1 156 ? 4.945 -5.063 -27.202 1.000 7.345 156 THR B O 1
ATOM 3188 N N . PRO B 1 157 ? 3.676 -5.775 -28.905 1.000 6.196 157 PRO B N 1
ATOM 3189 C CA . PRO B 1 157 ? 2.591 -6.152 -28.018 1.000 6.259 157 PRO B CA 1
ATOM 3190 C C . PRO B 1 157 ? 2.920 -7.313 -27.109 1.000 6.251 157 PRO B C 1
ATOM 3191 O O . PRO B 1 157 ? 3.648 -8.220 -27.454 1.000 7.098 157 PRO B O 1
ATOM 3195 N N . TRP B 1 158 ? 2.278 -7.313 -25.945 1.000 6.157 158 TRP B N 1
ATOM 3196 C CA . TRP B 1 158 ? 2.448 -8.325 -24.909 1.000 6.148 158 TRP B CA 1
ATOM 3197 C C . TRP B 1 158 ? 1.062 -8.785 -24.496 1.000 6.625 158 TRP B C 1
ATOM 3198 O O . TRP B 1 158 ? 0.203 -7.980 -24.131 1.000 7.140 158 TRP B O 1
ATOM 3209 N N . ASN B 1 159 ? 0.851 -10.101 -24.470 1.000 6.524 159 ASN B N 1
ATOM 3210 C CA . ASN B 1 159 ? -0.387 -10.688 -23.964 1.000 7.143 159 ASN B CA 1
ATOM 3211 C C . ASN B 1 159 ? -0.154 -12.167 -23.700 1.000 8.203 159 ASN B C 1
ATOM 3212 O O . ASN B 1 159 ? 0.410 -12.838 -24.546 1.000 8.683 159 ASN B O 1
ATOM 3217 N N . LEU B 1 160 ? -0.616 -12.665 -22.551 1.000 8.449 160 LEU B N 1
ATOM 3218 C CA . LEU B 1 160 ? -0.486 -14.097 -22.272 1.000 8.670 160 LEU B CA 1
ATOM 3219 C C . LEU B 1 160 ? -1.425 -14.922 -23.120 1.000 9.538 160 LEU B C 1
ATOM 3220 O O . LEU B 1 160 ? -1.159 -16.114 -23.297 1.000 9.824 160 LEU B O 1
ATOM 3225 N N . ASP B 1 161 ? -2.506 -14.337 -23.614 1.000 8.772 161 ASP B N 1
ATOM 3226 C CA . ASP B 1 161 ? -3.461 -15.021 -24.468 1.000 9.031 161 ASP B CA 1
ATOM 3227 C C . ASP B 1 161 ? -2.922 -14.945 -25.899 1.000 8.784 161 ASP B C 1
ATOM 3228 O O . ASP B 1 161 ? -2.762 -13.852 -26.438 1.000 8.811 161 ASP B O 1
ATOM 3233 N N . LYS B 1 162 ? -2.660 -16.102 -26.510 1.000 8.819 162 LYS B N 1
ATOM 3234 C CA . LYS B 1 162 ? -2.031 -16.185 -27.817 1.000 9.247 162 LYS B CA 1
ATOM 3235 C C . LYS B 1 162 ? -3.038 -16.484 -28.930 1.000 10.311 162 LYS B C 1
ATOM 3236 O O . LYS B 1 162 ? -2.609 -16.531 -30.092 1.000 12.914 162 LYS B O 1
ATOM 3242 N N . THR B 1 163 ? -4.318 -16.639 -28.631 1.000 9.375 163 THR B N 1
ATOM 3243 C CA . THR B 1 163 ? -5.351 -17.031 -29.594 1.000 9.946 163 THR B CA 1
ATOM 3244 C C . THR B 1 163 ? -6.379 -15.924 -29.779 1.000 8.682 163 THR B C 1
ATOM 3245 O O . THR B 1 163 ? -7.042 -15.524 -28.802 1.000 9.456 163 THR B O 1
ATOM 3249 N N . TRP B 1 164 ? -6.569 -15.475 -31.034 1.000 7.866 164 TRP B N 1
ATOM 3250 C CA . TRP B 1 164 ? -7.404 -14.324 -31.320 1.000 8.450 164 TRP B CA 1
ATOM 3251 C C . TRP B 1 164 ? -8.394 -14.547 -32.454 1.000 8.556 164 TRP B C 1
ATOM 3252 O O . TRP B 1 164 ? -8.560 -13.695 -33.321 1.000 8.864 164 TRP B O 1
ATOM 3263 N N . PRO B 1 165 ? -9.164 -15.662 -32.449 1.000 9.473 165 PRO B N 1
ATOM 3264 C CA . PRO B 1 165 ? -10.155 -15.859 -33.496 1.000 9.651 165 PRO B CA 1
ATOM 3265 C C . PRO B 1 165 ? -11.306 -14.865 -33.478 1.000 9.925 165 PRO B C 1
ATOM 3266 O O . PRO B 1 165 ? -12.025 -14.744 -34.467 1.000 11.060 165 PRO B O 1
ATOM 3270 N N . GLU B 1 166 ? -11.528 -14.174 -32.357 1.000 9.306 166 GLU B N 1
ATOM 3271 C CA . GLU B 1 166 ? -12.662 -13.297 -32.168 1.000 9.434 166 GLU B CA 1
ATOM 3272 C C . GLU B 1 166 ? -12.465 -11.974 -32.922 1.000 9.705 166 GLU B C 1
ATOM 3273 O O . GLU B 1 166 ? -13.398 -11.206 -33.123 1.000 11.235 166 GLU B O 1
ATOM 3279 N N . VAL B 1 167 ? -11.219 -11.635 -33.230 1.000 8.120 167 VAL B N 1
ATOM 3280 C CA . VAL B 1 167 ? -10.916 -10.333 -33.808 1.000 8.484 167 VAL B CA 1
ATOM 3281 C C . VAL B 1 167 ? -11.287 -10.293 -35.304 1.000 8.447 167 VAL B C 1
ATOM 3282 O O . VAL B 1 167 ? -10.752 -11.060 -36.109 1.000 9.787 167 VAL B O 1
ATOM 3286 N N . GLU B 1 168 ? -12.173 -9.366 -35.632 1.000 8.824 168 GLU B N 1
ATOM 3287 C CA . GLU B 1 168 ? -12.604 -9.100 -36.999 1.000 10.176 168 GLU B CA 1
ATOM 3288 C C . GLU B 1 168 ? -11.936 -7.876 -37.601 1.000 9.319 168 GLU B C 1
ATOM 3289 O O . GLU B 1 168 ? -11.870 -7.729 -38.829 1.000 9.939 168 GLU B O 1
ATOM 3295 N N . ALA B 1 169 ? -11.445 -6.977 -36.764 1.000 8.306 169 ALA B N 1
ATOM 3296 C CA . ALA B 1 169 ? -10.766 -5.767 -37.191 1.000 7.601 169 ALA B CA 1
ATOM 3297 C C . ALA B 1 169 ? -9.553 -6.127 -38.024 1.000 7.741 169 ALA B C 1
ATOM 3298 O O . ALA B 1 169 ? -8.962 -7.189 -37.870 1.000 8.841 169 ALA B O 1
ATOM 3300 N N . ALA B 1 170 ? -9.107 -5.198 -38.863 1.000 6.517 170 ALA B N 1
ATOM 3301 C CA . ALA B 1 170 ? -7.808 -5.322 -39.501 1.000 6.810 170 ALA B CA 1
ATOM 3302 C C . ALA B 1 170 ? -6.738 -5.132 -38.426 1.000 6.593 170 ALA B C 1
ATOM 3303 O O . ALA B 1 170 ? -6.718 -4.072 -37.790 1.000 6.901 170 ALA B O 1
ATOM 3305 N N . ALA B 1 171 ? -5.838 -6.078 -38.230 1.000 6.577 171 ALA B N 1
ATOM 3306 C CA . ALA B 1 171 ? -4.897 -6.078 -37.110 1.000 6.310 171 ALA B CA 1
ATOM 3307 C C . ALA B 1 171 ? -3.456 -6.143 -37.594 1.000 6.432 171 ALA B C 1
ATOM 3308 O O . ALA B 1 171 ? -3.088 -7.088 -38.295 1.000 7.332 171 ALA B O 1
ATOM 3310 N N . LEU B 1 172 ? -2.643 -5.171 -37.214 1.000 5.768 172 LEU B N 1
ATOM 3311 C CA . LEU B 1 172 ? -1.227 -5.083 -37.489 1.000 6.310 172 LEU B CA 1
ATOM 3312 C C . LEU B 1 172 ? -0.456 -5.197 -36.192 1.000 5.998 172 LEU B C 1
ATOM 3313 O O . LEU B 1 172 ? -0.799 -4.478 -35.230 1.000 6.593 172 LEU B O 1
ATOM 3318 N N . GLN B 1 173 ? 0.556 -6.046 -36.153 1.000 6.015 173 GLN B N 1
ATOM 3319 C CA . GLN B 1 173 ? 1.483 -6.074 -35.050 1.000 6.560 173 GLN B CA 1
ATOM 3320 C C . GLN B 1 173 ? 2.851 -5.591 -35.534 1.000 6.615 173 GLN B C 1
ATOM 3321 O O . GLN B 1 173 ? 3.315 -6.059 -36.576 1.000 7.435 173 GLN B O 1
ATOM 3327 N N . ILE B 1 174 ? 3.458 -4.675 -34.802 1.000 6.847 174 ILE B N 1
ATOM 3328 C CA . ILE B 1 174 ? 4.814 -4.218 -35.061 1.000 7.427 174 ILE B CA 1
ATOM 3329 C C . ILE B 1 174 ? 5.673 -4.802 -33.969 1.000 8.384 174 ILE B C 1
ATOM 3330 O O . ILE B 1 174 ? 5.547 -4.434 -32.798 1.000 10.722 174 ILE B O 1
ATOM 3335 N N . GLY B 1 175 ? 6.590 -5.702 -34.304 1.000 7.614 175 GLY B N 1
ATOM 3336 C CA . GLY B 1 175 ? 7.510 -6.273 -33.347 1.000 8.212 175 GLY B CA 1
ATOM 3337 C C . GLY B 1 175 ? 8.897 -5.645 -33.444 1.000 7.942 175 GLY B C 1
ATOM 3338 O O . GLY B 1 175 ? 9.181 -4.881 -34.367 1.000 8.457 175 GLY B O 1
ATOM 3339 N N . ALA B 1 176 ? 9.692 -5.943 -32.429 1.000 8.343 176 ALA B N 1
ATOM 3340 C CA . ALA B 1 176 ? 11.074 -5.474 -32.372 1.000 8.995 176 ALA B CA 1
ATOM 3341 C C . ALA B 1 176 ? 11.972 -6.707 -32.364 1.000 9.194 176 ALA B C 1
ATOM 3342 O O . ALA B 1 176 ? 11.835 -7.589 -31.541 1.000 9.074 176 ALA B O 1
ATOM 3344 N N . GLN B 1 177 ? 12.955 -6.742 -33.281 1.000 9.119 177 GLN B N 1
ATOM 3345 C CA . GLN B 1 177 ? 13.785 -7.932 -33.455 1.000 10.730 177 GLN B CA 1
ATOM 3346 C C . GLN B 1 177 ? 14.485 -8.356 -32.170 1.000 11.514 177 GLN B C 1
ATOM 3347 O O . GLN B 1 177 ? 14.566 -9.569 -31.914 1.000 12.972 177 GLN B O 1
ATOM 3353 N N . ASN B 1 178 ? 14.994 -7.382 -31.407 1.000 10.923 178 ASN B N 1
ATOM 3354 C CA . ASN B 1 178 ? 15.780 -7.678 -30.222 1.000 12.543 178 ASN B CA 1
ATOM 3355 C C . ASN B 1 178 ? 15.008 -7.439 -28.932 1.000 13.659 178 ASN B C 1
ATOM 3356 O O . ASN B 1 178 ? 15.570 -7.119 -27.910 1.000 17.406 178 ASN B O 1
ATOM 3361 N N . ASP B 1 179 ? 13.702 -7.696 -28.953 1.000 10.689 179 ASP B N 1
ATOM 3362 C CA . ASP B 1 179 ? 12.825 -7.458 -27.819 1.000 10.280 179 ASP B CA 1
ATOM 3363 C C . ASP B 1 179 ? 12.995 -8.545 -26.769 1.000 10.801 179 ASP B C 1
ATOM 3364 O O . ASP B 1 179 ? 12.699 -9.688 -27.043 1.000 11.880 179 ASP B O 1
ATOM 3369 N N . SER B 1 180 ? 13.423 -8.153 -25.554 1.000 11.691 180 SER B N 1
ATOM 3370 C CA A SER B 1 180 ? 13.553 -9.110 -24.460 0.610 12.922 180 SER B CA 1
ATOM 3371 C CA B SER B 1 180 ? 13.607 -9.023 -24.403 0.390 12.045 180 SER B CA 1
ATOM 3372 C C . SER B 1 180 ? 12.421 -8.996 -23.436 1.000 12.849 180 SER B C 1
ATOM 3373 O O . SER B 1 180 ? 12.403 -9.737 -22.446 1.000 13.771 180 SER B O 1
ATOM 3378 N N . VAL B 1 181 ? 11.427 -8.143 -23.682 1.000 11.059 181 VAL B N 1
ATOM 3379 C CA . VAL B 1 181 ? 10.287 -8.015 -22.786 1.000 11.157 181 VAL B CA 1
ATOM 3380 C C . VAL B 1 181 ? 9.110 -8.783 -23.343 1.000 11.735 181 VAL B C 1
ATOM 3381 O O . VAL B 1 181 ? 8.407 -9.479 -22.615 1.000 13.437 181 VAL B O 1
ATOM 3385 N N . ALA B 1 182 ? 8.832 -8.568 -24.630 1.000 10.364 182 ALA B N 1
ATOM 3386 C CA . ALA B 1 182 ? 7.746 -9.208 -25.354 1.000 9.793 182 ALA B CA 1
ATOM 3387 C C . ALA B 1 182 ? 8.269 -9.781 -26.665 1.000 9.789 182 ALA B C 1
ATOM 3388 O O . ALA B 1 182 ? 8.000 -9.302 -27.783 1.000 9.876 182 ALA B O 1
ATOM 3390 N N . PRO B 1 183 ? 9.127 -10.823 -26.584 1.000 10.404 183 PRO B N 1
ATOM 3391 C CA . PRO B 1 183 ? 9.751 -11.333 -27.790 1.000 9.825 183 PRO B CA 1
ATOM 3392 C C . PRO B 1 183 ? 8.723 -11.657 -28.860 1.000 9.419 183 PRO B C 1
ATOM 3393 O O . PRO B 1 183 ? 7.728 -12.326 -28.533 1.000 9.622 183 PRO B O 1
ATOM 3397 N N . PRO B 1 184 ? 8.891 -11.208 -30.106 1.000 9.302 184 PRO B N 1
ATOM 3398 C CA . PRO B 1 184 ? 7.914 -11.492 -31.131 1.000 9.982 184 PRO B CA 1
ATOM 3399 C C . PRO B 1 184 ? 7.632 -12.962 -31.356 1.000 9.681 184 PRO B C 1
ATOM 3400 O O . PRO B 1 184 ? 6.519 -13.344 -31.720 1.000 9.540 184 PRO B O 1
ATOM 3404 N N . ARG B 1 185 ? 8.623 -13.828 -31.158 1.000 10.119 185 ARG B N 1
ATOM 3405 C CA . ARG B 1 185 ? 8.417 -15.256 -31.328 1.000 11.538 185 ARG B CA 1
ATOM 3406 C C . ARG B 1 185 ? 7.325 -15.780 -30.390 1.000 9.692 185 ARG B C 1
ATOM 3407 O O . ARG B 1 185 ? 6.669 -16.742 -30.728 1.000 10.585 185 ARG B O 1
ATOM 3415 N N . SER B 1 186 ? 7.158 -15.178 -29.206 1.000 9.639 186 SER B N 1
ATOM 3416 C CA A SER B 1 186 ? 6.151 -15.677 -28.294 0.540 9.475 186 SER B CA 1
ATOM 3417 C CA B SER B 1 186 ? 6.212 -15.603 -28.188 0.460 9.724 186 SER B CA 1
ATOM 3418 C C . SER B 1 186 ? 4.939 -14.756 -28.140 1.000 8.928 186 SER B C 1
ATOM 3419 O O . SER B 1 186 ? 3.977 -15.185 -27.515 1.000 9.078 186 SER B O 1
ATOM 3424 N N . HIS B 1 187 ? 4.971 -13.525 -28.688 1.000 7.942 187 HIS B N 1
ATOM 3425 C CA . HIS B 1 187 ? 3.853 -12.584 -28.589 1.000 7.697 187 HIS B CA 1
ATOM 3426 C C . HIS B 1 187 ? 3.382 -12.205 -29.989 1.000 7.222 187 HIS B C 1
ATOM 3427 O O . HIS B 1 187 ? 2.489 -12.854 -30.526 1.000 7.862 187 HIS B O 1
ATOM 3434 N N . ALA B 1 188 ? 4.000 -11.176 -30.609 1.000 6.666 188 ALA B N 1
ATOM 3435 C CA . ALA B 1 188 ? 3.456 -10.662 -31.863 1.000 6.880 188 ALA B CA 1
ATOM 3436 C C . ALA B 1 188 ? 3.222 -11.714 -32.945 1.000 7.073 188 ALA B C 1
ATOM 3437 O O . ALA B 1 188 ? 2.207 -11.638 -33.634 1.000 7.513 188 ALA B O 1
ATOM 3439 N N . VAL B 1 189 ? 4.175 -12.626 -33.171 1.000 7.216 189 VAL B N 1
ATOM 3440 C CA . VAL B 1 189 ? 4.033 -13.551 -34.281 1.000 7.749 189 VAL B CA 1
ATOM 3441 C C . VAL B 1 189 ? 2.930 -14.562 -33.971 1.000 7.582 189 VAL B C 1
ATOM 3442 O O . VAL B 1 189 ? 2.058 -14.784 -34.826 1.000 7.735 189 VAL B O 1
ATOM 3446 N N . PRO B 1 190 ? 2.848 -15.185 -32.791 1.000 6.950 190 PRO B N 1
ATOM 3447 C CA . PRO B 1 190 ? 1.654 -15.962 -32.439 1.000 7.473 190 PRO B CA 1
ATOM 3448 C C . PRO B 1 190 ? 0.359 -15.206 -32.638 1.000 7.404 190 PRO B C 1
ATOM 3449 O O . PRO B 1 190 ? -0.644 -15.757 -33.059 1.000 7.869 190 PRO B O 1
ATOM 3453 N N . PHE B 1 191 ? 0.311 -13.915 -32.297 1.000 7.074 191 PHE B N 1
ATOM 3454 C CA . PHE B 1 191 ? -0.924 -13.161 -32.498 1.000 7.398 191 PHE B CA 1
ATOM 3455 C C . PHE B 1 191 ? -1.273 -13.124 -33.981 1.000 7.032 191 PHE B C 1
ATOM 3456 O O . PHE B 1 191 ? -2.387 -13.455 -34.357 1.000 7.686 191 PHE B O 1
ATOM 3464 N N . TYR B 1 192 ? -0.310 -12.715 -34.806 1.000 7.109 192 TYR B N 1
ATOM 3465 C CA . TYR B 1 192 ? -0.505 -12.746 -36.257 1.000 7.442 192 TYR B CA 1
ATOM 3466 C C . TYR B 1 192 ? -1.018 -14.131 -36.702 1.000 8.335 192 TYR B C 1
ATOM 3467 O O . TYR B 1 192 ? -1.957 -14.204 -37.507 1.000 8.341 192 TYR B O 1
ATOM 3476 N N . GLY B 1 193 ? -0.377 -15.187 -36.210 1.000 8.027 193 GLY B N 1
ATOM 3477 C CA . GLY B 1 193 ? -0.727 -16.534 -36.642 1.000 8.301 193 GLY B CA 1
ATOM 3478 C C . GLY B 1 193 ? -2.154 -16.914 -36.281 1.000 9.383 193 GLY B C 1
ATOM 3479 O O . GLY B 1 193 ? -2.768 -17.709 -36.972 1.000 10.306 193 GLY B O 1
ATOM 3480 N N . SER B 1 194 ? -2.728 -16.393 -35.184 1.000 8.076 194 SER B N 1
ATOM 3481 C CA . SER B 1 194 ? -4.056 -16.755 -34.745 1.000 8.339 194 SER B CA 1
ATOM 3482 C C . SER B 1 194 ? -5.132 -15.779 -35.180 1.000 9.094 194 SER B C 1
ATOM 3483 O O . SER B 1 194 ? -6.314 -16.016 -34.901 1.000 10.552 194 SER B O 1
ATOM 3486 N N . LEU B 1 195 ? -4.770 -14.707 -35.887 1.000 8.825 195 LEU B N 1
ATOM 3487 C CA . LEU B 1 195 ? -5.737 -13.710 -36.342 1.000 9.354 195 LEU B CA 1
ATOM 3488 C C . LEU B 1 195 ? -6.273 -14.099 -37.720 1.000 11.674 195 LEU B C 1
ATOM 3489 O O . LEU B 1 195 ? -6.332 -13.286 -38.647 1.000 12.224 195 LEU B O 1
ATOM 3494 N N . THR B 1 196 ? -6.823 -15.292 -37.775 1.000 14.287 196 THR B N 1
ATOM 3495 C CA . THR B 1 196 ? -7.200 -15.827 -39.075 1.000 13.193 196 THR B CA 1
ATOM 3496 C C . THR B 1 196 ? -8.601 -15.364 -39.451 1.000 13.998 196 THR B C 1
ATOM 3497 O O . THR B 1 196 ? -8.980 -15.577 -40.612 1.000 15.176 196 THR B O 1
ATOM 3501 N N . ASN B 1 197 ? -9.353 -14.663 -38.574 1.000 12.012 197 ASN B N 1
ATOM 3502 C CA . ASN B 1 197 ? -10.641 -14.070 -38.925 1.000 12.188 197 ASN B CA 1
ATOM 3503 C C . ASN B 1 197 ? -10.580 -12.559 -39.102 1.000 10.418 197 ASN B C 1
ATOM 3504 O O . ASN B 1 197 ? -11.577 -11.899 -39.397 1.000 10.933 197 ASN B O 1
ATOM 3509 N N . ALA B 1 198 ? -9.399 -11.991 -38.896 1.000 9.785 198 ALA B N 1
ATOM 3510 C CA . ALA B 1 198 ? -9.205 -10.554 -39.069 1.000 9.120 198 ALA B CA 1
ATOM 3511 C C . ALA B 1 198 ? -9.445 -10.173 -40.531 1.000 9.410 198 ALA B C 1
ATOM 3512 O O . ALA B 1 198 ? -9.086 -10.913 -41.437 1.000 10.537 198 ALA B O 1
ATOM 3514 N N . GLU B 1 199 ? -9.937 -8.952 -40.761 1.000 9.186 199 GLU B N 1
ATOM 3515 C CA . GLU B 1 199 ? -10.197 -8.474 -42.113 1.000 9.369 199 GLU B CA 1
ATOM 3516 C C . GLU B 1 199 ? -8.914 -8.518 -42.934 1.000 9.225 199 GLU B C 1
ATOM 3517 O O . GLU B 1 199 ? -8.910 -8.801 -44.152 1.000 10.670 199 GLU B O 1
ATOM 3523 N N . ARG B 1 200 ? -7.819 -8.131 -42.309 1.000 7.676 200 ARG B N 1
ATOM 3524 C CA . ARG B 1 200 ? -6.476 -8.177 -42.854 1.000 7.239 200 ARG B CA 1
ATOM 3525 C C . ARG B 1 200 ? -5.559 -8.379 -41.670 1.000 7.039 200 ARG B C 1
ATOM 3526 O O . ARG B 1 200 ? -5.867 -7.875 -40.580 1.000 7.441 200 ARG B O 1
ATOM 3534 N N . ARG B 1 201 ? -4.451 -9.093 -41.802 1.000 6.840 201 ARG B N 1
ATOM 3535 C CA . ARG B 1 201 ? -3.475 -9.278 -40.749 1.000 6.757 201 ARG B CA 1
ATOM 3536 C C . ARG B 1 201 ? -2.107 -8.923 -41.298 1.000 7.100 201 ARG B C 1
ATOM 3537 O O . ARG B 1 201 ? -1.796 -9.231 -42.461 1.000 7.719 201 ARG B O 1
ATOM 3545 N N . ALA B 1 202 ? -1.275 -8.307 -40.483 1.000 6.598 202 ALA B N 1
ATOM 3546 C CA . ALA B 1 202 ? 0.094 -7.969 -40.863 1.000 7.084 202 ALA B CA 1
ATOM 3547 C C . ALA B 1 202 ? 1.011 -8.029 -39.670 1.000 6.865 202 ALA B C 1
ATOM 3548 O O . ALA B 1 202 ? 0.594 -7.786 -38.527 1.000 6.902 202 ALA B O 1
ATOM 3550 N N . TYR B 1 203 ? 2.269 -8.348 -39.949 1.000 7.182 203 TYR B N 1
ATOM 3551 C CA . TYR B 1 203 ? 3.345 -8.374 -38.983 1.000 6.854 203 TYR B CA 1
ATOM 3552 C C . TYR B 1 203 ? 4.532 -7.628 -39.588 1.000 7.746 203 TYR B C 1
ATOM 3553 O O . TYR B 1 203 ? 4.943 -7.951 -40.698 1.000 8.340 203 TYR B O 1
ATOM 3562 N N . LEU B 1 204 ? 5.050 -6.621 -38.909 1.000 7.274 204 LEU B N 1
ATOM 3563 C CA . LEU B 1 204 ? 6.221 -5.871 -39.355 1.000 7.377 204 LEU B CA 1
ATOM 3564 C C . LEU B 1 204 ? 7.224 -5.858 -38.221 1.000 7.213 204 LEU B C 1
ATOM 3565 O O . LEU B 1 204 ? 6.855 -5.469 -37.108 1.000 7.713 204 LEU B O 1
ATOM 3570 N N . GLU B 1 205 ? 8.456 -6.277 -38.462 1.000 7.568 205 GLU B N 1
ATOM 3571 C CA . GLU B 1 205 ? 9.466 -6.367 -37.427 1.000 7.802 205 GLU B CA 1
ATOM 3572 C C . GLU B 1 205 ? 10.518 -5.301 -37.679 1.000 8.403 205 GLU B C 1
ATOM 3573 O O . GLU B 1 205 ? 11.078 -5.212 -38.776 1.000 8.425 205 GLU B O 1
ATOM 3579 N N . LEU B 1 206 ? 10.804 -4.504 -36.641 1.000 8.550 206 LEU B N 1
ATOM 3580 C CA . LEU B 1 206 ? 11.864 -3.488 -36.698 1.000 8.511 206 LEU B CA 1
ATOM 3581 C C . LEU B 1 206 ? 13.224 -4.136 -36.460 1.000 8.796 206 LEU B C 1
ATOM 3582 O O . LEU B 1 206 ? 13.496 -4.687 -35.391 1.000 9.518 206 LEU B O 1
ATOM 3587 N N . ARG B 1 207 ? 14.093 -4.020 -37.470 1.000 9.521 207 ARG B N 1
ATOM 3588 C CA A ARG B 1 207 ? 15.430 -4.586 -37.376 0.500 10.464 207 ARG B CA 1
ATOM 3589 C CA B ARG B 1 207 ? 15.419 -4.608 -37.360 0.500 11.366 207 ARG B CA 1
ATOM 3590 C C . ARG B 1 207 ? 16.238 -3.917 -36.268 1.000 11.604 207 ARG B C 1
ATOM 3591 O O . ARG B 1 207 ? 16.243 -2.701 -36.177 1.000 12.614 207 ARG B O 1
ATOM 3606 N N . GLY B 1 208 ? 16.884 -4.733 -35.447 1.000 12.232 208 GLY B N 1
ATOM 3607 C CA . GLY B 1 208 ? 17.810 -4.274 -34.425 1.000 14.286 208 GLY B CA 1
ATOM 3608 C C . GLY B 1 208 ? 17.161 -3.572 -33.234 1.000 17.335 208 GLY B C 1
ATOM 3609 O O . GLY B 1 208 ? 17.866 -3.039 -32.403 1.000 18.598 208 GLY B O 1
ATOM 3610 N N . ALA B 1 209 ? 15.832 -3.525 -33.154 1.000 13.138 209 ALA B N 1
ATOM 3611 C CA . ALA B 1 209 ? 15.160 -2.672 -32.193 1.000 11.292 209 ALA B CA 1
ATOM 3612 C C . ALA B 1 209 ? 14.880 -3.379 -30.883 1.000 8.992 209 ALA B C 1
ATOM 3613 O O . ALA B 1 209 ? 14.768 -4.592 -30.803 1.000 10.306 209 ALA B O 1
ATOM 3615 N N . SER B 1 210 ? 14.815 -2.570 -29.843 1.000 10.351 210 SER B N 1
ATOM 3616 C CA . SER B 1 210 ? 14.423 -3.016 -28.535 1.000 10.298 210 SER B CA 1
ATOM 3617 C C . SER B 1 210 ? 12.918 -2.841 -28.308 1.000 9.242 210 SER B C 1
ATOM 3618 O O . SER B 1 210 ? 12.221 -2.216 -29.098 1.000 9.451 210 SER B O 1
ATOM 3621 N N . HIS B 1 211 ? 12.470 -3.338 -27.158 1.000 8.938 211 HIS B N 1
ATOM 3622 C CA . HIS B 1 211 ? 11.075 -3.219 -26.766 1.000 8.827 211 HIS B CA 1
ATOM 3623 C C . HIS B 1 211 ? 10.611 -1.781 -26.697 1.000 9.405 211 HIS B C 1
ATOM 3624 O O . HIS B 1 211 ? 9.405 -1.506 -26.790 1.000 9.282 211 HIS B O 1
ATOM 3631 N N . PHE B 1 212 ? 11.533 -0.849 -26.470 1.000 8.925 212 PHE B N 1
ATOM 3632 C CA . PHE B 1 212 ? 11.212 0.544 -26.226 1.000 8.791 212 PHE B CA 1
ATOM 3633 C C . PHE B 1 212 ? 11.303 1.395 -27.488 1.000 9.404 212 PHE B C 1
ATOM 3634 O O . PHE B 1 212 ? 11.053 2.608 -27.418 1.000 9.436 212 PHE B O 1
ATOM 3642 N N . ALA B 1 213 ? 11.503 0.795 -28.636 1.000 9.390 213 ALA B N 1
ATOM 3643 C CA . ALA B 1 213 ? 11.487 1.539 -29.887 1.000 8.963 213 ALA B CA 1
ATOM 3644 C C . ALA B 1 213 ? 10.194 2.350 -30.061 1.000 8.735 213 ALA B C 1
ATOM 3645 O O . ALA B 1 213 ? 10.244 3.490 -30.504 1.000 9.506 213 ALA B O 1
ATOM 3647 N N . PRO B 1 214 ? 9.010 1.885 -29.652 1.000 7.998 214 PRO B N 1
ATOM 3648 C CA . PRO B 1 214 ? 7.811 2.681 -29.830 1.000 8.575 214 PRO B CA 1
ATOM 3649 C C . PRO B 1 214 ? 7.701 3.916 -28.941 1.000 9.151 214 PRO B C 1
ATOM 3650 O O . PRO B 1 214 ? 6.758 4.679 -29.109 1.000 9.465 214 PRO B O 1
ATOM 3654 N N . ASN B 1 215 ? 8.622 4.124 -27.999 1.000 8.893 215 ASN B N 1
ATOM 3655 C CA . ASN B 1 215 ? 8.517 5.218 -27.062 1.000 9.357 215 ASN B CA 1
ATOM 3656 C C . ASN B 1 215 ? 9.302 6.456 -27.494 1.000 10.472 215 ASN B C 1
ATOM 3657 O O . ASN B 1 215 ? 9.301 7.438 -26.748 1.000 12.431 215 ASN B O 1
ATOM 3662 N N . THR B 1 216 ? 9.932 6.415 -28.654 1.000 10.534 216 THR B N 1
ATOM 3663 C CA A THR B 1 216 ? 10.643 7.526 -29.287 0.500 11.317 216 THR B CA 1
ATOM 3664 C CA B THR B 1 216 ? 10.424 7.657 -29.222 0.500 11.430 216 THR B CA 1
ATOM 3665 C C . THR B 1 216 ? 10.093 7.688 -30.698 1.000 10.791 216 THR B C 1
ATOM 3666 O O . THR B 1 216 ? 9.924 6.676 -31.363 1.000 10.908 216 THR B O 1
ATOM 3673 N N . SER B 1 217 ? 9.974 8.901 -31.200 1.000 10.146 217 SER B N 1
ATOM 3674 C CA A SER B 1 217 ? 9.568 9.109 -32.573 0.500 9.731 217 SER B CA 1
ATOM 3675 C CA B SER B 1 217 ? 9.562 9.106 -32.569 0.500 11.272 217 SER B CA 1
ATOM 3676 C C . SER B 1 217 ? 10.343 8.190 -33.499 1.000 10.120 217 SER B C 1
ATOM 3677 O O . SER B 1 217 ? 11.573 8.163 -33.482 1.000 10.479 217 SER B O 1
ATOM 3682 N N . ASN B 1 218 ? 9.605 7.474 -34.361 1.000 9.222 218 ASN B N 1
ATOM 3683 C CA . ASN B 1 218 ? 10.160 6.423 -35.199 1.000 9.247 218 ASN B CA 1
ATOM 3684 C C . ASN B 1 218 ? 9.407 6.451 -36.507 1.000 9.659 218 ASN B C 1
ATOM 3685 O O . ASN B 1 218 ? 8.187 6.190 -36.526 1.000 8.911 218 ASN B O 1
ATOM 3690 N N . THR B 1 219 ? 10.093 6.778 -37.596 1.000 9.919 219 THR B N 1
ATOM 3691 C CA . THR B 1 219 ? 9.443 6.990 -38.873 1.000 9.801 219 THR B CA 1
ATOM 3692 C C . THR B 1 219 ? 8.794 5.697 -39.389 1.000 9.352 219 THR B C 1
ATOM 3693 O O . THR B 1 219 ? 7.691 5.737 -39.987 1.000 9.007 219 THR B O 1
ATOM 3697 N N . THR B 1 220 ? 9.451 4.542 -39.199 1.000 9.230 220 THR B N 1
ATOM 3698 C CA . THR B 1 220 ? 8.897 3.281 -39.665 1.000 8.980 220 THR B CA 1
ATOM 3699 C C . THR B 1 220 ? 7.589 2.966 -38.930 1.000 7.721 220 THR B C 1
ATOM 3700 O O . THR B 1 220 ? 6.604 2.580 -39.535 1.000 7.869 220 THR B O 1
ATOM 3704 N N . ILE B 1 221 ? 7.600 3.107 -37.611 1.000 7.375 221 ILE B N 1
ATOM 3705 C CA . ILE B 1 221 ? 6.379 2.870 -36.847 1.000 7.456 221 ILE B CA 1
ATOM 3706 C C . ILE B 1 221 ? 5.290 3.818 -37.327 1.000 8.187 221 ILE B C 1
ATOM 3707 O O . ILE B 1 221 ? 4.145 3.411 -37.561 1.000 7.973 221 ILE B O 1
ATOM 3712 N N . ALA B 1 222 ? 5.617 5.105 -37.472 1.000 8.028 222 ALA B N 1
ATOM 3713 C CA . ALA B 1 222 ? 4.591 6.069 -37.820 1.000 7.932 222 ALA B CA 1
ATOM 3714 C C . ALA B 1 222 ? 4.010 5.807 -39.196 1.000 7.426 222 ALA B C 1
ATOM 3715 O O . ALA B 1 222 ? 2.797 5.810 -39.413 1.000 7.823 222 ALA B O 1
ATOM 3717 N N . LYS B 1 223 ? 4.869 5.543 -40.185 1.000 7.533 223 LYS B N 1
ATOM 3718 C CA A LYS B 1 223 ? 4.478 5.367 -41.570 0.500 7.822 223 LYS B CA 1
ATOM 3719 C CA B LYS B 1 223 ? 4.381 5.452 -41.556 0.500 7.531 223 LYS B CA 1
ATOM 3720 C C . LYS B 1 223 ? 3.454 4.239 -41.700 1.000 7.440 223 LYS B C 1
ATOM 3721 O O . LYS B 1 223 ? 2.474 4.323 -42.429 1.000 7.622 223 LYS B O 1
ATOM 3732 N N . TYR B 1 224 ? 3.775 3.101 -41.073 1.000 7.491 224 TYR B N 1
ATOM 3733 C CA . TYR B 1 224 ? 2.975 1.913 -41.273 1.000 7.681 224 TYR B CA 1
ATOM 3734 C C . TYR B 1 224 ? 1.757 1.906 -40.370 1.000 6.895 224 TYR B C 1
ATOM 3735 O O . TYR B 1 224 ? 0.730 1.394 -40.777 1.000 7.758 224 TYR B O 1
ATOM 3744 N N . THR B 1 225 ? 1.858 2.491 -39.167 1.000 6.885 225 THR B N 1
ATOM 3745 C CA . THR B 1 225 ? 0.652 2.690 -38.364 1.000 7.087 225 THR B CA 1
ATOM 3746 C C . THR B 1 225 ? -0.334 3.574 -39.128 1.000 6.705 225 THR B C 1
ATOM 3747 O O . THR B 1 225 ? -1.537 3.282 -39.213 1.000 7.101 225 THR B O 1
ATOM 3751 N N . LEU B 1 226 ? 0.181 4.672 -39.706 1.000 7.202 226 LEU B N 1
ATOM 3752 C CA A LEU B 1 226 ? -0.636 5.580 -40.505 0.500 7.034 226 LEU B CA 1
ATOM 3753 C CA B LEU B 1 226 ? -0.610 5.582 -40.532 0.500 7.972 226 LEU B CA 1
ATOM 3754 C C . LEU B 1 226 ? -1.270 4.861 -41.695 1.000 7.338 226 LEU B C 1
ATOM 3755 O O . LEU B 1 226 ? -2.467 4.994 -41.947 1.000 7.499 226 LEU B O 1
ATOM 3764 N N . ALA B 1 227 ? -0.455 4.127 -42.460 1.000 7.127 227 ALA B N 1
ATOM 3765 C CA . ALA B 1 227 ? -1.002 3.496 -43.646 1.000 7.208 227 ALA B CA 1
ATOM 3766 C C . ALA B 1 227 ? -2.109 2.500 -43.251 1.000 6.752 227 ALA B C 1
ATOM 3767 O O . ALA B 1 227 ? -3.109 2.369 -43.946 1.000 7.143 227 ALA B O 1
ATOM 3769 N N . TRP B 1 228 ? -1.881 1.757 -42.155 1.000 6.736 228 TRP B N 1
ATOM 3770 C CA . TRP B 1 228 ? -2.887 0.787 -41.711 1.000 6.851 228 TRP B CA 1
ATOM 3771 C C . TRP B 1 228 ? -4.192 1.485 -41.308 1.000 6.726 228 TRP B C 1
ATOM 3772 O O . TRP B 1 228 ? -5.285 1.077 -41.684 1.000 6.692 228 TRP B O 1
ATOM 3783 N N . LEU B 1 229 ? -4.058 2.543 -40.517 1.000 6.596 229 LEU B N 1
ATOM 3784 C CA . LEU B 1 229 ? -5.239 3.262 -40.063 1.000 6.341 229 LEU B CA 1
ATOM 3785 C C . LEU B 1 229 ? -5.986 3.880 -41.223 1.000 6.143 229 LEU B C 1
ATOM 3786 O O . LEU B 1 229 ? -7.215 3.875 -41.328 1.000 6.789 229 LEU B O 1
ATOM 3791 N N . LYS B 1 230 ? -5.239 4.489 -42.167 1.000 6.443 230 LYS B N 1
ATOM 3792 C CA . LYS B 1 230 ? -5.898 5.024 -43.368 1.000 6.910 230 LYS B CA 1
ATOM 3793 C C . LYS B 1 230 ? -6.625 3.943 -44.166 1.000 6.910 230 LYS B C 1
ATOM 3794 O O . LYS B 1 230 ? -7.778 4.108 -44.594 1.000 7.542 230 LYS B O 1
ATOM 3800 N N . ARG B 1 231 ? -5.941 2.811 -44.329 1.000 6.585 231 ARG B N 1
ATOM 3801 C CA . ARG B 1 231 ? -6.483 1.754 -45.153 1.000 6.843 231 ARG B CA 1
ATOM 3802 C C . ARG B 1 231 ? -7.777 1.204 -44.580 1.000 7.570 231 ARG B C 1
ATOM 3803 O O . ARG B 1 231 ? -8.666 0.782 -45.329 1.000 8.220 231 ARG B O 1
ATOM 3811 N N . TYR B 1 232 ? -7.874 1.107 -43.239 1.000 6.883 232 TYR B N 1
ATOM 3812 C CA . TYR B 1 232 ? -8.993 0.406 -42.616 1.000 7.005 232 TYR B CA 1
ATOM 3813 C C . TYR B 1 232 ? -9.929 1.270 -41.799 1.000 6.980 232 TYR B C 1
ATOM 3814 O O . TYR B 1 232 ? -11.106 0.916 -41.697 1.000 7.846 232 TYR B O 1
ATOM 3823 N N . VAL B 1 233 ? -9.473 2.367 -41.179 1.000 6.883 233 VAL B N 1
ATOM 3824 C CA . VAL B 1 233 ? -10.412 3.296 -40.569 1.000 6.805 233 VAL B CA 1
ATOM 3825 C C . VAL B 1 233 ? -11.143 4.088 -41.653 1.000 7.309 233 VAL B C 1
ATOM 3826 O O . VAL B 1 233 ? -12.354 4.313 -41.537 1.000 7.640 233 VAL B O 1
ATOM 3830 N N . ASP B 1 234 ? -10.404 4.532 -42.693 1.000 7.758 234 ASP B N 1
ATOM 3831 C CA . ASP B 1 234 ? -11.012 5.342 -43.742 1.000 8.038 234 ASP B CA 1
ATOM 3832 C C . ASP B 1 234 ? -11.295 4.490 -44.972 1.000 8.042 234 ASP B C 1
ATOM 3833 O O . ASP B 1 234 ? -11.729 5.056 -45.981 1.000 9.838 234 ASP B O 1
ATOM 3838 N N . ASP B 1 235 ? -10.973 3.202 -44.983 1.000 8.618 235 ASP B N 1
ATOM 3839 C CA . ASP B 1 235 ? -11.156 2.360 -46.163 1.000 8.941 235 ASP B CA 1
ATOM 3840 C C . ASP B 1 235 ? -10.442 2.973 -47.358 1.000 9.300 235 ASP B C 1
ATOM 3841 O O . ASP B 1 235 ? -10.913 2.868 -48.487 1.000 10.451 235 ASP B O 1
ATOM 3846 N N . ASP B 1 236 ? -9.303 3.607 -47.121 1.000 7.658 236 ASP B N 1
ATOM 3847 C CA . ASP B 1 236 ? -8.638 4.453 -48.106 1.000 8.618 236 ASP B CA 1
ATOM 3848 C C . ASP B 1 236 ? -7.658 3.616 -48.892 1.000 8.812 236 ASP B C 1
ATOM 3849 O O . ASP B 1 236 ? -6.537 3.350 -48.460 1.000 9.275 236 ASP B O 1
ATOM 3854 N N . THR B 1 237 ? -8.081 3.244 -50.099 1.000 10.170 237 THR B N 1
ATOM 3855 C CA . THR B 1 237 ? -7.280 2.362 -50.907 1.000 10.323 237 THR B CA 1
ATOM 3856 C C . THR B 1 237 ? -6.075 3.064 -51.515 1.000 8.913 237 THR B C 1
ATOM 3857 O O . THR B 1 237 ? -5.181 2.381 -52.022 1.000 10.199 237 THR B O 1
ATOM 3861 N N . ARG B 1 238 ? -5.975 4.378 -51.380 1.000 8.573 238 ARG B N 1
ATOM 3862 C CA . ARG B 1 238 ? -4.758 5.069 -51.770 1.000 8.401 238 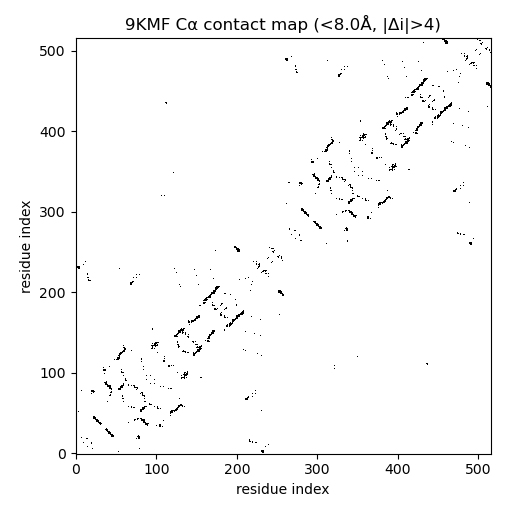ARG B CA 1
ATOM 3863 C C . ARG B 1 238 ? -3.549 4.657 -50.944 1.000 9.052 238 ARG B C 1
ATOM 3864 O O . ARG B 1 238 ? -2.399 4.857 -51.318 1.000 10.480 238 ARG B O 1
ATOM 3872 N N . TYR B 1 239 ? -3.772 4.065 -49.736 1.000 8.888 239 TYR B N 1
ATOM 3873 C CA . TYR B 1 239 ? -2.678 3.648 -48.855 1.000 8.690 239 TYR B CA 1
ATOM 3874 C C . TYR B 1 239 ? -2.330 2.166 -49.002 1.000 8.522 239 TYR B C 1
ATOM 3875 O O . TYR B 1 239 ? -1.336 1.744 -48.411 1.000 9.554 239 TYR B O 1
ATOM 3884 N N . GLU B 1 240 ? -3.058 1.436 -49.862 1.000 8.853 240 GLU B N 1
ATOM 3885 C CA . GLU B 1 240 ? -2.708 0.034 -50.109 1.000 8.849 240 GLU B CA 1
ATOM 3886 C C . GLU B 1 240 ? -1.314 -0.095 -50.717 1.000 10.033 240 GLU B C 1
ATOM 3887 O O . GLU B 1 240 ? -0.576 -1.044 -50.414 1.000 10.910 240 GLU B O 1
ATOM 3893 N N . GLN B 1 241 ? -0.901 0.893 -51.515 1.000 9.994 241 GLN B N 1
ATOM 3894 C CA . GLN B 1 241 ? 0.404 0.866 -52.152 1.000 11.088 241 GLN B CA 1
ATOM 3895 C C . GLN B 1 241 ? 1.557 0.721 -51.163 1.000 11.665 241 GLN B C 1
ATOM 3896 O O . GLN B 1 241 ? 2.646 0.236 -51.513 1.000 12.632 241 GLN B O 1
ATOM 3902 N N . PHE B 1 242 ? 1.385 1.153 -49.898 1.000 9.639 242 PHE B N 1
ATOM 3903 C CA . PHE B 1 242 ? 2.466 1.068 -48.917 1.000 9.745 242 PHE B CA 1
ATOM 3904 C C . PHE B 1 242 ? 2.473 -0.271 -48.167 1.000 8.623 242 PHE B C 1
ATOM 3905 O O . PHE B 1 242 ? 3.494 -0.595 -47.574 1.000 9.636 242 PHE B O 1
ATOM 3913 N N . LEU B 1 243 ? 1.339 -0.952 -48.199 1.000 8.630 243 LEU B N 1
ATOM 3914 C CA . LEU B 1 243 ? 1.131 -2.177 -47.435 1.000 8.975 243 LEU B CA 1
ATOM 3915 C C . LEU B 1 243 ? 1.465 -3.426 -48.232 1.000 10.406 243 LEU B C 1
ATOM 3916 O O . LEU B 1 243 ? 1.766 -4.480 -47.665 1.000 10.375 243 LEU B O 1
ATOM 3921 N N . ALA B 1 244 ? 1.350 -3.324 -49.557 1.000 11.449 244 ALA B N 1
ATOM 3922 C CA . ALA B 1 244 ? 1.544 -4.480 -50.427 1.000 13.923 244 ALA B CA 1
ATOM 3923 C C . ALA B 1 244 ? 2.352 -4.048 -51.638 1.000 13.724 244 ALA B C 1
ATOM 3924 O O . ALA B 1 244 ? 1.899 -3.165 -52.365 1.000 15.914 244 ALA B O 1
ATOM 3926 N N . PRO B 1 245 ? 3.582 -4.565 -51.839 1.000 14.619 245 PRO B N 1
ATOM 3927 C CA . PRO B 1 245 ? 4.139 -5.663 -51.078 1.000 15.365 245 PRO B CA 1
ATOM 3928 C C . PRO B 1 245 ? 4.739 -5.279 -49.740 1.000 14.792 245 PRO B C 1
ATOM 3929 O O . PRO B 1 245 ? 5.132 -6.141 -48.962 1.000 15.200 245 PRO B O 1
ATOM 3933 N N . GLY B 1 246 ? 4.748 -3.995 -49.414 1.000 12.237 246 GLY B N 1
ATOM 3934 C CA . GLY B 1 246 ? 5.276 -3.540 -48.137 1.000 12.637 246 GLY B CA 1
ATOM 3935 C C . GLY B 1 246 ? 6.770 -3.292 -48.130 1.000 13.270 246 GLY B C 1
ATOM 3936 O O . GLY B 1 246 ? 7.419 -3.283 -49.207 1.000 15.470 246 GLY B O 1
ATOM 3937 N N . PRO B 1 247 ? 7.340 -2.985 -46.959 1.000 12.386 247 PRO B N 1
ATOM 3938 C CA . PRO B 1 247 ? 8.742 -2.598 -46.817 1.000 13.762 247 PRO B CA 1
ATOM 3939 C C . PRO B 1 247 ? 9.718 -3.711 -47.174 1.000 17.377 247 PRO B C 1
ATOM 3940 O O . PRO B 1 247 ? 9.434 -4.888 -46.948 1.000 16.707 247 PRO B O 1
ATOM 3944 N N . SER B 1 248 ? 10.854 -3.306 -47.794 1.000 20.528 248 SER B N 1
ATOM 3945 C CA . SER B 1 248 ? 11.915 -4.237 -48.131 1.000 20.021 248 SER B CA 1
ATOM 3946 C C . SER B 1 248 ? 12.556 -4.716 -46.840 1.000 15.723 248 SER B C 1
ATOM 3947 O O . SER B 1 248 ? 12.676 -3.964 -45.896 1.000 16.104 248 SER B O 1
ATOM 3950 N N . THR B 1 249 ? 12.988 -5.980 -46.826 1.000 15.867 249 THR B N 1
ATOM 3951 C CA . THR B 1 249 ? 13.656 -6.572 -45.688 1.000 16.454 249 THR B CA 1
ATOM 3952 C C . THR B 1 249 ? 15.099 -6.896 -46.043 1.000 17.573 249 THR B C 1
ATOM 3953 O O . THR B 1 249 ? 15.728 -7.660 -45.325 1.000 20.348 249 THR B O 1
ATOM 3957 N N . GLY B 1 250 ? 15.578 -6.238 -47.098 1.000 20.645 250 GLY B N 1
ATOM 3958 C CA . GLY B 1 250 ? 16.926 -6.447 -47.612 1.000 24.003 250 GLY B CA 1
ATOM 3959 C C . GLY B 1 250 ? 17.949 -5.924 -46.617 1.000 26.505 250 GLY B C 1
ATOM 3960 O O . GLY B 1 250 ? 17.603 -5.135 -45.736 1.000 25.146 250 GLY B O 1
ATOM 3961 N N . PHE B 1 251 ? 19.212 -6.348 -46.770 1.000 29.167 251 PHE B N 1
ATOM 3962 C CA . PHE B 1 251 ? 20.306 -5.817 -45.964 1.000 32.587 251 PHE B CA 1
ATOM 3963 C C . PHE B 1 251 ? 20.261 -4.283 -45.970 1.000 30.377 251 PHE B C 1
ATOM 3964 O O . PHE B 1 251 ? 20.073 -3.668 -47.024 1.000 28.026 251 PHE B O 1
ATOM 3972 N N . GLY B 1 252 ? 20.336 -3.678 -44.779 1.000 32.985 252 GLY B N 1
ATOM 3973 C CA . GLY B 1 252 ? 20.337 -2.219 -44.655 1.000 34.486 252 GLY B CA 1
ATOM 3974 C C . GLY B 1 252 ? 18.968 -1.592 -44.330 1.000 32.624 252 GLY B C 1
ATOM 3975 O O . GLY B 1 252 ? 18.879 -0.419 -43.994 1.000 32.415 252 GLY B O 1
ATOM 3976 N N . SER B 1 253 ? 17.871 -2.337 -44.496 1.000 24.327 253 SER B N 1
ATOM 3977 C CA A SER B 1 253 ? 16.521 -1.864 -44.225 0.500 19.408 253 SER B CA 1
ATOM 3978 C CA B SER B 1 253 ? 16.570 -1.753 -44.225 0.500 20.280 253 SER B CA 1
ATOM 3979 C C . SER B 1 253 ? 16.293 -1.743 -42.721 1.000 15.219 253 SER B C 1
ATOM 3980 O O . SER B 1 253 ? 16.902 -2.443 -41.924 1.000 17.195 253 SER B O 1
ATOM 3985 N N . ALA B 1 254 ? 15.348 -0.886 -42.372 1.000 13.219 254 ALA B N 1
ATOM 3986 C CA . ALA B 1 254 ? 14.871 -0.776 -41.001 1.000 12.462 254 ALA B CA 1
ATOM 3987 C C . ALA B 1 254 ? 13.909 -1.921 -40.619 1.000 10.480 254 ALA B C 1
ATOM 3988 O O . ALA B 1 254 ? 13.581 -2.040 -39.449 1.000 10.887 254 ALA B O 1
ATOM 3990 N N . VAL B 1 255 ? 13.521 -2.770 -41.575 1.000 10.290 255 VAL B N 1
ATOM 3991 C CA . VAL B 1 255 ? 12.552 -3.840 -41.362 1.000 9.847 255 VAL B CA 1
ATOM 3992 C C . VAL B 1 255 ? 13.195 -5.208 -41.558 1.000 9.110 255 VAL B C 1
ATOM 3993 O O . VAL B 1 255 ? 13.759 -5.469 -42.639 1.000 11.516 255 VAL B O 1
ATOM 3997 N N . SER B 1 256 ? 13.148 -6.072 -40.563 1.000 8.523 256 SER B N 1
ATOM 3998 C CA . SER B 1 256 ? 13.773 -7.410 -40.639 1.000 8.790 256 SER B CA 1
ATOM 3999 C C . SER B 1 256 ? 12.771 -8.473 -41.099 1.000 10.054 256 SER B C 1
ATOM 4000 O O . SER B 1 256 ? 13.192 -9.549 -41.549 1.000 11.211 256 SER B O 1
ATOM 4003 N N . ASP B 1 257 ? 11.464 -8.225 -41.013 1.000 8.743 257 ASP B N 1
ATOM 4004 C CA . ASP B 1 257 ? 10.460 -9.179 -41.465 1.000 8.570 257 ASP B CA 1
ATOM 4005 C C . ASP B 1 257 ? 9.180 -8.410 -41.776 1.000 8.046 257 ASP B C 1
ATOM 4006 O O . ASP B 1 257 ? 8.873 -7.438 -41.069 1.000 8.496 257 ASP B O 1
ATOM 4011 N N . TYR B 1 258 ? 8.411 -8.853 -42.761 1.000 7.471 258 TYR B N 1
ATOM 4012 C CA . TYR B 1 258 ? 7.149 -8.248 -43.102 1.000 7.745 258 TYR B CA 1
ATOM 4013 C C . TYR B 1 258 ? 6.235 -9.299 -43.689 1.000 8.963 258 TYR B C 1
ATOM 4014 O O . TYR B 1 258 ? 6.606 -9.963 -44.661 1.000 9.596 258 TYR B O 1
ATOM 4023 N N . ARG B 1 259 ? 5.045 -9.418 -43.128 1.000 7.467 259 ARG B N 1
ATOM 4024 C CA . ARG B 1 259 ? 4.043 -10.404 -43.510 1.000 7.623 259 ARG B CA 1
ATOM 4025 C C . ARG B 1 259 ? 2.720 -9.672 -43.657 1.000 8.114 259 ARG B C 1
ATOM 4026 O O . ARG B 1 259 ? 2.322 -8.963 -42.712 1.000 8.247 259 ARG B O 1
ATOM 4034 N N . ILE B 1 260 ? 2.023 -9.822 -44.769 1.000 7.965 260 ILE B N 1
ATOM 4035 C CA . ILE B 1 260 ? 0.655 -9.338 -44.857 1.000 9.186 260 ILE B CA 1
ATOM 4036 C C . ILE B 1 260 ? -0.221 -10.368 -45.549 1.000 10.105 260 ILE B C 1
ATOM 4037 O O . ILE B 1 260 ? 0.255 -10.948 -46.535 1.000 11.367 260 ILE B O 1
ATOM 4042 N N . GLN B 1 261 ? -1.446 -10.582 -45.081 1.000 10.844 261 GLN B N 1
ATOM 4043 C CA . GLN B 1 261 ? -2.383 -11.504 -45.695 1.000 13.012 261 GLN B CA 1
ATOM 4044 C C . GLN B 1 261 ? -3.835 -11.101 -45.436 1.000 18.202 261 GLN B C 1
ATOM 4045 O O . GLN B 1 261 ? -4.123 -10.425 -44.418 1.000 15.473 261 GLN B O 1
#

Secondary structure (DSSP, 8-state):
--TT--SSPP-HHHHHSSS-SS-EEEEEE-TTT-SSSS-EEEEEES--TT--EEEEEEE--TT--GGGTTTHHHHHHTTT-EEEEE--SSTT--HHHHHHHHHHHHHHHHH-TTTGGGEEEEEEEEEEETHHHHHHHHHHHHSTT--EEEEES---S----TT--SEEEEEEETT-SSS-TTTTHHHHHHH-TT-SSEEEEEETT--TTGGGS--HHHHHHHHHHHHHHHS--GGGGGGTSS----STT-SEEEEEE-/--TT--SSPP-HHHHHSSS-SS-EEEEEE-GGG-SSSS-EEEEEES--TT--EEEEEEE--TT--GGGTTTHHHHHHTTT-EEEEE--SSTT--HHHHHHHHHHHHHHHHH-TTTGGGEEEEEEEEEEETHHHHHHHHHHHHSTT--EEEEES---S----TT--SEEEEEEETT-SSS-TTTTHHHHHHH-TTSSSEEEEEETT--TTGGGS--HHHHHHHHHHHHHHHS--GGGHHHHSS-S--STT-SEEEEEE-

Radius of gyration: 25.94 Å; Cα contacts (8 Å, |Δi|>4): 1407; chains: 2; bounding box: 52×43×82 Å

Solvent-accessible surface area: 19208 Å² total; per-residue (Å²): 236,50,127,71,69,25,32,96,109,11,74,62,84,45,2,68,40,81,132,17,83,16,74,33,29,86,58,91,11,65,116,184,64,15,116,42,4,5,3,6,27,0,5,20,0,68,52,97,91,70,36,50,3,0,0,0,0,0,0,0,1,94,68,17,26,15,57,34,0,120,35,0,0,33,18,1,0,0,11,1,0,0,0,0,0,0,46,6,70,48,136,131,24,82,10,157,37,0,1,92,6,0,13,19,0,0,35,41,0,2,28,20,82,48,0,14,97,43,8,24,22,67,9,10,0,0,0,0,5,7,10,0,0,0,0,0,0,8,0,0,54,99,46,66,85,4,46,0,0,0,0,0,1,1,45,5,132,45,65,83,0,61,79,0,101,2,0,0,2,1,0,1,0,79,97,9,103,73,2,41,11,199,43,14,1,34,40,0,15,49,22,0,107,86,16,107,41,56,0,0,0,23,6,95,47,16,58,7,123,20,0,37,98,72,39,62,19,0,3,25,16,0,2,0,0,0,2,44,8,1,2,69,0,88,44,8,49,109,20,2,41,127,20,22,80,58,36,224,84,26,55,4,24,37,34,92,31,138,198,39,114,78,57,22,26,100,107,9,75,59,86,44,1,69,43,68,120,20,74,11,66,41,36,86,54,92,11,50,169,161,52,19,146,47,7,17,2,6,24,0,5,23,0,68,46,89,99,70,34,52,2,0,0,0,0,0,0,0,2,41,28,15,25,16,57,29,0,117,35,0,0,28,17,1,0,0,5,0,0,0,0,0,0,0,41,11,98,46,107,54,25,86,9,183,37,0,1,86,4,0,11,20,0,0,66,10,0,49,56,17,113,47,0,17,100,49,7,25,72,74,9,22,0,0,0,0,5,8,14,0,0,0,0,0,0,19,0,0,66,99,57,62,85,4,48,0,0,0,0,0,1,1,47,5,133,49,67,85,0,63,78,0,106,3,0,0,3,0,0,2,0,81,93,9,84,39,3,49,12,217,50,13,2,34,40,0,22,41,26,1,90,90,16,109,41,41,0,0,0,24,6,88,48,16,55,7,71,19,0,26,95,71,39,64,24,0,2,29,14,0,2,0,0,0,2,45,10,2,2,70,0,88,45,7,46,108,18,2,39,126,22,21,81,57,37,218,71,31,57,4,23,39,33,96,42,129

B-factor: mean 13.88, std 9.44, range [5.22, 75.91]

Sequence (516 aa):
ENDYERGPDPTSSSIEASSRRGPYAVSTTKSSSISRFAARGFGGGTIHYPTTTADGTFGVVAVSPGYTASSEESTIRRWLGPRLASFGFVVITFDTNSRYDQPRARGTQLLAAIDQAIGDSTVGSRRIDPSRQAVVGHSSMGGGGTLEAAKTRPSIIEAAVGLTPWNLDKTWPEVEEAAALQIGAQNDSVAPPRSSHAVPFYGSLTNAERRRAYLELRGASHFAPNTTSNTTIAKYTLAWLKRYVDDDTRYEQFLAPGPSSTGFGSAVSDYRIQENDYERGPDPTSSSIEASSRGPYAVSTKSSSISRFAARRGFGGGTIHYPTTTADGTFGVVAVSPGYTASSEESTIRRWLGPRLASFGFVVITFDTNSRYDQPRARGTQLLAAIDQAIGDSTVGSRIDPSRQAVVGHSMGGGGTLEAAKKTRPSIEAAVGLTPWNLDKTWPEVEAAALQIGAQNDSSVAPPRSSHAVPFYGSLTNAERRAYLELRRGASHFAPNTTSSNTTIAKKYTLLAWLKRYVDDDTRYEQFLAPGPSTGFGSSAVSDYRIQ